Protein AF-A0A4Q6C0Z6-F1 (afdb_monomer_lite)

Secondary structure (DSSP, 8-state):
-EEE-TTS-EEEE-TT----TT--HHHHHHHHHHHHHHHHHHHHHHHHHHHHHHHHHHTTS---PPPGGGHHHHHS-------TT--PPPTTSEEESSTTS-S-HHHHHHHHHT--SS--EEEPPPTT-EEEEEEETTEEEEHHHHHHHHHHHHTTT--S-EEEEE----SHHHHHHHHHHHHHHHHHHTPPTT-EEEEEEE-SHHHHHTHHHHHHHTTTTEEEEEE-HHHHHHHHHHHHTTSGGGPPPPTT-HHHHHHHHHHHHHHHHHHHHTT-EEEESS-----------SPPP-PPPPHHHHHHHHHHHHHHHHHHHTT---S-HHHHHHHHHHHHHHHHHTPBPTTS-B--HHHHHHHHHHH--GGGHHHHHHHHHHHS-SS--S-HHHHHHHHHHHHT-

Structure (mmCIF, N/CA/C/O backbone):
data_AF-A0A4Q6C0Z6-F1
#
_entry.id   AF-A0A4Q6C0Z6-F1
#
loop_
_atom_site.group_PDB
_atom_site.id
_atom_site.type_symbol
_atom_site.label_atom_id
_atom_site.label_alt_id
_atom_site.label_comp_id
_atom_site.label_asym_id
_atom_site.label_entity_id
_atom_site.label_seq_id
_atom_site.pdbx_PDB_ins_code
_atom_site.Cartn_x
_atom_site.Cartn_y
_atom_site.Cartn_z
_atom_site.occupancy
_atom_site.B_iso_or_equiv
_atom_site.auth_seq_id
_atom_site.auth_comp_id
_atom_site.auth_asym_id
_atom_site.auth_atom_id
_atom_site.pdbx_PDB_model_num
ATOM 1 N N . MET A 1 1 ? 4.673 -20.455 23.252 1.00 53.41 1 MET A N 1
ATOM 2 C CA . MET A 1 1 ? 3.624 -20.302 24.293 1.00 53.41 1 MET A CA 1
ATOM 3 C C . MET A 1 1 ? 2.273 -20.616 23.660 1.00 53.41 1 MET A C 1
ATOM 5 O O . MET A 1 1 ? 2.095 -20.304 22.493 1.00 53.41 1 MET A O 1
ATOM 9 N N . THR A 1 2 ? 1.362 -21.293 24.361 1.00 53.03 2 THR A N 1
ATOM 10 C CA . THR A 1 2 ? 0.055 -21.706 23.821 1.00 53.03 2 THR A CA 1
ATOM 11 C C . THR A 1 2 ? -1.032 -21.324 24.810 1.00 53.03 2 THR A C 1
ATOM 13 O O . THR A 1 2 ? -0.955 -21.738 25.965 1.00 53.03 2 THR A O 1
ATOM 16 N N . ILE A 1 3 ? -2.045 -20.586 24.359 1.00 54.84 3 ILE A N 1
ATOM 17 C CA . ILE A 1 3 ? -3.208 -20.227 25.178 1.00 54.84 3 ILE A CA 1
ATOM 18 C C . ILE A 1 3 ? -4.476 -20.737 24.490 1.00 54.84 3 ILE A C 1
ATOM 20 O O . ILE A 1 3 ? -4.656 -20.552 23.288 1.00 54.84 3 ILE A O 1
ATOM 24 N N . ARG A 1 4 ? -5.337 -21.415 25.261 1.00 50.53 4 ARG A N 1
ATOM 25 C CA . ARG A 1 4 ? -6.680 -21.825 24.830 1.00 50.53 4 ARG A CA 1
ATOM 26 C C . ARG A 1 4 ? -7.661 -20.710 25.170 1.00 50.53 4 ARG A C 1
ATOM 28 O O . ARG A 1 4 ? -7.748 -20.310 26.329 1.00 50.53 4 ARG A O 1
ATOM 35 N N . THR A 1 5 ? -8.378 -20.211 24.173 1.00 55.31 5 THR A N 1
ATOM 36 C CA . THR A 1 5 ? -9.434 -19.211 24.379 1.00 55.31 5 THR A CA 1
ATOM 37 C C . THR A 1 5 ? -10.766 -19.863 24.759 1.00 55.31 5 THR A C 1
ATOM 39 O O . THR A 1 5 ? -10.926 -21.083 24.680 1.00 55.31 5 THR A O 1
ATOM 42 N N . ALA A 1 6 ? -11.742 -19.044 25.164 1.00 51.25 6 ALA A N 1
ATOM 43 C CA . ALA A 1 6 ? -13.088 -19.495 25.528 1.00 51.25 6 ALA A CA 1
ATOM 44 C C . ALA A 1 6 ? -13.844 -20.200 24.379 1.00 51.25 6 ALA A C 1
ATOM 46 O O . ALA A 1 6 ? -14.805 -20.913 24.650 1.00 51.25 6 ALA A O 1
ATOM 47 N N . MET A 1 7 ? -13.401 -20.040 23.123 1.00 55.25 7 MET A N 1
ATOM 48 C CA . MET A 1 7 ? -13.974 -20.683 21.931 1.00 55.25 7 MET A CA 1
ATOM 49 C C . MET A 1 7 ? -13.142 -21.867 21.395 1.00 55.25 7 MET A C 1
ATOM 51 O O . MET A 1 7 ? -13.360 -22.309 20.275 1.00 55.25 7 MET A O 1
ATOM 55 N N . ASN A 1 8 ? -12.221 -22.431 22.190 1.00 63.44 8 ASN A N 1
ATOM 56 C CA . ASN A 1 8 ? -11.254 -23.478 21.801 1.00 63.44 8 ASN A CA 1
ATOM 57 C C . ASN A 1 8 ? -10.165 -23.058 20.792 1.00 63.44 8 ASN A C 1
ATOM 59 O O . ASN A 1 8 ? -9.266 -23.862 20.543 1.00 63.44 8 ASN A O 1
ATOM 63 N N . SER A 1 9 ? -10.175 -21.825 20.285 1.00 69.88 9 SER A N 1
ATOM 64 C CA . SER A 1 9 ? -9.145 -21.297 19.382 1.00 69.88 9 SER A CA 1
ATOM 65 C C . SER A 1 9 ? -7.800 -21.174 20.106 1.00 69.88 9 SER A C 1
ATOM 67 O O . SER A 1 9 ? -7.742 -20.736 21.268 1.00 69.88 9 SER A O 1
ATOM 69 N N . ARG A 1 10 ? -6.719 -21.583 19.438 1.00 77.19 10 ARG A N 1
ATOM 70 C CA . ARG A 1 10 ? -5.361 -21.672 19.984 1.00 77.19 10 ARG A CA 1
ATOM 71 C C . ARG A 1 10 ? -4.465 -20.604 19.363 1.00 77.19 10 ARG A C 1
ATOM 73 O O . ARG A 1 10 ? -4.112 -20.703 18.192 1.00 77.19 10 ARG A O 1
ATOM 80 N N . LEU A 1 11 ? -4.055 -19.623 20.170 1.00 81.81 11 LEU A N 1
ATOM 81 C CA . LEU A 1 11 ? -3.036 -18.650 19.771 1.00 81.81 11 LEU A CA 1
ATOM 82 C C . LEU A 1 11 ? -1.640 -19.212 20.079 1.00 81.81 11 LEU A C 1
ATOM 84 O O . LEU A 1 11 ? -1.346 -19.623 21.211 1.00 81.81 11 LEU A O 1
ATOM 88 N N . GLU A 1 12 ? -0.793 -19.237 19.060 1.00 83.62 12 GLU A N 1
ATOM 89 C CA . GLU A 1 12 ? 0.592 -19.688 19.097 1.00 83.62 12 GLU A CA 1
ATOM 90 C C . GLU A 1 12 ? 1.519 -18.564 18.627 1.00 83.62 12 GLU A C 1
ATOM 92 O O . GLU A 1 12 ? 1.139 -17.699 17.841 1.00 83.62 12 GLU A O 1
ATOM 97 N N . PHE A 1 13 ? 2.754 -18.591 19.114 1.00 82.00 13 PHE A N 1
ATOM 98 C CA . PHE A 1 13 ? 3.791 -17.630 18.758 1.00 82.00 13 PHE A CA 1
ATOM 99 C C . PHE A 1 13 ? 4.974 -18.378 18.158 1.00 82.00 13 PHE A C 1
ATOM 101 O O . PHE A 1 13 ? 5.284 -19.485 18.617 1.00 82.00 13 PHE A O 1
ATOM 108 N N . SER A 1 14 ? 5.633 -17.775 17.167 1.00 72.00 14 SER A N 1
ATOM 109 C CA . SER A 1 14 ? 6.854 -18.326 16.578 1.00 72.00 14 SER A CA 1
ATOM 110 C C . SER A 1 14 ? 7.878 -18.655 17.677 1.00 72.00 14 SER A C 1
ATOM 112 O O . SER A 1 14 ? 8.045 -17.858 18.603 1.00 72.00 14 SER A O 1
ATOM 114 N N . PRO A 1 15 ? 8.596 -19.792 17.595 1.00 62.22 15 PRO A N 1
ATOM 115 C CA . PRO A 1 15 ? 9.616 -20.161 18.578 1.00 62.22 15 PRO A CA 1
ATOM 116 C C . PRO A 1 15 ? 10.730 -19.122 18.752 1.00 62.22 15 PRO A C 1
ATOM 118 O O . PRO A 1 15 ? 11.331 -19.054 19.818 1.00 62.22 15 PRO A O 1
ATOM 121 N N . SER A 1 16 ? 11.001 -18.324 17.716 1.00 63.25 16 SER A N 1
ATOM 122 C CA . SER A 1 16 ? 12.012 -17.260 17.717 1.00 63.25 16 SER A CA 1
ATOM 123 C C . SER A 1 16 ? 11.492 -15.917 18.243 1.00 63.25 16 SER A C 1
ATOM 125 O O . SER A 1 16 ? 12.206 -14.920 18.173 1.00 63.25 16 SER A O 1
ATOM 127 N N . MET A 1 17 ? 10.236 -15.858 18.693 1.00 71.12 17 MET A N 1
ATOM 128 C CA . MET A 1 17 ? 9.619 -14.634 19.183 1.00 71.12 17 MET A CA 1
ATOM 129 C C . MET A 1 17 ? 9.951 -14.407 20.663 1.00 71.12 17 MET A C 1
ATOM 131 O O . MET A 1 17 ? 9.461 -15.139 21.526 1.00 71.12 17 MET A O 1
ATOM 135 N N . ASP A 1 18 ? 10.668 -13.324 20.967 1.00 69.44 18 ASP A N 1
ATOM 136 C CA . ASP A 1 18 ? 10.635 -12.734 22.307 1.00 69.44 18 ASP A CA 1
ATOM 137 C C . ASP A 1 18 ? 9.234 -12.168 22.550 1.00 69.44 18 ASP A C 1
ATOM 139 O O . ASP A 1 18 ? 8.791 -11.271 21.828 1.00 69.44 18 ASP A O 1
ATOM 143 N N . VAL A 1 19 ? 8.515 -12.730 23.528 1.00 69.38 19 VAL A N 1
ATOM 144 C CA . VAL A 1 19 ? 7.131 -12.356 23.858 1.00 69.38 19 VAL A CA 1
ATOM 145 C C . VAL A 1 19 ? 7.142 -10.993 24.554 1.00 69.38 19 VAL A C 1
ATOM 147 O O . VAL A 1 19 ? 7.569 -10.912 25.709 1.00 69.38 19 VAL A O 1
ATOM 150 N N . PRO A 1 20 ? 6.669 -9.913 23.910 1.00 73.88 20 PRO A N 1
ATOM 151 C CA . PRO A 1 20 ? 6.732 -8.595 24.517 1.00 73.88 20 PRO A CA 1
ATOM 152 C C . PRO A 1 20 ? 5.702 -8.433 25.638 1.00 73.88 20 PRO A C 1
ATOM 154 O O . PRO A 1 20 ? 4.646 -9.070 25.642 1.00 73.88 20 PRO A O 1
ATOM 157 N N . SER A 1 21 ? 5.966 -7.504 26.557 1.00 76.44 21 SER A N 1
ATOM 158 C CA . SER A 1 21 ? 5.104 -7.238 27.718 1.00 76.44 21 SER A CA 1
ATOM 159 C C . SER A 1 21 ? 3.688 -6.765 27.357 1.00 76.44 21 SER A C 1
ATOM 161 O O . SER A 1 21 ? 2.768 -6.944 28.155 1.00 76.44 21 SER A O 1
ATOM 163 N N . PHE A 1 22 ? 3.482 -6.203 26.159 1.00 78.00 22 PHE A N 1
ATOM 164 C CA . PHE A 1 22 ? 2.162 -5.761 25.694 1.00 78.00 22 PHE A CA 1
ATOM 165 C C . PHE A 1 22 ? 1.218 -6.921 25.326 1.00 78.00 22 PHE A C 1
ATOM 167 O O . PHE A 1 22 ? 0.003 -6.716 25.275 1.00 78.00 22 PHE A O 1
ATOM 174 N N . LEU A 1 23 ? 1.728 -8.146 25.124 1.00 82.19 23 LEU A N 1
ATOM 175 C CA . LEU A 1 23 ? 0.938 -9.340 24.783 1.00 82.19 23 LEU A CA 1
ATOM 176 C C . LEU A 1 23 ? 0.186 -9.930 25.992 1.00 82.19 23 LEU A C 1
ATOM 178 O O . LEU A 1 23 ? 0.222 -11.133 26.260 1.00 82.19 23 LEU A O 1
ATOM 182 N N . THR A 1 24 ? -0.524 -9.082 26.732 1.00 87.19 24 THR A N 1
ATOM 183 C CA . THR A 1 24 ? -1.354 -9.471 27.880 1.00 87.19 24 THR A CA 1
ATOM 184 C C . THR A 1 24 ? -2.492 -10.418 27.476 1.00 87.19 24 THR A C 1
ATOM 186 O O . THR A 1 24 ? -2.891 -10.484 26.314 1.00 87.19 24 THR A O 1
ATOM 189 N N . GLU A 1 25 ? -3.098 -11.119 28.438 1.00 85.69 25 GLU A N 1
ATOM 190 C CA . GLU A 1 25 ? -4.279 -11.957 28.165 1.00 85.69 25 GLU A CA 1
ATOM 191 C C . GLU A 1 25 ? -5.433 -11.144 27.541 1.00 85.69 25 GLU A C 1
ATOM 193 O O . GLU A 1 25 ? -6.139 -11.626 26.655 1.00 85.69 25 GLU A O 1
ATOM 198 N N . GLY A 1 26 ? -5.598 -9.883 27.960 1.00 88.88 26 GLY A N 1
ATOM 199 C CA . GLY A 1 26 ? -6.586 -8.966 27.391 1.00 88.88 26 GLY A CA 1
ATOM 200 C C . GLY A 1 26 ? -6.313 -8.633 25.923 1.00 88.88 26 GLY A C 1
ATOM 201 O O . GLY A 1 26 ? -7.239 -8.693 25.115 1.00 88.88 26 GLY A O 1
ATOM 202 N N . PHE A 1 27 ? -5.051 -8.351 25.578 1.00 90.12 27 PHE A N 1
ATOM 203 C CA . PHE A 1 27 ? -4.611 -8.146 24.194 1.00 90.12 27 PHE A CA 1
ATOM 204 C C . PHE A 1 27 ? -4.964 -9.361 23.332 1.00 90.12 27 PHE A C 1
ATOM 206 O O . PHE A 1 27 ? -5.619 -9.237 22.300 1.00 90.12 27 PHE A O 1
ATOM 213 N N . GLN A 1 28 ? -4.587 -10.555 23.795 1.00 89.81 28 GLN A N 1
ATOM 214 C CA . GLN A 1 28 ? -4.783 -11.793 23.043 1.00 89.81 28 GLN A CA 1
ATOM 215 C C . GLN A 1 28 ? -6.268 -12.100 22.821 1.00 89.81 28 GLN A C 1
ATOM 217 O O . GLN A 1 28 ? -6.658 -12.457 21.713 1.00 89.81 28 GLN A O 1
ATOM 222 N N . LYS A 1 29 ? -7.119 -11.903 23.838 1.00 90.94 29 LYS A N 1
ATOM 223 C CA . LYS A 1 29 ? -8.575 -12.084 23.711 1.00 90.94 29 LYS A CA 1
ATOM 224 C C . LYS A 1 29 ? -9.191 -11.138 22.682 1.00 90.94 29 LYS A C 1
ATOM 226 O O . LYS A 1 29 ? -9.990 -11.583 21.862 1.00 90.94 29 LYS A O 1
ATOM 231 N N . ARG A 1 30 ? -8.818 -9.853 22.704 1.00 93.44 30 ARG A N 1
ATOM 232 C CA . ARG A 1 30 ? -9.310 -8.864 21.731 1.00 93.44 30 ARG A CA 1
ATOM 233 C C . ARG A 1 30 ? -8.865 -9.200 20.316 1.00 93.44 30 ARG A C 1
ATOM 235 O O . ARG A 1 30 ? -9.673 -9.156 19.395 1.00 93.44 30 ARG A O 1
ATOM 242 N N . LEU A 1 31 ? -7.606 -9.598 20.166 1.00 93.00 31 LEU A N 1
ATOM 243 C CA . LEU A 1 31 ? -7.044 -9.968 18.879 1.00 93.00 31 LEU A CA 1
ATOM 244 C C . LEU A 1 31 ? -7.732 -11.210 18.277 1.00 93.00 31 LEU A C 1
ATOM 246 O O . LEU A 1 31 ? -8.065 -11.210 17.090 1.00 93.00 31 LEU A O 1
ATOM 250 N N . VAL A 1 32 ? -7.983 -12.249 19.083 1.00 93.12 32 VAL A N 1
ATOM 251 C CA . VAL A 1 32 ? -8.729 -13.439 18.637 1.00 93.12 32 VAL A CA 1
ATOM 252 C C . VAL A 1 32 ? -10.159 -13.069 18.258 1.00 93.12 32 VAL A C 1
ATOM 254 O O . VAL A 1 32 ? -10.592 -13.413 17.164 1.00 93.12 32 VAL A O 1
ATOM 257 N N . SER A 1 33 ? -10.856 -12.295 19.096 1.00 93.56 33 SER A N 1
ATOM 258 C CA . SER A 1 33 ? -12.245 -11.908 18.830 1.00 93.56 33 SER A CA 1
ATOM 259 C C . SER A 1 33 ? -12.392 -11.084 17.543 1.00 93.56 33 SER A C 1
ATOM 261 O O . SER A 1 33 ? -13.277 -11.364 16.734 1.00 93.56 33 SER A O 1
ATOM 263 N N . LEU A 1 34 ? -11.478 -10.136 17.299 1.00 95.88 34 LEU A N 1
ATOM 264 C CA . LEU A 1 34 ? -11.430 -9.370 16.051 1.00 95.88 34 LEU A CA 1
ATOM 265 C C . LEU A 1 34 ? -11.185 -10.280 14.838 1.00 95.88 34 LEU A C 1
ATOM 267 O O . LEU A 1 34 ? -11.825 -10.132 13.797 1.00 95.88 34 LEU A O 1
ATOM 271 N N . THR A 1 35 ? -10.274 -11.244 14.977 1.00 95.06 35 THR A N 1
ATOM 272 C CA . THR A 1 35 ? -9.931 -12.170 13.892 1.00 95.06 35 THR A CA 1
ATOM 273 C C . THR A 1 35 ? -11.099 -13.089 13.555 1.00 95.06 35 THR A C 1
ATOM 275 O O . THR A 1 35 ? -11.453 -13.205 12.387 1.00 95.06 35 THR A O 1
ATOM 278 N N . GLU A 1 36 ? -11.740 -13.699 14.550 1.00 92.94 36 GLU A N 1
ATOM 279 C CA . GLU A 1 36 ? -12.907 -14.567 14.346 1.00 92.94 36 GLU A CA 1
ATOM 280 C C . GLU A 1 36 ? -14.065 -13.820 13.675 1.00 92.94 36 GLU A C 1
ATOM 282 O O . GLU A 1 36 ? -14.716 -14.368 12.785 1.00 92.94 36 GLU A O 1
ATOM 287 N N . MET A 1 37 ? -14.278 -12.554 14.047 1.00 95.88 37 MET A N 1
ATOM 288 C CA . MET A 1 37 ? -15.336 -11.719 13.480 1.00 95.88 37 MET A CA 1
ATOM 289 C C . MET A 1 37 ? -15.093 -11.374 12.002 1.00 95.88 37 MET A C 1
ATOM 291 O O . MET A 1 37 ? -16.013 -11.461 11.189 1.00 95.88 37 MET A O 1
ATOM 295 N N . PHE A 1 38 ? -13.867 -10.983 11.635 1.00 97.62 38 PHE A N 1
ATOM 296 C CA . PHE A 1 38 ? -13.605 -10.360 10.328 1.00 97.62 38 PHE A CA 1
ATOM 297 C C . PHE A 1 38 ? -12.789 -11.204 9.348 1.00 97.62 38 PHE A C 1
ATOM 299 O O . PHE A 1 38 ? -12.759 -10.876 8.160 1.00 97.62 38 PHE A O 1
ATOM 306 N N . GLN A 1 39 ? -12.156 -12.299 9.777 1.00 95.31 39 GLN A N 1
ATOM 307 C CA . GLN A 1 39 ? -11.352 -13.139 8.884 1.00 95.31 39 GLN A CA 1
ATOM 308 C C . GLN A 1 39 ? -12.144 -13.712 7.692 1.00 95.31 39 GLN A C 1
ATOM 310 O O . GLN A 1 39 ? -11.594 -13.698 6.588 1.00 95.31 39 GLN A O 1
ATOM 315 N N . PRO A 1 40 ? -13.406 -14.175 7.831 1.00 96.00 40 PRO A N 1
ATOM 316 C CA . PRO A 1 40 ? -14.174 -14.657 6.681 1.00 96.00 40 PRO A CA 1
ATOM 317 C C . PRO A 1 40 ? -14.401 -13.572 5.620 1.00 96.00 40 PRO A C 1
ATOM 319 O O . PRO A 1 40 ? -14.172 -13.809 4.436 1.00 96.00 40 PRO A O 1
ATOM 322 N N . ALA A 1 41 ? -14.789 -12.365 6.045 1.00 97.88 41 ALA A N 1
ATOM 323 C CA . ALA A 1 41 ? -15.016 -11.236 5.144 1.00 97.88 41 ALA A CA 1
ATOM 324 C C . ALA A 1 41 ? -13.706 -10.731 4.516 1.00 97.88 41 ALA A C 1
ATOM 326 O O . ALA A 1 41 ? -13.665 -10.468 3.316 1.00 97.88 41 ALA A O 1
ATOM 327 N N . ARG A 1 42 ? -12.611 -10.679 5.289 1.00 97.62 42 ARG A N 1
ATOM 328 C CA . ARG A 1 42 ? -11.268 -10.388 4.768 1.00 97.62 42 ARG A CA 1
ATOM 329 C C . ARG A 1 42 ? -10.884 -11.368 3.658 1.00 97.62 42 ARG A C 1
ATOM 331 O O . ARG A 1 42 ? -10.446 -10.936 2.597 1.00 97.62 42 ARG A O 1
ATOM 338 N N . ALA A 1 43 ? -11.051 -12.671 3.886 1.00 96.50 43 ALA A N 1
ATOM 339 C CA . ALA A 1 43 ? -10.703 -13.698 2.906 1.00 96.50 43 ALA A CA 1
ATOM 340 C C . ALA A 1 43 ? -11.523 -13.568 1.611 1.00 96.50 43 ALA A C 1
ATOM 342 O O . ALA A 1 43 ? -10.957 -13.664 0.524 1.00 96.50 43 ALA A O 1
ATOM 343 N N . ASP A 1 44 ? -12.825 -13.288 1.717 1.00 97.94 44 ASP A N 1
ATOM 344 C CA . ASP A 1 44 ? -13.692 -13.031 0.559 1.00 97.94 44 ASP A CA 1
ATOM 345 C C . ASP A 1 44 ? -13.247 -11.792 -0.240 1.00 97.94 44 ASP A C 1
ATOM 347 O O . ASP A 1 44 ? -13.159 -11.841 -1.468 1.00 97.94 44 ASP A O 1
ATOM 351 N N . LEU A 1 45 ? -12.887 -10.694 0.434 1.00 97.44 45 LEU A N 1
ATOM 352 C CA . LEU A 1 45 ? -12.373 -9.486 -0.225 1.00 97.44 45 LEU A CA 1
ATOM 353 C C . LEU A 1 45 ? -11.047 -9.743 -0.951 1.00 97.44 45 LEU A C 1
ATOM 355 O O . LEU A 1 45 ? -10.894 -9.349 -2.107 1.00 97.44 45 LEU A O 1
ATOM 359 N N . LEU A 1 46 ? -10.106 -10.446 -0.314 1.00 95.00 46 LEU A N 1
ATOM 360 C CA . LEU A 1 46 ? -8.831 -10.799 -0.944 1.00 95.00 46 LEU A CA 1
ATOM 361 C C . LEU A 1 46 ? -9.030 -11.740 -2.141 1.00 95.00 46 LEU A C 1
ATOM 363 O O . LEU A 1 46 ? -8.384 -11.564 -3.173 1.00 95.00 46 LEU A O 1
ATOM 367 N N . GLN A 1 47 ? -9.977 -12.678 -2.058 1.00 94.81 47 GLN A N 1
ATOM 368 C CA . GLN A 1 47 ? -10.336 -13.527 -3.194 1.00 94.81 47 GLN A CA 1
ATOM 369 C C . GLN A 1 47 ? -10.919 -12.701 -4.353 1.00 94.81 47 GLN A C 1
ATOM 371 O O . GLN A 1 47 ? -10.526 -12.891 -5.505 1.00 94.81 47 GLN A O 1
ATOM 376 N N . LYS A 1 48 ? -11.785 -11.723 -4.059 1.00 93.25 48 LYS A N 1
ATOM 377 C CA . LYS A 1 48 ? -12.328 -10.791 -5.061 1.00 93.25 48 LYS A CA 1
ATOM 378 C C . LYS A 1 48 ? -11.244 -9.941 -5.725 1.00 93.25 48 LYS A C 1
ATOM 380 O O . LYS A 1 48 ? -11.328 -9.727 -6.935 1.00 93.25 48 LYS A O 1
ATOM 385 N N . ARG A 1 49 ? -10.217 -9.497 -4.985 1.00 90.75 49 ARG A N 1
ATOM 386 C CA . ARG A 1 49 ? -9.034 -8.839 -5.576 1.00 90.75 49 ARG A CA 1
ATOM 387 C C . ARG A 1 49 ? -8.367 -9.761 -6.592 1.00 90.75 49 ARG A C 1
ATOM 389 O O . ARG A 1 49 ? -8.216 -9.386 -7.754 1.00 90.75 49 ARG A O 1
ATOM 396 N N . MET A 1 50 ? -8.047 -10.994 -6.194 1.00 88.56 50 MET A N 1
ATOM 397 C CA . MET A 1 50 ? -7.407 -11.975 -7.081 1.00 88.56 50 MET A CA 1
ATOM 398 C C . MET A 1 50 ? -8.227 -12.239 -8.348 1.00 88.56 50 MET A C 1
ATOM 400 O O . MET A 1 50 ? -7.675 -12.294 -9.450 1.00 88.56 50 MET A O 1
ATOM 404 N N . ASP A 1 51 ? -9.545 -12.377 -8.213 1.00 89.00 51 ASP A N 1
ATOM 405 C CA . ASP A 1 51 ? -10.437 -12.597 -9.349 1.00 89.00 51 ASP A CA 1
ATOM 406 C C . ASP A 1 51 ? -10.481 -11.374 -10.276 1.00 89.00 51 ASP A C 1
ATOM 408 O O . ASP A 1 51 ? -10.419 -11.530 -11.498 1.00 89.00 51 ASP A O 1
ATOM 412 N N . ARG A 1 52 ? -10.479 -10.154 -9.720 1.00 86.38 52 ARG A N 1
ATOM 413 C CA . ARG A 1 52 ? -10.400 -8.901 -10.489 1.00 86.38 52 ARG A CA 1
ATOM 414 C C . ARG A 1 52 ? -9.097 -8.809 -11.285 1.00 86.38 52 ARG A C 1
ATOM 416 O O . ARG A 1 52 ? -9.143 -8.528 -12.482 1.00 86.38 52 ARG A O 1
ATOM 423 N N . PHE A 1 53 ? -7.954 -9.119 -10.669 1.00 83.75 53 PHE A N 1
ATOM 424 C CA . PHE A 1 53 ? -6.664 -9.194 -11.367 1.00 83.75 53 PHE A CA 1
ATOM 425 C C . PHE A 1 53 ? -6.661 -10.264 -12.461 1.00 83.75 53 PHE A C 1
ATOM 427 O O . PHE A 1 53 ? -6.159 -10.023 -13.561 1.00 83.75 53 PHE A O 1
ATOM 434 N N . ARG A 1 54 ? -7.243 -11.441 -12.197 1.00 83.00 54 ARG A N 1
ATOM 435 C CA . ARG A 1 54 ? -7.355 -12.515 -13.194 1.00 83.00 54 ARG A CA 1
ATOM 436 C C . ARG A 1 54 ? -8.164 -12.055 -14.406 1.00 83.00 54 ARG A C 1
ATOM 438 O O . ARG A 1 54 ? -7.719 -12.256 -15.532 1.00 83.00 54 ARG A O 1
ATOM 445 N N . VAL A 1 55 ? -9.311 -11.416 -14.186 1.00 79.94 55 VAL A N 1
ATOM 446 C CA . VAL A 1 55 ? -10.164 -10.888 -15.261 1.00 79.94 55 VAL A CA 1
ATOM 447 C C . VAL A 1 55 ? -9.446 -9.790 -16.047 1.00 79.94 55 VAL A C 1
ATOM 449 O O . VAL A 1 55 ? -9.441 -9.841 -17.274 1.00 79.94 55 VAL A O 1
ATOM 452 N N . ALA A 1 56 ? -8.777 -8.852 -15.366 1.00 77.12 56 ALA A N 1
ATOM 453 C CA . ALA A 1 56 ? -7.997 -7.798 -16.019 1.00 77.12 56 ALA A CA 1
ATOM 454 C C . ALA A 1 56 ? -6.902 -8.364 -16.943 1.00 77.12 56 ALA A C 1
ATOM 456 O O . ALA A 1 56 ? -6.678 -7.849 -18.037 1.00 77.12 56 ALA A O 1
ATOM 457 N N . ARG A 1 57 ? -6.251 -9.457 -16.521 1.00 75.88 57 ARG A N 1
ATOM 458 C CA . ARG A 1 57 ? -5.251 -10.167 -17.331 1.00 75.88 57 ARG A CA 1
ATOM 459 C C . ARG A 1 57 ? -5.867 -10.906 -18.521 1.00 75.88 57 ARG A C 1
ATOM 461 O O . ARG A 1 57 ? -5.314 -10.861 -19.613 1.00 75.88 57 ARG A O 1
ATOM 468 N N . LEU A 1 58 ? -6.999 -11.587 -18.327 1.00 73.25 58 LEU A N 1
ATOM 469 C CA . LEU A 1 58 ? -7.652 -12.376 -19.383 1.00 73.25 58 LEU A CA 1
ATOM 470 C C . LEU A 1 58 ? -8.268 -11.512 -20.486 1.00 73.25 58 LEU A C 1
ATOM 472 O O . LEU A 1 58 ? -8.220 -11.888 -21.654 1.00 73.25 58 LEU A O 1
ATOM 476 N N . ASN A 1 59 ? -8.821 -10.354 -20.132 1.00 67.69 59 ASN A N 1
ATOM 477 C CA . ASN A 1 59 ? -9.523 -9.487 -21.080 1.00 67.69 59 ASN A CA 1
ATOM 478 C C . ASN A 1 59 ? -8.586 -8.595 -21.906 1.00 67.69 59 ASN A C 1
ATOM 480 O O . ASN A 1 59 ? -9.056 -7.741 -22.654 1.00 67.69 59 ASN A O 1
ATOM 484 N N . ASN A 1 60 ? -7.269 -8.784 -21.779 1.00 63.22 60 ASN A N 1
ATOM 485 C CA . ASN A 1 60 ? -6.249 -7.959 -22.418 1.00 63.22 60 ASN A CA 1
ATOM 486 C C . ASN A 1 60 ? -6.463 -6.448 -22.160 1.00 63.22 60 ASN A C 1
ATOM 488 O O . ASN A 1 60 ? -6.212 -5.601 -23.014 1.00 63.22 60 ASN A O 1
ATOM 492 N N . GLY A 1 61 ? -6.956 -6.120 -20.964 1.00 57.97 61 GLY A N 1
ATOM 493 C CA . GLY A 1 61 ? -7.416 -4.789 -20.595 1.00 57.97 61 GLY A CA 1
ATOM 494 C C . GLY A 1 61 ? -8.477 -4.847 -19.498 1.00 57.97 61 GLY A C 1
ATOM 495 O O . GLY A 1 61 ? -9.068 -5.891 -19.220 1.00 57.97 61 GLY A O 1
ATOM 496 N N . TYR A 1 62 ? -8.718 -3.707 -18.860 1.00 64.38 62 TYR A N 1
ATOM 497 C CA . TYR A 1 62 ? -9.786 -3.531 -17.882 1.00 64.38 62 TYR A CA 1
ATOM 498 C C . TYR A 1 62 ? -10.698 -2.399 -18.36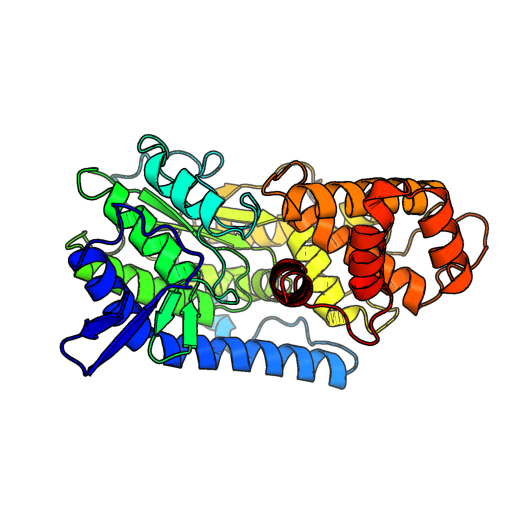2 1.00 64.38 62 TYR A C 1
ATOM 500 O O . TYR A 1 62 ? -10.205 -1.415 -18.912 1.00 64.38 62 TYR A O 1
ATOM 508 N N . SER A 1 63 ? -12.016 -2.525 -18.171 1.00 64.88 63 SER A N 1
ATOM 509 C CA . SER A 1 63 ? -12.891 -1.362 -18.336 1.00 64.88 63 SER A CA 1
ATOM 510 C C . SER A 1 63 ? -12.657 -0.439 -17.150 1.00 64.88 63 SER A C 1
ATOM 512 O O . SER A 1 63 ? -13.041 -0.749 -16.023 1.00 64.88 63 SER A O 1
ATOM 514 N N . TRP A 1 64 ? -11.986 0.680 -17.402 1.00 72.62 64 TRP A N 1
ATOM 515 C CA . TRP A 1 64 ? -11.724 1.720 -16.407 1.00 72.62 64 TRP A CA 1
ATOM 516 C C . TRP A 1 64 ? -12.958 2.585 -16.122 1.00 72.62 64 TRP A C 1
ATOM 518 O O . TRP A 1 64 ? -12.865 3.591 -15.422 1.00 72.62 64 TRP A O 1
ATOM 528 N N . GLU A 1 65 ? -14.113 2.210 -16.675 1.00 68.38 65 GLU A N 1
ATOM 529 C CA . GLU A 1 65 ? -15.361 2.917 -16.458 1.00 68.38 65 GLU A CA 1
ATOM 530 C C . GLU A 1 65 ? -15.782 2.837 -14.996 1.00 68.38 65 GLU A C 1
ATOM 532 O O . GLU A 1 65 ? -15.742 1.787 -14.343 1.00 68.38 65 GLU A O 1
ATOM 537 N N . VAL A 1 66 ? -16.227 3.981 -14.488 1.00 68.69 66 VAL A N 1
ATOM 538 C CA . VAL A 1 66 ? -16.841 4.028 -13.174 1.00 68.69 66 VAL A CA 1
ATOM 539 C C . VAL A 1 66 ? -18.144 3.240 -13.232 1.00 68.69 66 VAL A C 1
ATOM 541 O O . VAL A 1 66 ? -18.992 3.466 -14.094 1.00 68.69 66 VAL A O 1
ATOM 544 N N . LYS A 1 67 ? -18.306 2.336 -12.274 1.00 74.25 67 LYS A N 1
ATOM 545 C CA . LYS A 1 67 ? -19.467 1.462 -12.129 1.00 74.25 67 LYS A CA 1
ATOM 546 C C . LYS A 1 67 ? -20.797 2.239 -12.226 1.00 74.25 67 LYS A C 1
ATOM 548 O O . LYS A 1 67 ? -21.021 3.164 -11.427 1.00 74.25 67 LYS A O 1
ATOM 553 N N . PRO A 1 68 ? -21.692 1.901 -13.177 1.00 78.31 68 PRO A N 1
ATOM 554 C CA . PRO A 1 68 ? -23.020 2.511 -13.268 1.00 78.31 68 PRO A CA 1
ATOM 555 C C . PRO A 1 68 ? -23.853 2.287 -12.002 1.00 78.31 68 PRO A C 1
ATOM 557 O O . PRO A 1 68 ? -24.582 3.172 -11.566 1.00 78.31 68 PRO A O 1
ATOM 560 N N . GLU A 1 69 ? -23.693 1.138 -11.339 1.00 78.81 69 GLU A N 1
ATOM 561 C CA . GLU A 1 69 ? -24.433 0.790 -10.122 1.00 78.81 69 GLU A CA 1
ATOM 562 C C . GLU A 1 69 ? -24.199 1.755 -8.946 1.00 78.81 69 GLU A C 1
ATOM 564 O O . GLU A 1 69 ? -25.045 1.871 -8.051 1.00 78.81 69 GLU A O 1
ATOM 569 N N . SER A 1 70 ? -23.077 2.480 -8.946 1.00 84.75 70 SER A N 1
ATOM 570 C CA . SER A 1 70 ? -22.753 3.487 -7.937 1.00 84.75 70 SER A CA 1
ATOM 571 C C . SER A 1 70 ? -23.009 4.925 -8.396 1.00 84.75 70 SER A C 1
ATOM 573 O O . SER A 1 70 ? -22.749 5.858 -7.638 1.00 84.75 70 SER A O 1
ATOM 575 N N . GLU A 1 71 ? -23.611 5.143 -9.572 1.00 88.06 71 GLU A N 1
ATOM 576 C CA . GLU A 1 71 ? -23.960 6.486 -10.060 1.00 88.06 71 GLU A CA 1
ATOM 577 C C . GLU A 1 71 ? -24.822 7.256 -9.054 1.00 88.06 71 GLU A C 1
ATOM 579 O O . GLU A 1 71 ? -24.591 8.440 -8.816 1.00 88.06 71 GLU A O 1
ATOM 584 N N . ARG A 1 72 ? -25.734 6.563 -8.361 1.00 90.06 72 ARG A N 1
ATOM 585 C CA . ARG A 1 72 ? -26.545 7.149 -7.284 1.00 90.06 72 ARG A CA 1
ATOM 586 C C . ARG A 1 72 ? -25.707 7.803 -6.181 1.00 90.06 72 ARG A C 1
ATOM 588 O O . ARG A 1 72 ? -26.138 8.799 -5.615 1.00 90.06 72 ARG A O 1
ATOM 595 N N . VAL A 1 73 ? -24.526 7.261 -5.873 1.00 91.69 73 VAL A N 1
ATOM 596 C CA . VAL A 1 73 ? -23.610 7.833 -4.876 1.00 91.69 73 VAL A CA 1
ATOM 597 C C . VAL A 1 73 ? -22.991 9.108 -5.437 1.00 91.69 73 VAL A C 1
ATOM 599 O O . VAL A 1 73 ? -23.002 10.143 -4.777 1.00 91.69 73 VAL A O 1
ATOM 602 N N . ARG A 1 74 ? -22.509 9.070 -6.681 1.00 91.50 74 ARG A N 1
ATOM 603 C CA . ARG A 1 74 ? -21.813 10.202 -7.310 1.00 91.50 74 ARG A CA 1
ATOM 604 C C . ARG A 1 74 ? -22.740 11.368 -7.655 1.00 91.50 74 ARG A C 1
ATOM 606 O O . ARG A 1 74 ? -22.334 12.524 -7.530 1.00 91.50 74 ARG A O 1
ATOM 613 N N . ALA A 1 75 ? -23.972 11.083 -8.066 1.00 91.88 75 ALA A N 1
ATOM 614 C CA . ALA A 1 75 ? -24.962 12.085 -8.456 1.00 91.88 75 ALA A CA 1
ATOM 615 C C . ALA A 1 75 ? -25.700 12.706 -7.258 1.00 91.88 75 ALA A C 1
ATOM 617 O O . ALA A 1 75 ? -26.183 13.833 -7.352 1.00 91.88 75 ALA A O 1
ATOM 618 N N . ALA A 1 76 ? -25.787 12.001 -6.126 1.00 92.38 76 ALA A N 1
ATOM 619 C CA . ALA A 1 76 ? -26.478 12.509 -4.947 1.00 92.38 76 ALA A CA 1
ATOM 620 C C . ALA A 1 76 ? -25.730 13.675 -4.279 1.00 92.38 76 ALA A C 1
ATOM 622 O O . ALA A 1 76 ? -24.494 13.712 -4.226 1.00 92.38 76 ALA A O 1
ATOM 623 N N . LEU A 1 77 ? -26.505 14.593 -3.697 1.00 93.38 77 LEU A N 1
ATOM 624 C CA . LEU A 1 77 ? -26.015 15.653 -2.819 1.00 93.38 77 LEU A CA 1
ATOM 625 C C . LEU A 1 77 ? -25.795 15.082 -1.415 1.00 93.38 77 LEU A C 1
ATOM 627 O O . LEU A 1 77 ? -26.748 14.739 -0.719 1.00 93.38 77 LEU A O 1
ATOM 631 N N . TRP A 1 78 ? -24.532 14.958 -1.023 1.00 95.25 78 TRP A N 1
ATOM 632 C CA . TRP A 1 78 ? -24.107 14.546 0.312 1.00 95.25 78 TRP A CA 1
ATOM 633 C C . TRP A 1 78 ? -22.671 15.013 0.552 1.00 95.25 78 TRP A C 1
ATOM 635 O O . TRP A 1 78 ? -21.893 15.163 -0.396 1.00 95.25 78 TRP A O 1
ATOM 645 N N . THR A 1 79 ? -22.332 15.197 1.818 1.00 94.62 79 THR A N 1
ATOM 646 C CA . THR A 1 79 ? -20.982 15.467 2.318 1.00 94.62 79 THR A CA 1
ATOM 647 C C . THR A 1 79 ? -20.707 14.539 3.493 1.00 94.62 79 THR A C 1
ATOM 649 O O . THR A 1 79 ? -21.618 13.854 3.976 1.00 94.62 79 THR A O 1
ATOM 652 N N . ILE A 1 80 ? -19.456 14.484 3.937 1.00 92.25 80 ILE A N 1
ATOM 653 C CA . ILE A 1 80 ? -19.120 13.811 5.191 1.00 92.25 80 ILE A CA 1
ATOM 654 C C . ILE A 1 80 ? -19.820 14.470 6.383 1.00 92.25 80 ILE A C 1
ATOM 656 O O . ILE A 1 80 ? -20.277 15.615 6.316 1.00 92.25 80 ILE A O 1
ATOM 660 N N . THR A 1 81 ? -19.898 13.728 7.483 1.00 83.00 81 THR A N 1
ATOM 661 C CA . THR A 1 81 ? -20.437 14.249 8.740 1.00 83.00 81 THR A CA 1
ATOM 662 C C . THR A 1 81 ? -19.394 15.148 9.411 1.00 83.00 81 THR A C 1
ATOM 664 O O . THR A 1 81 ? -18.452 14.642 10.018 1.00 83.00 81 THR A O 1
ATOM 667 N N . GLU A 1 82 ? -19.564 16.473 9.343 1.00 70.81 82 GLU A N 1
ATOM 668 C CA . GLU A 1 82 ? -18.759 17.416 10.135 1.00 70.81 82 GLU A CA 1
ATOM 669 C C . GLU A 1 82 ? -19.043 17.230 11.635 1.00 70.81 82 GLU A C 1
ATOM 671 O O . GLU A 1 82 ? -20.202 17.224 12.064 1.00 70.81 82 GLU A O 1
ATOM 676 N N . ARG A 1 83 ? -17.997 17.108 12.464 1.00 65.00 83 ARG A N 1
ATOM 677 C CA . ARG A 1 83 ? -18.127 17.208 13.926 1.00 65.00 83 ARG A CA 1
ATOM 678 C C . ARG A 1 83 ? -17.400 18.451 14.433 1.00 65.00 83 ARG A C 1
ATOM 680 O O . ARG A 1 83 ? -16.221 18.642 14.160 1.00 65.00 83 ARG A O 1
ATOM 687 N N . ALA A 1 84 ? -18.107 19.247 15.236 1.00 49.34 84 ALA A N 1
ATOM 688 C CA . ALA A 1 84 ? -17.653 20.524 15.797 1.00 49.34 84 ALA A CA 1
ATOM 689 C C . ALA A 1 84 ? -16.429 20.432 16.740 1.00 49.34 84 ALA A C 1
ATOM 691 O O . ALA A 1 84 ? -15.891 21.462 17.134 1.00 49.34 84 ALA A O 1
ATOM 692 N N . ASP A 1 85 ? -15.972 19.220 17.075 1.00 50.09 85 ASP A N 1
ATOM 693 C CA . ASP A 1 85 ? -14.956 18.960 18.104 1.00 50.09 85 ASP A CA 1
ATOM 694 C C . ASP A 1 85 ? -13.564 18.597 17.531 1.00 50.09 85 ASP A C 1
ATOM 696 O O . ASP A 1 85 ? -12.675 18.161 18.266 1.00 50.09 85 ASP A O 1
ATOM 700 N N . GLU A 1 86 ? -13.349 18.697 16.215 1.00 57.97 86 GLU A N 1
ATOM 701 C CA . GLU A 1 86 ? -12.138 18.186 15.561 1.00 57.97 86 GLU A CA 1
ATOM 702 C C . GLU A 1 86 ? -11.041 19.238 15.360 1.00 57.97 86 GLU A C 1
ATOM 704 O O . GLU A 1 86 ? -10.972 19.929 14.348 1.00 57.97 86 GLU A O 1
ATOM 709 N N . HIS A 1 87 ? -10.092 19.278 16.293 1.00 65.31 87 HIS A N 1
ATOM 710 C CA . HIS A 1 87 ? -8.738 19.780 16.031 1.00 65.31 87 HIS A CA 1
ATOM 711 C C . HIS A 1 87 ? -7.747 18.615 15.964 1.00 65.31 87 HIS A C 1
ATOM 713 O O . HIS A 1 87 ? -6.725 18.607 16.651 1.00 65.31 87 HIS A O 1
ATOM 719 N N . LEU A 1 88 ? -8.069 17.588 15.171 1.00 80.38 88 LEU A N 1
ATOM 720 C CA . LEU A 1 88 ? -7.074 16.577 14.842 1.00 80.38 88 LEU A CA 1
ATOM 721 C C . LEU A 1 88 ? -6.017 17.231 13.941 1.00 80.38 88 LEU A C 1
ATOM 723 O O . LEU A 1 88 ? -6.370 17.925 12.987 1.00 80.38 88 LEU A O 1
ATOM 727 N N . LYS A 1 89 ? -4.730 17.035 14.245 1.00 86.75 89 LYS A N 1
ATOM 728 C CA . LYS A 1 89 ? -3.644 17.532 13.386 1.00 86.75 89 LYS A CA 1
ATOM 729 C C . LYS A 1 89 ? -3.766 16.945 11.974 1.00 86.75 89 LYS A C 1
ATOM 731 O O . LYS A 1 89 ? -4.413 15.915 11.785 1.00 86.75 89 LYS A O 1
ATOM 736 N N . THR A 1 90 ? -3.120 17.567 10.993 1.00 89.56 90 THR A N 1
ATOM 737 C CA . THR A 1 90 ? -2.975 16.986 9.650 1.00 89.56 90 THR A CA 1
ATOM 738 C C . THR A 1 90 ? -2.324 15.593 9.734 1.00 89.56 90 THR A C 1
ATOM 740 O O . THR A 1 90 ? -1.491 15.364 10.616 1.00 89.56 90 THR A O 1
ATOM 743 N N . PRO A 1 91 ? -2.680 14.638 8.853 1.00 92.69 91 PRO A N 1
ATOM 744 C CA . PRO A 1 91 ? -2.095 13.293 8.840 1.00 92.69 91 PRO A CA 1
ATOM 745 C C . PRO A 1 91 ? -0.672 13.226 8.271 1.00 92.69 91 PRO A C 1
ATOM 747 O O . PRO A 1 91 ? -0.210 12.135 7.944 1.00 92.69 91 PRO A O 1
ATOM 750 N N . GLU A 1 92 ? 0.026 14.357 8.141 1.00 90.88 92 GLU A N 1
ATOM 751 C CA . GLU A 1 92 ? 1.425 14.419 7.690 1.00 90.88 92 GLU A CA 1
ATOM 752 C C . GLU A 1 92 ? 2.362 13.698 8.663 1.00 90.88 92 GLU A C 1
ATOM 754 O O . GLU A 1 92 ? 3.238 12.950 8.240 1.00 90.88 92 GLU A O 1
ATOM 759 N N . GLU A 1 93 ? 2.135 13.876 9.967 1.00 91.69 93 GLU A N 1
ATOM 760 C CA . GLU A 1 93 ? 2.850 13.172 11.028 1.00 91.69 93 GLU A CA 1
ATOM 761 C C . GLU A 1 93 ? 2.018 11.979 11.509 1.00 91.69 93 GLU A C 1
ATOM 763 O O . GLU A 1 93 ? 0.911 12.135 12.037 1.00 91.69 93 GLU A O 1
ATOM 768 N N . PHE A 1 94 ? 2.556 10.775 11.335 1.00 93.56 94 PHE A N 1
ATOM 769 C CA . PHE A 1 94 ? 1.908 9.529 11.722 1.00 93.56 94 PHE A CA 1
ATOM 770 C C . PHE A 1 94 ? 2.942 8.472 12.104 1.00 93.56 94 PHE A C 1
ATOM 772 O O . PHE A 1 94 ? 4.076 8.481 11.634 1.00 93.56 94 PHE A O 1
ATOM 779 N N . VAL A 1 95 ? 2.532 7.538 12.958 1.00 93.88 95 VAL A N 1
ATOM 780 C CA . VAL A 1 95 ? 3.313 6.328 13.222 1.00 93.88 95 VAL A CA 1
ATOM 781 C C . VAL A 1 95 ? 3.030 5.321 12.114 1.00 93.88 95 VAL A C 1
ATOM 783 O O . VAL A 1 95 ? 1.873 4.951 11.910 1.00 93.88 95 VAL A O 1
ATOM 786 N N . ASP A 1 96 ? 4.072 4.853 11.436 1.00 93.81 96 ASP A N 1
ATOM 787 C CA . ASP A 1 96 ? 3.940 3.977 10.277 1.00 93.81 96 ASP A CA 1
ATOM 788 C C . ASP A 1 96 ? 4.378 2.540 10.573 1.00 93.81 96 ASP A C 1
ATOM 790 O O . ASP A 1 96 ? 5.549 2.265 10.828 1.00 93.81 96 ASP A O 1
ATOM 794 N N . PHE A 1 97 ? 3.421 1.615 10.570 1.00 94.00 97 PHE A N 1
ATOM 795 C CA . PHE A 1 97 ? 3.659 0.180 10.746 1.00 94.00 97 PHE A CA 1
ATOM 796 C C . PHE A 1 97 ? 3.653 -0.584 9.418 1.00 94.00 97 PHE A C 1
ATOM 798 O O . PHE A 1 97 ? 3.845 -1.809 9.430 1.00 94.00 97 PHE A O 1
ATOM 805 N N . GLU A 1 98 ? 3.419 0.130 8.319 1.00 93.19 98 GLU A N 1
ATOM 806 C CA . GLU A 1 98 ? 3.344 -0.378 6.959 1.00 93.19 98 GLU A CA 1
ATOM 807 C C . GLU A 1 98 ? 4.691 -0.158 6.250 1.00 93.19 98 GLU A C 1
ATOM 809 O O . GLU A 1 98 ? 5.683 -0.724 6.709 1.00 93.19 98 GLU A O 1
ATOM 814 N N . ASP A 1 99 ? 4.770 0.645 5.189 1.00 91.38 99 ASP A N 1
ATOM 815 C CA . ASP A 1 99 ? 5.998 0.852 4.409 1.00 91.38 99 ASP A CA 1
ATOM 816 C C . ASP A 1 99 ? 7.169 1.453 5.211 1.00 91.38 99 ASP A C 1
ATOM 818 O O . ASP A 1 99 ? 8.334 1.218 4.883 1.00 91.38 99 ASP A O 1
ATOM 822 N N . GLY A 1 100 ? 6.883 2.195 6.283 1.00 88.81 100 GLY A N 1
ATOM 823 C CA . GLY A 1 100 ? 7.876 2.795 7.177 1.00 88.81 100 GLY A CA 1
ATOM 824 C C . GLY A 1 100 ? 8.542 1.818 8.149 1.00 88.81 100 GLY A C 1
ATOM 825 O O . GLY A 1 100 ? 9.420 2.230 8.909 1.00 88.81 100 GLY A O 1
ATOM 826 N N . LEU A 1 101 ? 8.166 0.533 8.139 1.00 88.44 101 LEU A N 1
ATOM 827 C CA . LEU A 1 101 ? 8.760 -0.480 9.008 1.00 88.44 101 LEU A CA 1
ATOM 828 C C . LEU A 1 101 ? 9.148 -1.742 8.233 1.00 88.44 101 LEU A C 1
ATOM 830 O O . LEU A 1 101 ? 8.341 -2.352 7.533 1.00 88.44 101 LEU A O 1
ATOM 834 N N . SER A 1 102 ? 10.380 -2.213 8.438 1.00 87.88 102 SER A N 1
ATOM 835 C CA . SER A 1 102 ? 10.774 -3.546 7.973 1.00 87.88 102 SER A CA 1
ATOM 836 C C . SER A 1 102 ? 9.895 -4.626 8.634 1.00 87.88 102 SER A C 1
ATOM 838 O O . SER A 1 102 ? 9.461 -4.474 9.783 1.00 87.88 102 SER A O 1
ATOM 840 N N . PRO A 1 103 ? 9.594 -5.734 7.935 1.00 76.50 103 PRO A N 1
ATOM 841 C CA . PRO A 1 103 ? 8.567 -6.688 8.333 1.00 76.50 103 PRO A CA 1
ATOM 842 C C . PRO A 1 103 ? 9.007 -7.603 9.483 1.00 76.50 103 PRO A C 1
ATOM 844 O O . PRO A 1 103 ? 8.266 -8.513 9.855 1.00 76.50 103 PRO A O 1
ATOM 847 N N . LEU A 1 104 ? 10.203 -7.392 10.035 1.00 84.94 104 LEU A N 1
ATOM 848 C CA . LEU A 1 104 ? 10.720 -8.152 11.163 1.00 84.94 104 LEU A CA 1
ATOM 849 C C . LEU A 1 104 ? 9.873 -7.924 12.417 1.00 84.94 104 LEU A C 1
ATOM 851 O O . LEU A 1 104 ? 9.544 -6.792 12.786 1.00 84.94 104 LEU A O 1
ATOM 855 N N . TRP A 1 105 ? 9.572 -9.014 13.125 1.00 85.00 105 TRP A N 1
ATOM 856 C CA . TRP A 1 105 ? 8.836 -8.939 14.385 1.00 85.00 105 TRP A CA 1
ATOM 857 C C . TRP A 1 105 ? 9.546 -8.061 15.416 1.00 85.00 105 TRP A C 1
ATOM 859 O O . TRP A 1 105 ? 8.888 -7.292 16.110 1.00 85.00 105 TRP A O 1
ATOM 869 N N . GLN A 1 106 ? 10.876 -8.147 15.509 1.00 84.50 106 GLN A N 1
ATOM 870 C CA . GLN A 1 106 ? 11.663 -7.392 16.485 1.00 84.50 106 GLN A CA 1
ATOM 871 C C . GLN A 1 106 ? 11.448 -5.885 16.332 1.00 84.50 106 GLN A C 1
ATOM 873 O O . GLN A 1 106 ? 11.244 -5.194 17.328 1.00 84.50 106 GLN A O 1
ATOM 878 N N . ASN A 1 107 ? 11.392 -5.390 15.095 1.00 87.19 107 ASN A N 1
ATOM 879 C CA . ASN A 1 107 ? 11.121 -3.982 14.817 1.00 87.19 107 ASN A CA 1
ATOM 880 C C . ASN A 1 107 ? 9.740 -3.571 15.307 1.00 87.19 107 ASN A C 1
ATOM 882 O O . ASN A 1 107 ? 9.579 -2.523 15.923 1.00 87.19 107 ASN A O 1
ATOM 886 N N . ARG A 1 108 ? 8.740 -4.423 15.085 1.00 86.81 108 ARG A N 1
ATOM 887 C CA . ARG A 1 108 ? 7.362 -4.170 15.509 1.00 86.81 108 ARG A CA 1
ATOM 888 C C . ARG A 1 108 ? 7.206 -4.222 17.021 1.00 86.81 108 ARG A C 1
ATOM 890 O O . ARG A 1 108 ? 6.561 -3.355 17.608 1.00 86.81 108 ARG A O 1
ATOM 897 N N . ALA A 1 109 ? 7.840 -5.200 17.658 1.00 84.12 109 ALA A N 1
ATOM 898 C CA . ALA A 1 109 ? 7.908 -5.302 19.104 1.00 84.12 109 ALA A CA 1
ATOM 899 C C . ALA A 1 109 ? 8.579 -4.056 19.698 1.00 84.12 109 ALA A C 1
ATOM 901 O O . ALA A 1 109 ? 8.015 -3.435 20.594 1.00 84.12 109 ALA A O 1
ATOM 902 N N . GLN A 1 110 ? 9.714 -3.619 19.154 1.00 84.44 110 GLN A N 1
ATOM 903 C CA . GLN A 1 110 ? 10.401 -2.420 19.624 1.00 84.44 110 GLN A CA 1
ATOM 904 C C . GLN A 1 110 ? 9.577 -1.144 19.390 1.00 84.44 110 GLN A C 1
ATOM 906 O O . GLN A 1 110 ? 9.450 -0.318 20.298 1.00 84.44 110 GLN A O 1
ATOM 911 N N . ALA A 1 111 ? 8.972 -1.000 18.208 1.00 84.56 111 ALA A N 1
ATOM 912 C CA . ALA A 1 111 ? 8.129 0.140 17.860 1.00 84.56 111 ALA A CA 1
ATOM 913 C C . ALA A 1 111 ? 6.899 0.233 18.771 1.00 84.56 111 ALA A C 1
ATOM 915 O O . ALA A 1 111 ? 6.542 1.325 19.198 1.00 84.56 111 ALA A O 1
ATOM 916 N N . SER A 1 112 ? 6.295 -0.902 19.140 1.00 82.50 112 SER A N 1
ATOM 917 C CA . SER A 1 112 ? 5.133 -0.946 20.038 1.00 82.50 112 SER A CA 1
ATOM 918 C C . SER A 1 112 ? 5.421 -0.414 21.450 1.00 82.50 112 SER A C 1
ATOM 920 O O . SER A 1 112 ? 4.550 0.207 22.059 1.00 82.50 112 SER A O 1
ATOM 922 N N . VAL A 1 113 ? 6.642 -0.619 21.964 1.00 80.94 113 VAL A N 1
ATOM 923 C CA . VAL A 1 113 ? 7.066 -0.107 23.278 1.00 80.94 113 VAL A CA 1
ATOM 924 C C . VAL A 1 113 ? 7.307 1.400 23.221 1.00 80.94 113 VAL A C 1
ATOM 926 O O . VAL A 1 113 ? 7.003 2.111 24.177 1.00 80.94 113 VAL A O 1
ATOM 929 N N . ASN A 1 114 ? 7.803 1.887 22.084 1.00 81.31 114 ASN A N 1
ATOM 930 C CA . ASN A 1 114 ? 8.209 3.276 21.885 1.00 81.31 114 ASN A CA 1
ATOM 931 C C . ASN A 1 114 ? 7.162 4.111 21.132 1.00 81.31 114 ASN A C 1
ATOM 933 O O . ASN A 1 114 ? 7.507 5.151 20.575 1.00 81.31 114 ASN A O 1
ATOM 937 N N . LEU A 1 115 ? 5.898 3.671 21.086 1.00 86.56 115 LEU A N 1
ATOM 938 C CA . LEU A 1 115 ? 4.840 4.405 20.393 1.00 86.56 115 LEU A CA 1
ATOM 939 C C . LEU A 1 115 ? 4.698 5.813 20.970 1.00 86.56 115 LEU A C 1
ATOM 941 O O . LEU A 1 115 ? 4.268 5.984 22.115 1.00 86.56 115 LEU A O 1
ATOM 945 N N . ASP A 1 116 ? 4.992 6.818 20.146 1.00 85.19 116 ASP A N 1
ATOM 946 C CA . ASP A 1 116 ? 4.751 8.204 20.510 1.00 85.19 116 ASP A CA 1
ATOM 947 C C . ASP A 1 116 ? 3.238 8.437 20.640 1.00 85.19 116 ASP A C 1
ATOM 949 O O . ASP A 1 116 ? 2.448 8.290 19.697 1.00 85.19 116 ASP A O 1
ATOM 953 N N . ARG A 1 117 ? 2.820 8.758 21.866 1.00 84.25 117 ARG A N 1
ATOM 954 C CA . ARG A 1 117 ? 1.420 9.011 22.220 1.00 84.25 117 ARG A CA 1
ATOM 955 C C . ARG A 1 117 ? 0.968 10.422 21.843 1.00 84.25 117 ARG A C 1
ATOM 957 O O . ARG A 1 117 ? -0.231 10.683 21.871 1.00 84.25 117 ARG A O 1
ATOM 964 N N . SER A 1 118 ? 1.893 11.320 21.501 1.00 85.44 118 SER A N 1
ATOM 965 C CA . SER A 1 118 ? 1.585 12.673 21.031 1.00 85.44 118 SER A CA 1
ATOM 966 C C . SER A 1 118 ? 1.140 12.704 19.563 1.00 85.44 118 SER A C 1
ATOM 968 O O . SER A 1 118 ? 0.401 13.606 19.157 1.00 85.44 118 SER A O 1
ATOM 970 N N . ILE A 1 119 ? 1.519 11.686 18.783 1.00 88.88 119 ILE A N 1
ATOM 971 C CA . ILE A 1 119 ? 1.124 11.528 17.384 1.00 88.88 119 ILE A CA 1
ATOM 972 C C . ILE A 1 119 ? -0.309 10.982 17.312 1.00 88.88 119 ILE A C 1
ATOM 974 O O . ILE A 1 119 ? -0.635 9.933 17.875 1.00 88.88 119 ILE A O 1
ATOM 978 N N . SER A 1 120 ? -1.194 11.694 16.612 1.00 89.94 120 SER A N 1
ATOM 979 C CA . SER A 1 120 ? -2.627 11.351 16.540 1.00 89.94 120 SER A CA 1
ATOM 980 C C . SER A 1 120 ? -2.962 10.311 15.470 1.00 89.94 120 SER A C 1
ATOM 982 O O . SER A 1 120 ? -4.022 9.690 15.549 1.00 89.94 120 SER A O 1
ATOM 984 N N . TRP A 1 121 ? -2.070 10.119 14.497 1.00 94.56 121 TRP A N 1
ATOM 985 C CA . TRP A 1 121 ? -2.288 9.271 13.330 1.00 94.56 121 TRP A CA 1
ATOM 986 C C . TRP A 1 121 ? -1.424 8.014 13.344 1.00 94.56 121 TRP A C 1
ATOM 988 O O . TRP A 1 121 ? -0.268 8.035 13.766 1.00 94.56 121 TRP A O 1
ATOM 998 N N . PHE A 1 122 ? -1.988 6.917 12.852 1.00 95.94 122 PHE A N 1
ATOM 999 C CA . PHE A 1 122 ? -1.312 5.627 12.756 1.00 95.94 122 PHE A CA 1
ATOM 1000 C C . PHE A 1 122 ? -1.643 4.922 11.448 1.00 95.94 122 PHE A C 1
ATOM 1002 O O . PHE A 1 122 ? -2.809 4.845 11.071 1.00 95.94 122 PHE A O 1
ATOM 1009 N N . ARG A 1 123 ? -0.641 4.379 10.764 1.00 97.12 123 ARG A N 1
ATOM 1010 C CA . ARG A 1 123 ? -0.827 3.589 9.549 1.00 97.12 123 ARG A CA 1
ATOM 1011 C C . ARG A 1 123 ? -0.565 2.108 9.852 1.00 97.12 123 ARG A C 1
ATOM 1013 O O . ARG A 1 123 ? 0.598 1.734 9.996 1.00 97.12 123 ARG A O 1
ATOM 1020 N N . PRO A 1 124 ? -1.604 1.263 10.015 1.00 96.94 124 PRO A N 1
ATOM 1021 C CA . PRO A 1 124 ? -1.428 -0.181 10.141 1.00 96.94 124 PRO A CA 1
ATOM 1022 C C . PRO A 1 124 ? -1.043 -0.796 8.794 1.00 96.94 124 PRO A C 1
ATOM 1024 O O . PRO A 1 124 ? -1.287 -0.209 7.742 1.00 96.94 124 PRO A O 1
ATOM 1027 N N . ARG A 1 125 ? -0.546 -2.036 8.812 1.00 96.31 125 ARG A N 1
ATOM 1028 C CA . ARG A 1 125 ? -0.403 -2.835 7.590 1.00 96.31 125 ARG A CA 1
ATOM 1029 C C . ARG A 1 125 ? -1.742 -3.030 6.879 1.00 96.31 125 ARG A C 1
ATOM 1031 O O . ARG A 1 125 ? -2.791 -3.152 7.515 1.00 96.31 125 ARG A O 1
ATOM 1038 N N . GLY A 1 126 ? -1.694 -3.121 5.550 1.00 94.69 126 GLY A N 1
ATOM 1039 C CA . GLY A 1 126 ? -2.875 -3.366 4.725 1.00 94.69 126 GLY A CA 1
ATOM 1040 C C . GLY A 1 126 ? -3.500 -4.748 4.955 1.00 94.69 126 GLY A C 1
ATOM 1041 O O . GLY A 1 126 ? -2.845 -5.702 5.382 1.00 94.69 126 GLY A O 1
ATOM 1042 N N . ILE A 1 127 ? -4.780 -4.896 4.597 1.00 95.25 127 ILE A N 1
ATOM 1043 C CA . ILE A 1 127 ? -5.533 -6.148 4.803 1.00 95.25 127 ILE A CA 1
ATOM 1044 C C . ILE A 1 127 ? -4.977 -7.340 4.014 1.00 95.25 127 ILE A C 1
ATOM 1046 O O . ILE A 1 127 ? -5.365 -8.467 4.281 1.00 95.25 127 ILE A O 1
ATOM 1050 N N . HIS A 1 128 ? -4.073 -7.135 3.061 1.00 92.25 128 HIS A N 1
ATOM 1051 C CA . HIS A 1 128 ? -3.434 -8.198 2.284 1.00 92.25 128 HIS A CA 1
ATOM 1052 C C . HIS A 1 128 ? -2.239 -8.846 3.009 1.00 92.25 128 HIS A C 1
ATOM 1054 O O . HIS A 1 128 ? -1.757 -9.884 2.566 1.00 92.25 128 HIS A O 1
ATOM 1060 N N . MET A 1 129 ? -1.766 -8.265 4.118 1.00 92.75 129 MET A N 1
ATOM 1061 C CA . MET A 1 129 ? -0.602 -8.756 4.859 1.00 92.75 129 MET A CA 1
ATOM 1062 C C . MET A 1 129 ? -0.997 -9.665 6.027 1.00 92.75 129 MET A C 1
ATOM 1064 O O . MET A 1 129 ? -2.016 -9.453 6.690 1.00 92.75 129 MET A O 1
ATOM 1068 N N . ASP A 1 130 ? -0.132 -10.633 6.322 1.00 92.75 130 ASP A N 1
ATOM 1069 C CA . ASP A 1 130 ? -0.234 -11.510 7.486 1.00 92.75 130 ASP A CA 1
ATOM 1070 C C . ASP A 1 130 ? 0.962 -11.304 8.438 1.00 92.75 130 ASP A C 1
ATOM 1072 O O . ASP A 1 130 ? 2.075 -10.984 8.018 1.00 92.75 130 ASP A O 1
ATOM 1076 N N . GLU A 1 131 ? 0.731 -11.510 9.732 1.00 91.56 131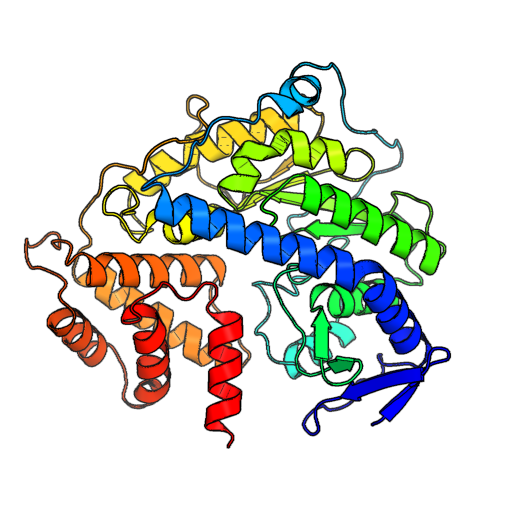 GLU A N 1
ATOM 1077 C CA . GLU A 1 131 ? 1.730 -11.598 10.791 1.00 91.56 131 GLU A CA 1
ATOM 1078 C C . GLU A 1 131 ? 2.050 -13.071 11.047 1.00 91.56 131 GLU A C 1
ATOM 1080 O O . GLU A 1 131 ? 1.321 -13.781 11.738 1.00 91.56 131 GLU A O 1
ATOM 1085 N N . LYS A 1 132 ? 3.159 -13.545 10.482 1.00 88.25 132 LYS A N 1
ATOM 1086 C CA . LYS A 1 132 ? 3.568 -14.951 10.594 1.00 88.25 132 LYS A CA 1
ATOM 1087 C C . LYS A 1 132 ? 4.064 -15.338 11.978 1.00 88.25 132 LYS A C 1
ATOM 1089 O O . LYS A 1 132 ? 4.100 -16.520 12.313 1.00 88.25 132 LYS A O 1
ATOM 1094 N N . SER A 1 133 ? 4.456 -14.357 12.783 1.00 86.69 133 SER A N 1
ATOM 1095 C CA . SER A 1 133 ? 4.977 -14.622 14.116 1.00 86.69 133 SER A CA 1
ATOM 1096 C C . SER A 1 133 ? 3.859 -15.008 15.089 1.00 86.69 133 SER A C 1
ATOM 1098 O O . SER A 1 133 ? 4.138 -15.600 16.129 1.00 86.69 133 SER A O 1
ATOM 1100 N N . MET A 1 134 ? 2.598 -14.721 14.754 1.00 88.56 134 MET A N 1
ATOM 1101 C CA . MET A 1 134 ? 1.421 -15.048 15.556 1.00 88.56 134 MET A CA 1
ATOM 1102 C C . MET A 1 134 ? 0.470 -15.930 14.749 1.00 88.56 134 MET A C 1
ATOM 1104 O O . MET A 1 134 ? 0.037 -15.543 13.668 1.00 88.56 134 MET A O 1
ATOM 1108 N N . LEU A 1 135 ? 0.117 -17.102 15.277 1.00 90.69 135 LEU A N 1
ATOM 1109 C CA . LEU A 1 135 ? -0.741 -18.068 14.595 1.00 90.69 135 LEU A CA 1
ATOM 1110 C C . LEU A 1 135 ? -2.013 -18.329 15.399 1.00 90.69 135 LEU A C 1
ATOM 1112 O O . LEU A 1 135 ? -1.930 -18.683 16.572 1.00 90.69 135 LEU A O 1
ATOM 1116 N N . LEU A 1 136 ? -3.177 -18.233 14.766 1.00 90.75 136 LEU A N 1
ATOM 1117 C CA . LEU A 1 136 ? -4.444 -18.711 15.316 1.00 90.75 136 LEU A CA 1
ATOM 1118 C C . LEU A 1 136 ? -4.813 -20.021 14.626 1.00 90.75 136 LEU A C 1
ATOM 1120 O O . LEU A 1 136 ? -4.980 -20.062 13.408 1.00 90.75 136 LEU A O 1
ATOM 1124 N N . ASP A 1 137 ? -4.871 -21.102 15.401 1.00 89.94 137 ASP A N 1
ATOM 1125 C CA . ASP A 1 137 ? -5.131 -22.459 14.905 1.00 89.94 137 ASP A CA 1
ATOM 1126 C C . ASP A 1 137 ? -4.194 -22.858 13.748 1.00 89.94 137 ASP A C 1
ATOM 1128 O O . ASP A 1 137 ? -4.595 -23.439 12.738 1.00 89.94 137 ASP A O 1
ATOM 1132 N N . GLY A 1 138 ? -2.913 -22.499 13.892 1.00 89.62 138 GLY A N 1
ATOM 1133 C CA . GLY A 1 138 ? -1.856 -22.780 12.919 1.00 89.62 138 GLY A CA 1
ATOM 1134 C C . GLY A 1 138 ? -1.846 -21.870 11.686 1.00 89.62 138 GLY A C 1
ATOM 1135 O O . GLY A 1 138 ? -1.018 -22.077 10.800 1.00 89.62 138 GLY A O 1
ATOM 1136 N N . ARG A 1 139 ? -2.730 -20.865 11.605 1.00 90.75 139 ARG A N 1
ATOM 1137 C CA . ARG A 1 139 ? -2.772 -19.900 10.496 1.00 90.75 139 ARG A CA 1
ATOM 1138 C C . ARG A 1 139 ? -2.232 -18.536 10.924 1.00 90.75 139 ARG A C 1
ATOM 1140 O O . ARG A 1 139 ? -2.613 -18.079 12.000 1.00 90.75 139 ARG A O 1
ATOM 1147 N N . PRO A 1 140 ? -1.404 -17.870 10.099 1.00 91.94 140 PRO A N 1
ATOM 1148 C CA . PRO A 1 140 ? -0.959 -16.506 10.359 1.00 91.94 140 PRO A CA 1
ATOM 1149 C C . PRO A 1 140 ? -2.112 -15.550 10.657 1.00 91.94 140 PRO A C 1
ATOM 1151 O O . PRO A 1 140 ? -3.164 -15.600 10.015 1.00 91.94 140 PRO A O 1
ATOM 1154 N N . MET A 1 141 ? -1.900 -14.678 11.638 1.00 93.25 141 MET A N 1
ATOM 1155 C CA . MET A 1 141 ? -2.861 -13.640 11.990 1.00 93.25 141 MET A CA 1
ATOM 1156 C C . MET A 1 141 ? -2.870 -12.538 10.935 1.00 93.25 141 MET A C 1
ATOM 1158 O O . MET A 1 141 ? -1.818 -12.221 10.388 1.00 93.25 141 MET A O 1
ATOM 1162 N N . PRO A 1 142 ? -4.004 -11.875 10.671 1.00 95.50 142 PRO A N 1
ATOM 1163 C CA . PRO A 1 142 ? -3.992 -10.686 9.830 1.00 95.50 142 PRO A CA 1
ATOM 1164 C C . PRO A 1 142 ? -3.152 -9.584 10.476 1.00 95.50 142 PRO A C 1
ATOM 1166 O O . PRO A 1 142 ? -3.368 -9.199 11.628 1.00 95.50 142 PRO A O 1
ATOM 1169 N N . ALA A 1 143 ? -2.201 -9.060 9.714 1.00 94.88 143 ALA A N 1
ATOM 1170 C CA . ALA A 1 143 ? -1.233 -8.075 10.178 1.00 94.88 143 ALA A CA 1
ATOM 1171 C C . ALA A 1 143 ? -1.896 -6.793 10.716 1.00 94.88 143 ALA A C 1
ATOM 1173 O O . ALA A 1 143 ? -1.545 -6.315 11.796 1.00 94.88 143 ALA A O 1
ATOM 1174 N N . ALA A 1 144 ? -2.913 -6.298 10.002 1.00 96.50 144 ALA A N 1
ATOM 1175 C CA . ALA A 1 144 ? -3.692 -5.120 10.380 1.00 96.50 144 ALA A CA 1
ATOM 1176 C C . ALA A 1 144 ? -4.311 -5.243 11.785 1.00 96.50 144 ALA A C 1
ATOM 1178 O O . ALA A 1 144 ? -4.362 -4.271 12.532 1.00 96.50 144 ALA A O 1
ATOM 1179 N N . TRP A 1 145 ? -4.758 -6.441 12.176 1.00 96.75 145 TRP A N 1
ATOM 1180 C CA . TRP A 1 145 ? -5.360 -6.685 13.491 1.00 96.75 145 TRP A CA 1
ATOM 1181 C C . TRP A 1 145 ? -4.339 -6.557 14.606 1.00 96.75 145 TRP A C 1
ATOM 1183 O O . TRP A 1 145 ? -4.604 -5.906 15.613 1.00 96.75 145 TRP A O 1
ATOM 1193 N N . VAL A 1 146 ? -3.158 -7.142 14.410 1.00 94.56 146 VAL A N 1
ATOM 1194 C CA . VAL A 1 146 ? -2.055 -7.036 15.368 1.00 94.56 146 VAL A CA 1
ATOM 1195 C C . VAL A 1 146 ? -1.678 -5.568 15.560 1.00 94.56 146 VAL A C 1
ATOM 1197 O O . VAL A 1 146 ? -1.601 -5.099 16.694 1.00 94.56 146 VAL A O 1
ATOM 1200 N N . ASP A 1 147 ? -1.533 -4.833 14.460 1.00 95.50 147 ASP A N 1
ATOM 1201 C CA . ASP A 1 147 ? -1.144 -3.423 14.459 1.00 95.50 147 ASP A CA 1
ATOM 1202 C C . ASP A 1 147 ? -2.185 -2.528 15.157 1.00 95.50 147 ASP A C 1
ATOM 1204 O O . ASP A 1 147 ? -1.831 -1.729 16.024 1.00 95.50 147 ASP A O 1
ATOM 1208 N N . LEU A 1 148 ? -3.476 -2.693 14.842 1.00 95.81 148 LEU A N 1
ATOM 1209 C CA . LEU A 1 148 ? -4.560 -1.911 15.450 1.00 95.81 148 LEU A CA 1
ATOM 1210 C C . LEU A 1 148 ? -4.705 -2.175 16.949 1.00 95.81 148 LEU A C 1
ATOM 1212 O O . LEU A 1 148 ? -4.891 -1.230 17.713 1.00 95.81 148 LEU A O 1
ATOM 1216 N N . ILE A 1 149 ? -4.617 -3.435 17.387 1.00 94.94 149 ILE A N 1
ATOM 1217 C CA . ILE A 1 149 ? -4.711 -3.761 18.815 1.00 94.94 149 ILE A CA 1
ATOM 1218 C C . ILE A 1 149 ? -3.488 -3.206 19.559 1.00 94.94 149 ILE A C 1
ATOM 1220 O O . ILE A 1 149 ? -3.666 -2.598 20.613 1.00 94.94 149 ILE A O 1
ATOM 1224 N N . ILE A 1 150 ? -2.268 -3.322 19.008 1.00 92.69 150 ILE A N 1
ATOM 1225 C CA . ILE A 1 150 ? -1.061 -2.685 19.576 1.00 92.69 150 ILE A CA 1
ATOM 1226 C C . ILE A 1 150 ? -1.294 -1.182 19.767 1.00 92.69 150 ILE A C 1
ATOM 1228 O O . ILE A 1 150 ? -1.068 -0.633 20.850 1.00 92.69 150 ILE A O 1
ATOM 1232 N N . TRP A 1 151 ? -1.785 -0.521 18.722 1.00 93.06 151 TRP A N 1
ATOM 1233 C CA . TRP A 1 151 ? -2.027 0.910 18.742 1.00 93.06 151 TRP A CA 1
ATOM 1234 C C . TRP A 1 151 ? -3.102 1.311 19.761 1.00 93.06 151 TRP A C 1
ATOM 1236 O O . TRP A 1 151 ? -2.862 2.208 20.569 1.00 93.06 151 TRP A O 1
ATOM 1246 N N . LEU A 1 152 ? -4.242 0.618 19.807 1.00 92.75 152 LEU A N 1
ATOM 1247 C CA . LEU A 1 152 ? -5.325 0.911 20.752 1.00 92.75 152 LEU A CA 1
ATOM 1248 C C . LEU A 1 152 ? -4.928 0.643 22.211 1.00 92.75 152 LEU A C 1
ATOM 1250 O O . LEU A 1 152 ? -5.267 1.440 23.088 1.00 92.75 152 LEU A O 1
ATOM 1254 N N . GLU A 1 153 ? -4.153 -0.412 22.495 1.00 90.44 153 GLU A N 1
ATOM 1255 C CA . GLU A 1 153 ? -3.614 -0.641 23.846 1.00 90.44 153 GLU A CA 1
ATOM 1256 C C . GLU A 1 153 ? -2.738 0.523 24.319 1.00 90.44 153 GLU A C 1
ATOM 1258 O O . GLU A 1 153 ? -2.826 0.936 25.477 1.00 90.44 153 GLU A O 1
ATOM 1263 N N . SER A 1 154 ? -1.926 1.095 23.425 1.00 87.62 154 SER A N 1
ATOM 1264 C CA . SER A 1 154 ? -1.056 2.228 23.764 1.00 87.62 154 SER A CA 1
ATOM 1265 C C . SER A 1 154 ? -1.824 3.527 24.059 1.00 87.62 154 SER A C 1
ATOM 1267 O O . SER A 1 154 ? -1.251 4.463 24.620 1.00 87.62 154 SER A O 1
ATOM 1269 N N . ARG A 1 155 ? -3.118 3.586 23.703 1.00 86.25 155 ARG A N 1
ATOM 1270 C CA . ARG A 1 155 ? -3.957 4.796 23.744 1.00 86.25 155 ARG A CA 1
ATOM 1271 C C . ARG A 1 155 ? -5.140 4.712 24.705 1.00 86.25 155 ARG A C 1
ATOM 1273 O O . ARG A 1 155 ? -5.946 5.633 24.734 1.00 86.25 155 ARG A O 1
ATOM 1280 N N . ARG A 1 156 ? -5.228 3.672 25.543 1.00 82.75 156 ARG A N 1
ATOM 1281 C CA . ARG A 1 156 ? -6.358 3.470 26.480 1.00 82.75 156 ARG A CA 1
ATOM 1282 C C . ARG A 1 156 ? -6.639 4.652 27.413 1.00 82.75 156 ARG A C 1
ATOM 1284 O O . ARG A 1 156 ? -7.764 4.807 27.870 1.00 82.75 156 ARG A O 1
ATOM 1291 N N . GLU A 1 157 ? -5.621 5.453 27.711 1.00 80.56 157 GLU A N 1
ATOM 1292 C CA . GLU A 1 157 ? -5.712 6.615 28.604 1.00 80.56 157 GLU A CA 1
ATOM 1293 C C . GLU A 1 157 ? -5.844 7.950 27.852 1.00 80.56 157 GLU A C 1
ATOM 1295 O O . GLU A 1 157 ? -6.048 8.992 28.477 1.00 80.56 157 GLU A O 1
ATOM 1300 N N . ILE A 1 158 ? -5.723 7.943 26.520 1.00 72.56 158 ILE A N 1
ATOM 1301 C CA . ILE A 1 158 ? -5.778 9.159 25.709 1.00 72.56 158 ILE A CA 1
ATOM 1302 C C . ILE A 1 158 ? -7.237 9.571 25.529 1.00 72.56 158 ILE A C 1
ATOM 1304 O O . ILE A 1 158 ? -8.068 8.808 25.041 1.00 72.56 158 ILE A O 1
ATOM 1308 N N . LYS A 1 159 ? -7.540 10.811 25.919 1.00 71.00 159 LYS A N 1
ATOM 1309 C CA . LYS A 1 159 ? -8.830 11.458 25.666 1.00 71.00 159 LYS A CA 1
ATOM 1310 C C . LYS A 1 159 ? -8.742 12.269 24.377 1.00 71.00 159 LYS A C 1
ATOM 1312 O O . LYS A 1 159 ? -7.776 13.000 24.189 1.00 71.00 159 LYS A O 1
ATOM 1317 N N . GLY A 1 160 ? -9.775 12.192 23.547 1.00 72.69 160 GLY A N 1
ATOM 1318 C CA . GLY A 1 160 ? -9.866 12.928 22.285 1.00 72.69 160 GLY A CA 1
ATOM 1319 C C . GLY A 1 160 ? -9.968 12.001 21.079 1.00 72.69 160 GLY A C 1
ATOM 1320 O O . GLY A 1 160 ? -9.944 10.779 21.216 1.00 72.69 160 GLY A O 1
ATOM 1321 N N . ASN A 1 161 ? -10.110 12.600 19.899 1.00 77.56 161 ASN A N 1
ATOM 1322 C CA . ASN A 1 161 ? -10.106 11.851 18.649 1.00 77.56 161 ASN A CA 1
ATOM 1323 C C . ASN A 1 161 ? -8.664 11.475 18.285 1.00 77.56 161 ASN A C 1
ATOM 1325 O O . ASN A 1 161 ? -7.717 12.204 18.575 1.00 77.56 161 ASN A O 1
ATOM 1329 N N . PHE A 1 162 ? -8.518 10.337 17.625 1.00 90.25 162 PHE A N 1
ATOM 1330 C CA . PHE A 1 162 ? -7.291 9.856 17.001 1.00 90.25 162 PHE A CA 1
ATOM 1331 C C . PHE A 1 162 ? -7.680 9.182 15.693 1.00 90.25 162 PHE A C 1
ATOM 1333 O O . PHE A 1 162 ? -8.850 8.851 15.488 1.00 90.25 162 PHE A O 1
ATOM 1340 N N . GLY A 1 163 ? -6.729 9.018 14.786 1.00 93.25 163 GLY A N 1
ATOM 1341 C CA . GLY A 1 163 ? -7.037 8.549 13.448 1.00 93.25 163 GLY A CA 1
ATOM 1342 C C . GLY A 1 163 ? -6.095 7.474 12.955 1.00 93.25 163 GLY A C 1
ATOM 1343 O O . GLY A 1 163 ? -4.974 7.326 13.440 1.00 93.25 163 GLY A O 1
ATOM 1344 N N . ILE A 1 164 ? -6.565 6.737 11.957 1.00 97.06 164 ILE A N 1
ATOM 1345 C CA . ILE A 1 164 ? -5.729 5.839 11.179 1.00 97.06 164 ILE A CA 1
ATOM 1346 C C . ILE A 1 164 ? -5.615 6.308 9.733 1.00 97.06 164 ILE A C 1
ATOM 1348 O O . ILE A 1 164 ? -6.553 6.890 9.184 1.00 97.06 164 ILE A O 1
ATOM 1352 N N . ARG A 1 165 ? -4.470 6.028 9.119 1.00 97.69 165 ARG A N 1
ATOM 1353 C CA . ARG A 1 165 ? -4.284 6.098 7.671 1.00 97.69 165 ARG A CA 1
ATOM 1354 C C . ARG A 1 165 ? -4.546 4.706 7.108 1.00 97.69 165 ARG A C 1
ATOM 1356 O O . ARG A 1 165 ? -3.939 3.759 7.593 1.00 97.69 165 ARG A O 1
ATOM 1363 N N . ILE A 1 166 ? -5.484 4.548 6.176 1.00 98.25 166 ILE A N 1
ATOM 1364 C CA . ILE A 1 166 ? -5.841 3.225 5.637 1.00 98.25 166 ILE A CA 1
ATOM 1365 C C . ILE A 1 166 ? -5.143 3.019 4.289 1.00 98.25 166 ILE A C 1
ATOM 1367 O O . ILE A 1 166 ? -5.556 3.673 3.328 1.00 98.25 166 ILE A O 1
ATOM 1371 N N . PRO A 1 167 ? -4.162 2.100 4.200 1.00 96.69 167 PRO A N 1
ATOM 1372 C CA . PRO A 1 167 ? -3.401 1.890 2.979 1.00 96.69 167 PRO A CA 1
ATOM 1373 C C . PRO A 1 167 ? -4.038 0.854 2.041 1.00 96.69 167 PRO A C 1
ATOM 1375 O O . PRO A 1 167 ? -4.736 -0.082 2.457 1.00 96.69 167 PRO A O 1
ATOM 1378 N N . LYS A 1 168 ? -3.705 0.984 0.758 1.00 96.00 168 LYS A N 1
ATOM 1379 C CA . LYS A 1 168 ? -3.754 -0.023 -0.309 1.00 96.00 168 LYS A CA 1
ATOM 1380 C C . LYS A 1 168 ? -5.142 -0.641 -0.503 1.00 96.00 168 LYS A C 1
ATOM 1382 O O . LYS A 1 168 ? -5.270 -1.848 -0.759 1.00 96.00 168 LYS A O 1
ATOM 1387 N N . LEU A 1 169 ? -6.197 0.170 -0.364 1.00 97.19 169 LEU A N 1
ATOM 1388 C CA . LEU A 1 169 ? -7.564 -0.236 -0.705 1.00 97.19 169 LEU A CA 1
ATOM 1389 C C . LEU A 1 169 ? -7.766 -0.247 -2.217 1.00 97.19 169 LEU A C 1
ATOM 1391 O O . LEU A 1 169 ? -7.288 0.633 -2.928 1.00 97.19 169 LEU A O 1
ATOM 1395 N N . GLU A 1 170 ? -8.527 -1.222 -2.701 1.00 94.38 170 GLU A N 1
ATOM 1396 C CA . GLU A 1 170 ? -8.837 -1.397 -4.122 1.00 94.38 170 GLU A CA 1
ATOM 1397 C C . GLU A 1 170 ? -10.328 -1.220 -4.430 1.00 94.38 170 GLU A C 1
ATOM 1399 O O . GLU A 1 170 ? -10.690 -1.018 -5.589 1.00 94.38 170 GLU A O 1
ATOM 1404 N N . THR A 1 171 ? -11.215 -1.299 -3.429 1.00 93.88 171 THR A N 1
ATOM 1405 C CA . THR A 1 171 ? -12.669 -1.181 -3.648 1.00 93.88 171 THR A CA 1
ATOM 1406 C C . THR A 1 171 ? -13.411 -0.448 -2.534 1.00 93.88 171 THR A C 1
ATOM 1408 O O . THR A 1 171 ? -13.001 -0.462 -1.372 1.00 93.88 171 THR A O 1
ATOM 1411 N N . ALA A 1 172 ? -14.579 0.109 -2.858 1.00 95.62 172 ALA A N 1
ATOM 1412 C CA . ALA A 1 172 ? -15.495 0.666 -1.859 1.00 95.62 172 ALA A CA 1
ATOM 1413 C C . ALA A 1 172 ? -15.969 -0.383 -0.832 1.00 95.62 172 ALA A C 1
ATOM 1415 O O . ALA A 1 172 ? -16.194 -0.061 0.332 1.00 95.62 172 ALA A O 1
ATOM 1416 N N . LEU A 1 173 ? -16.062 -1.662 -1.216 1.00 96.25 173 LEU A N 1
ATOM 1417 C CA . LEU A 1 173 ? -16.406 -2.737 -0.277 1.00 96.25 173 LEU A CA 1
ATOM 1418 C C . LEU A 1 173 ? -15.339 -2.930 0.805 1.00 96.25 173 LEU A C 1
ATOM 1420 O O . LEU A 1 173 ? -15.679 -3.243 1.944 1.00 96.25 173 LEU A O 1
ATOM 1424 N N . GLU A 1 174 ? -14.068 -2.714 0.478 1.00 98.25 174 GLU A N 1
ATOM 1425 C CA . GLU A 1 174 ? -12.995 -2.742 1.473 1.00 98.25 174 GLU A CA 1
ATOM 1426 C C . GLU A 1 174 ? -13.051 -1.525 2.395 1.00 98.25 174 GLU A C 1
ATOM 1428 O O . GLU A 1 174 ? -12.810 -1.659 3.592 1.00 98.25 174 GLU A O 1
ATOM 1433 N N . ALA A 1 175 ? -13.432 -0.356 1.873 1.00 98.38 175 ALA A N 1
ATOM 1434 C CA . ALA A 1 175 ? -13.669 0.833 2.688 1.00 98.38 175 ALA A CA 1
ATOM 1435 C C . ALA A 1 175 ? -14.827 0.611 3.682 1.00 98.38 175 ALA A C 1
ATOM 1437 O O . ALA A 1 175 ? -14.687 0.905 4.870 1.00 98.38 175 ALA A O 1
ATOM 1438 N N . ARG A 1 176 ? -15.930 -0.010 3.238 1.00 98.31 176 ARG A N 1
ATOM 1439 C CA . ARG A 1 176 ? -17.025 -0.433 4.130 1.00 98.31 176 ARG A CA 1
ATOM 1440 C C . ARG A 1 176 ? -16.539 -1.412 5.193 1.00 98.31 176 ARG A C 1
ATOM 1442 O O . ARG A 1 176 ? -16.817 -1.218 6.371 1.00 98.31 176 ARG A O 1
ATOM 1449 N N . PHE A 1 177 ? -15.786 -2.431 4.784 1.00 98.69 177 PHE A N 1
ATOM 1450 C CA . PHE A 1 177 ? -15.214 -3.418 5.696 1.00 98.69 177 PHE A CA 1
ATOM 1451 C C . PHE A 1 177 ? -14.354 -2.767 6.785 1.00 98.69 177 PHE A C 1
ATOM 1453 O O . PHE A 1 177 ? -14.488 -3.105 7.958 1.00 98.69 177 PHE A O 1
ATOM 1460 N N . TRP A 1 178 ? -13.529 -1.782 6.427 1.00 98.62 178 TRP A N 1
ATOM 1461 C CA . TRP A 1 178 ? -12.789 -0.988 7.406 1.00 98.62 178 TRP A CA 1
ATOM 1462 C C . TRP A 1 178 ? -13.700 -0.193 8.341 1.00 98.62 178 TRP A C 1
ATOM 1464 O O . TRP A 1 178 ? -13.439 -0.149 9.541 1.00 98.62 178 TRP A O 1
ATOM 1474 N N . SER A 1 179 ? -14.778 0.405 7.830 1.00 98.06 179 SER A N 1
ATOM 1475 C CA . SER A 1 179 ? -15.759 1.098 8.673 1.00 98.06 179 SER A CA 1
ATOM 1476 C C . SER A 1 179 ? -16.360 0.162 9.729 1.00 98.06 179 SER A C 1
ATOM 1478 O O . SER A 1 179 ? -16.394 0.514 10.911 1.00 98.06 179 SER A O 1
ATOM 1480 N N . ASP A 1 180 ? -16.743 -1.055 9.328 1.00 98.56 180 ASP A N 1
ATOM 1481 C CA . ASP A 1 180 ? -17.305 -2.082 10.214 1.00 98.56 180 ASP A CA 1
ATOM 1482 C C . ASP A 1 180 ? -16.296 -2.545 11.276 1.00 98.56 180 ASP A C 1
ATOM 1484 O O . ASP A 1 180 ? -16.629 -2.637 12.460 1.00 98.56 180 ASP A O 1
ATOM 1488 N N . VAL A 1 181 ? -15.042 -2.775 10.875 1.00 98.56 181 VAL A N 1
ATOM 1489 C CA . VAL A 1 181 ? -13.932 -3.110 11.783 1.00 98.56 181 VAL A CA 1
ATOM 1490 C C . VAL A 1 181 ? -13.726 -2.019 12.825 1.00 98.56 181 VAL A C 1
ATOM 1492 O O . VAL A 1 181 ? -13.599 -2.308 14.015 1.00 98.56 181 VAL A O 1
ATOM 1495 N N . LEU A 1 182 ? -13.692 -0.757 12.398 1.00 97.88 182 LEU A N 1
ATOM 1496 C CA . LEU A 1 182 ? -13.456 0.364 13.298 1.00 97.88 182 LEU A CA 1
ATOM 1497 C C . LEU A 1 182 ? -14.619 0.574 14.266 1.00 97.88 182 LEU A C 1
ATOM 1499 O O . LEU A 1 182 ? -14.374 0.839 15.438 1.00 97.88 182 LEU A O 1
ATOM 1503 N N . PHE A 1 183 ? -15.865 0.391 13.823 1.00 97.38 183 PHE A N 1
ATOM 1504 C CA . PHE A 1 183 ? -17.013 0.401 14.729 1.00 97.38 183 PHE A CA 1
ATOM 1505 C C . PHE A 1 183 ? -16.945 -0.722 15.762 1.00 97.38 183 PHE A C 1
ATOM 1507 O O . PHE A 1 183 ? -17.209 -0.490 16.939 1.00 97.38 183 PHE A O 1
ATOM 1514 N N . TYR A 1 184 ? -16.558 -1.926 15.341 1.00 98.12 184 TYR A N 1
ATOM 1515 C CA . TYR A 1 184 ? -16.377 -3.044 16.258 1.00 98.12 184 TYR A CA 1
ATOM 1516 C C . TYR A 1 184 ? -15.276 -2.764 17.291 1.00 98.12 184 TYR A C 1
ATOM 1518 O O . TYR A 1 184 ? -15.449 -3.055 18.473 1.00 98.12 184 TYR A O 1
ATOM 1526 N N . LEU A 1 185 ? -14.155 -2.171 16.872 1.00 96.56 185 LEU A N 1
ATOM 1527 C CA . LEU A 1 185 ? -13.077 -1.773 17.778 1.00 96.56 185 LEU A CA 1
ATOM 1528 C C . LEU A 1 185 ? -13.515 -0.663 18.740 1.00 96.56 185 LEU A C 1
ATOM 1530 O O . LEU A 1 185 ? -13.190 -0.728 19.922 1.00 96.56 185 LEU A O 1
ATOM 1534 N N . GLU A 1 186 ? -14.277 0.321 18.267 1.00 95.06 186 GLU A N 1
ATOM 1535 C CA . GLU A 1 186 ? -14.856 1.363 19.118 1.00 95.06 186 GLU A CA 1
ATOM 1536 C C . GLU A 1 186 ? -15.744 0.747 20.208 1.00 95.06 186 GLU A C 1
ATOM 1538 O O . GLU A 1 186 ? -15.532 1.016 21.391 1.00 95.06 186 GLU A O 1
ATOM 1543 N N . ASP A 1 187 ? -16.645 -0.169 19.841 1.00 95.31 187 ASP A N 1
ATOM 1544 C CA . ASP A 1 187 ? -17.500 -0.881 20.796 1.00 95.31 187 ASP A CA 1
ATOM 1545 C C . ASP A 1 187 ? -16.664 -1.728 21.785 1.00 95.31 187 ASP A C 1
ATOM 1547 O O . ASP A 1 187 ? -16.892 -1.695 22.998 1.00 95.31 187 ASP A O 1
ATOM 1551 N N . LEU A 1 188 ? -15.649 -2.451 21.290 1.00 93.88 188 LEU A N 1
ATOM 1552 C CA . LEU A 1 188 ? -14.776 -3.325 22.085 1.00 93.88 188 LEU A CA 1
ATOM 1553 C C . LEU A 1 188 ? -13.951 -2.558 23.129 1.00 93.88 188 LEU A C 1
ATOM 1555 O O . LEU A 1 188 ? -13.715 -3.064 24.230 1.00 93.88 188 LEU A O 1
ATOM 1559 N N . TYR A 1 189 ? -13.507 -1.350 22.786 1.00 92.69 189 TYR A N 1
ATOM 1560 C CA . TYR A 1 189 ? -12.720 -0.477 23.659 1.00 92.69 189 TYR A CA 1
ATOM 1561 C C . TYR A 1 189 ? -13.571 0.563 24.400 1.00 92.69 189 TYR A C 1
ATOM 1563 O O . TYR A 1 189 ? -13.015 1.362 25.153 1.00 92.69 189 TYR A O 1
ATOM 1571 N N . GLN A 1 190 ? -14.901 0.527 24.241 1.00 92.38 190 GLN A N 1
ATOM 1572 C CA . GLN A 1 190 ? -15.847 1.485 24.831 1.00 92.38 190 GLN A CA 1
ATOM 1573 C C . GLN A 1 190 ? -15.545 2.941 24.437 1.00 92.38 190 GLN A C 1
ATOM 1575 O O . GLN A 1 190 ? -15.727 3.877 25.217 1.00 92.38 190 GLN A O 1
ATOM 1580 N N . ILE A 1 191 ? -15.068 3.123 23.211 1.00 91.19 191 ILE A N 1
ATOM 1581 C CA . ILE A 1 191 ? -14.846 4.420 22.585 1.00 91.19 191 ILE A CA 1
ATOM 1582 C C . ILE A 1 191 ? -16.164 4.832 21.906 1.00 91.19 191 ILE A C 1
ATOM 1584 O O . ILE A 1 191 ? -16.840 3.981 21.323 1.00 91.19 191 ILE A O 1
ATOM 1588 N N . PRO A 1 192 ? -16.566 6.115 21.948 1.00 90.94 192 PRO A N 1
ATOM 1589 C CA . PRO A 1 192 ? -17.727 6.571 21.193 1.00 90.94 192 PRO A CA 1
ATOM 1590 C C . PRO A 1 192 ? -17.614 6.228 19.699 1.00 90.94 192 PRO A C 1
ATOM 1592 O O . PRO A 1 192 ? -16.544 6.303 19.096 1.00 90.94 192 PRO A O 1
ATOM 1595 N N . ARG A 1 193 ? -18.739 5.861 19.079 1.00 91.25 193 ARG A N 1
ATOM 1596 C CA . ARG A 1 193 ? -18.761 5.485 17.659 1.00 91.25 193 ARG A CA 1
ATOM 1597 C C . ARG A 1 193 ? -18.318 6.642 16.755 1.00 91.25 193 ARG A C 1
ATOM 1599 O O . ARG A 1 193 ? -18.710 7.803 16.945 1.00 91.25 193 ARG A O 1
ATOM 1606 N N . ALA A 1 194 ? -17.557 6.287 15.724 1.00 90.50 194 ALA A N 1
ATOM 1607 C CA . ALA A 1 194 ? -16.902 7.189 14.781 1.00 90.50 194 ALA A CA 1
ATOM 1608 C C . ALA A 1 194 ? -15.903 8.177 15.424 1.00 90.50 194 ALA A C 1
ATOM 1610 O O . ALA A 1 194 ? -15.699 9.279 14.916 1.00 90.50 194 ALA A O 1
ATOM 1611 N N . SER A 1 195 ? -15.291 7.815 16.555 1.00 91.00 195 SER A N 1
ATOM 1612 C CA . SER A 1 195 ? -14.175 8.573 17.142 1.00 91.00 195 SER A CA 1
ATOM 1613 C C . SER A 1 195 ? -12.830 8.242 16.499 1.00 91.00 195 SER A C 1
ATOM 1615 O O . SER A 1 195 ? -11.952 9.105 16.483 1.00 91.00 195 SER A O 1
ATOM 1617 N N . ILE A 1 196 ? -12.662 7.034 15.946 1.00 93.69 196 ILE A N 1
ATOM 1618 C CA . ILE A 1 196 ? -11.466 6.678 15.176 1.00 93.69 196 ILE A CA 1
ATOM 1619 C C . ILE A 1 196 ? -11.601 7.281 13.776 1.00 93.69 196 ILE A C 1
ATOM 1621 O O . ILE A 1 196 ? -12.354 6.775 12.937 1.00 93.69 196 ILE A O 1
ATOM 1625 N N . ARG A 1 197 ? -10.891 8.385 13.530 1.00 94.44 197 ARG A N 1
ATOM 1626 C CA . ARG A 1 197 ? -10.908 9.106 12.248 1.00 94.44 197 ARG A CA 1
ATOM 1627 C C . ARG A 1 197 ? -10.089 8.401 11.183 1.00 94.44 197 ARG A C 1
ATOM 1629 O O . ARG A 1 197 ? -9.231 7.577 11.488 1.00 94.44 197 ARG A O 1
ATOM 1636 N N . VAL A 1 198 ? -10.373 8.716 9.926 1.00 96.69 198 VAL A N 1
ATOM 1637 C CA . VAL A 1 198 ? -9.732 8.072 8.782 1.00 96.69 198 VAL A CA 1
ATOM 1638 C C . VAL A 1 198 ? -9.126 9.106 7.848 1.00 96.69 198 VAL A C 1
ATOM 1640 O O . VAL A 1 198 ? -9.801 10.027 7.388 1.00 96.69 198 VAL A O 1
ATOM 1643 N N . ALA A 1 199 ? -7.854 8.888 7.540 1.00 97.00 199 ALA A N 1
ATOM 1644 C CA . ALA A 1 199 ? -7.210 9.378 6.341 1.00 97.00 199 ALA A CA 1
ATOM 1645 C C . ALA A 1 199 ? -7.172 8.213 5.339 1.00 97.00 199 ALA A C 1
ATOM 1647 O O . ALA A 1 199 ? -6.555 7.180 5.597 1.00 97.00 199 ALA A O 1
ATOM 1648 N N . LEU A 1 200 ? -7.909 8.330 4.240 1.00 97.94 200 LEU A N 1
ATOM 1649 C CA . LEU A 1 200 ? -7.988 7.297 3.212 1.00 97.94 200 LEU A CA 1
ATOM 1650 C C . LEU A 1 200 ? -6.846 7.485 2.210 1.00 97.94 200 LEU A C 1
ATOM 1652 O O . LEU A 1 200 ? -6.820 8.504 1.521 1.00 97.94 200 LEU A O 1
ATOM 1656 N N . GLU A 1 201 ? -5.943 6.511 2.096 1.00 96.81 201 GLU A N 1
ATOM 1657 C CA . GLU A 1 201 ? -4.869 6.559 1.101 1.00 96.81 201 GLU A CA 1
ATOM 1658 C C . GLU A 1 201 ? -5.377 5.998 -0.229 1.00 96.81 201 GLU A C 1
ATOM 1660 O O . GLU A 1 201 ? -5.667 4.807 -0.370 1.00 96.81 201 GLU A O 1
ATOM 1665 N N . ILE A 1 202 ? -5.525 6.874 -1.220 1.00 96.06 202 ILE A N 1
ATOM 1666 C CA . ILE A 1 202 ? -5.812 6.470 -2.590 1.00 96.06 202 ILE A CA 1
ATOM 1667 C C . ILE A 1 202 ? -4.481 6.241 -3.288 1.00 96.06 202 ILE A C 1
ATOM 1669 O O . ILE A 1 202 ? -3.807 7.170 -3.709 1.00 96.06 202 ILE A O 1
ATOM 1673 N N . GLU A 1 203 ? -4.112 4.978 -3.417 1.00 94.50 203 GLU A N 1
ATOM 1674 C CA . GLU A 1 203 ? -2.813 4.577 -3.967 1.00 94.50 203 GLU A CA 1
ATOM 1675 C C . GLU A 1 203 ? -2.919 3.323 -4.840 1.00 94.50 203 GLU A C 1
ATOM 1677 O O . GLU A 1 203 ? -1.957 2.622 -5.125 1.00 94.50 203 GLU A O 1
ATOM 1682 N N . THR A 1 204 ? -4.132 3.021 -5.299 1.00 94.31 204 THR A N 1
ATOM 1683 C CA . THR A 1 204 ? -4.378 1.961 -6.272 1.00 94.31 204 THR A CA 1
ATOM 1684 C C . THR A 1 204 ? -5.209 2.513 -7.420 1.00 94.31 204 THR A C 1
ATOM 1686 O O . THR A 1 204 ? -6.069 3.377 -7.242 1.00 94.31 204 THR A O 1
ATOM 1689 N N . VAL A 1 205 ? -4.985 1.987 -8.624 1.00 91.94 205 VAL A N 1
ATOM 1690 C CA . VAL A 1 205 ? -5.763 2.363 -9.818 1.00 91.94 205 VAL A CA 1
ATOM 1691 C C . VAL A 1 205 ? -7.265 2.145 -9.605 1.00 91.94 205 VAL A C 1
ATOM 1693 O O . VAL A 1 205 ? -8.075 2.994 -9.969 1.00 91.94 205 VAL A O 1
ATOM 1696 N N . PHE A 1 206 ? -7.649 1.033 -8.973 1.00 91.12 206 PHE A N 1
ATOM 1697 C CA . PHE A 1 206 ? -9.054 0.753 -8.680 1.00 91.12 206 PHE A CA 1
ATOM 1698 C C . PHE A 1 206 ? -9.618 1.670 -7.592 1.00 91.12 206 PHE A C 1
ATOM 1700 O O . PHE A 1 206 ? -10.754 2.123 -7.722 1.00 91.12 206 PHE A O 1
ATOM 1707 N N . GLY A 1 207 ? -8.816 1.997 -6.576 1.00 93.25 207 GLY A N 1
ATOM 1708 C CA . GLY A 1 207 ? -9.187 2.949 -5.537 1.00 93.25 207 GLY A CA 1
ATOM 1709 C C . GLY A 1 207 ? -9.389 4.359 -6.076 1.00 93.25 207 GLY A C 1
ATOM 1710 O O . GLY A 1 207 ? -10.343 5.015 -5.680 1.00 93.25 207 GLY A O 1
ATOM 1711 N N . ALA A 1 208 ? -8.585 4.800 -7.047 1.00 92.38 208 ALA A N 1
ATOM 1712 C CA . ALA A 1 208 ? -8.811 6.082 -7.710 1.00 92.38 208 ALA A CA 1
ATOM 1713 C C . ALA A 1 208 ? -10.165 6.113 -8.436 1.00 92.38 208 ALA A C 1
ATOM 1715 O O . ALA A 1 208 ? -10.914 7.075 -8.288 1.00 92.38 208 ALA A O 1
ATOM 1716 N N . ILE A 1 209 ? -10.522 5.046 -9.162 1.00 89.31 209 ILE A N 1
ATOM 1717 C CA . ILE A 1 209 ? -11.808 4.945 -9.877 1.00 89.31 209 ILE A CA 1
ATOM 1718 C C . ILE A 1 209 ? -12.997 4.922 -8.907 1.00 89.3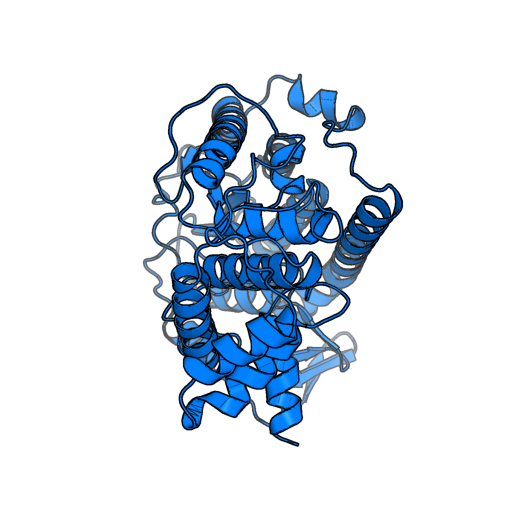1 209 ILE A C 1
ATOM 1720 O O . ILE A 1 209 ? -14.005 5.573 -9.169 1.00 89.31 209 ILE A O 1
ATOM 1724 N N . GLU A 1 210 ? -12.881 4.190 -7.795 1.00 92.50 210 GLU A N 1
ATOM 1725 C CA . GLU A 1 210 ? -13.925 4.057 -6.766 1.00 92.50 210 GLU A CA 1
ATOM 1726 C C . GLU A 1 210 ? -13.757 5.064 -5.606 1.00 92.50 210 GLU A C 1
ATOM 1728 O O . GLU A 1 210 ? -14.320 4.866 -4.530 1.00 92.50 210 GLU A O 1
ATOM 1733 N N . CYS A 1 211 ? -12.983 6.142 -5.789 1.00 93.94 211 CYS A N 1
ATOM 1734 C CA . CYS A 1 211 ? -12.598 7.052 -4.702 1.00 93.94 211 CYS A CA 1
ATOM 1735 C C . CYS A 1 211 ? -13.815 7.688 -4.015 1.00 93.94 211 CYS A C 1
ATOM 1737 O O . CYS A 1 211 ? -13.871 7.773 -2.790 1.00 93.94 211 CYS A O 1
ATOM 1739 N N . GLU A 1 212 ? -14.805 8.133 -4.790 1.00 94.62 212 GLU A N 1
ATOM 1740 C CA . GLU A 1 212 ? -16.001 8.788 -4.251 1.00 94.62 212 GLU A CA 1
ATOM 1741 C C . GLU A 1 212 ? -16.898 7.801 -3.493 1.00 94.62 212 GLU A C 1
ATOM 1743 O O . GLU A 1 212 ? -17.479 8.140 -2.461 1.00 94.62 212 GLU A O 1
ATOM 1748 N N . GLU A 1 213 ? -16.973 6.560 -3.967 1.00 96.38 213 GLU A N 1
ATOM 1749 C CA . GLU A 1 213 ? -17.647 5.461 -3.291 1.00 96.38 213 GLU A CA 1
ATOM 1750 C C . GLU A 1 213 ? -16.924 5.054 -2.003 1.00 96.38 213 GLU A C 1
ATOM 1752 O O . GLU A 1 213 ? -17.581 4.860 -0.986 1.00 96.38 213 GLU A O 1
ATOM 1757 N N . MET A 1 214 ? -15.590 4.983 -1.991 1.00 97.50 214 MET A N 1
ATOM 1758 C CA . MET A 1 214 ? -14.828 4.719 -0.764 1.00 97.50 214 MET A CA 1
ATOM 1759 C C . MET A 1 214 ? -15.062 5.804 0.292 1.00 97.50 214 MET A C 1
ATOM 1761 O O . MET A 1 214 ? -15.295 5.481 1.458 1.00 97.50 214 MET A O 1
ATOM 1765 N N . ILE A 1 215 ? -15.068 7.080 -0.114 1.00 97.81 215 ILE A N 1
ATOM 1766 C CA . ILE A 1 215 ? -15.418 8.194 0.778 1.00 97.81 215 ILE A CA 1
ATOM 1767 C C . ILE A 1 215 ? -16.841 8.009 1.317 1.00 97.81 215 ILE A C 1
ATOM 1769 O O . ILE A 1 215 ? -17.070 8.198 2.509 1.00 97.81 215 ILE A O 1
ATOM 1773 N N . PHE A 1 216 ? -17.798 7.611 0.473 1.00 97.50 216 PHE A N 1
ATOM 1774 C CA . PHE A 1 216 ? -19.179 7.384 0.903 1.00 97.50 216 PHE A CA 1
ATOM 1775 C C . PHE A 1 216 ? -19.294 6.283 1.964 1.00 97.50 216 PHE A C 1
ATOM 1777 O O . PHE A 1 216 ? -20.020 6.451 2.944 1.00 97.50 216 PHE A O 1
ATOM 1784 N N . GLU A 1 217 ? -18.579 5.171 1.791 1.00 98.00 217 GLU A N 1
ATOM 1785 C CA . GLU A 1 217 ? -18.581 4.054 2.746 1.00 98.00 217 GLU A CA 1
ATOM 1786 C C . GLU A 1 217 ? -17.891 4.406 4.077 1.00 98.00 217 GLU A C 1
ATOM 1788 O O . GLU A 1 217 ? -18.178 3.800 5.110 1.00 98.00 217 GLU A O 1
ATOM 1793 N N . LEU A 1 218 ? -17.025 5.425 4.076 1.00 97.69 218 LEU A N 1
ATOM 1794 C CA . LEU A 1 218 ? -16.309 5.926 5.253 1.00 97.69 218 LEU A CA 1
ATOM 1795 C C . LEU A 1 218 ? -16.837 7.276 5.773 1.00 97.69 218 LEU A C 1
ATOM 1797 O O . LEU A 1 218 ? -16.236 7.843 6.685 1.00 97.69 218 LEU A O 1
ATOM 1801 N N . LYS A 1 219 ? -17.953 7.798 5.243 1.00 95.81 219 LYS A N 1
ATOM 1802 C CA . LYS A 1 219 ? -18.438 9.184 5.448 1.00 95.81 219 LYS A CA 1
ATOM 1803 C C . LYS A 1 219 ? -18.668 9.619 6.901 1.00 95.81 219 LYS A C 1
ATOM 1805 O O . LYS A 1 219 ? -18.753 10.814 7.176 1.00 95.81 219 LYS A O 1
ATOM 1810 N N . ASP A 1 220 ? -18.800 8.665 7.819 1.00 93.56 220 ASP A N 1
ATOM 1811 C CA . ASP A 1 220 ? -18.973 8.935 9.249 1.00 93.56 220 ASP A CA 1
ATOM 1812 C C . ASP A 1 220 ? -17.642 9.267 9.947 1.00 93.56 220 ASP A C 1
ATOM 1814 O O . ASP A 1 220 ? -17.642 9.843 11.035 1.00 93.56 220 ASP A O 1
ATOM 1818 N N . ARG A 1 221 ? -16.502 8.895 9.342 1.00 93.88 221 ARG A N 1
ATOM 1819 C CA . ARG A 1 221 ? -15.172 8.954 9.970 1.00 93.88 221 ARG A CA 1
ATOM 1820 C C . ARG A 1 221 ? -14.039 9.491 9.091 1.00 93.88 221 ARG A C 1
ATOM 1822 O O . ARG A 1 221 ? -13.010 9.865 9.651 1.00 93.88 221 ARG A O 1
ATOM 1829 N N . VAL A 1 222 ? -14.182 9.500 7.765 1.00 95.50 222 VAL A N 1
ATOM 1830 C CA . VAL A 1 222 ? -13.150 10.020 6.857 1.00 95.50 222 VAL A CA 1
ATOM 1831 C C . VAL A 1 222 ? -13.084 11.538 6.936 1.00 95.50 222 VAL A C 1
ATOM 1833 O O . VAL A 1 222 ? -14.098 12.218 6.822 1.00 95.50 222 VAL A O 1
ATOM 1836 N N . THR A 1 223 ? -11.878 12.049 7.144 1.00 94.06 223 THR A N 1
ATOM 1837 C CA . THR A 1 223 ? -11.594 13.486 7.262 1.00 94.06 223 THR A CA 1
ATOM 1838 C C . THR A 1 223 ? -10.515 13.926 6.283 1.00 94.06 223 THR A C 1
ATOM 1840 O O . THR A 1 223 ? -10.500 15.085 5.871 1.00 94.06 223 THR A O 1
ATOM 1843 N N . TRP A 1 224 ? -9.673 12.987 5.843 1.00 95.69 224 TRP A N 1
ATOM 1844 C CA . TRP A 1 224 ? -8.626 13.215 4.857 1.00 95.69 224 TRP A CA 1
ATOM 1845 C C . TRP A 1 224 ? -8.647 12.151 3.761 1.00 95.69 224 TRP A C 1
ATOM 1847 O O . TRP A 1 224 ? -8.912 10.977 4.018 1.00 95.69 224 TRP A O 1
ATOM 1857 N N . VAL A 1 225 ? -8.309 12.563 2.546 1.00 96.94 225 VAL A N 1
ATOM 1858 C CA . VAL A 1 225 ? -7.852 11.692 1.465 1.00 96.94 225 VAL A CA 1
ATOM 1859 C C . VAL A 1 225 ? -6.399 12.029 1.174 1.00 96.94 225 VAL A C 1
ATOM 1861 O O . VAL A 1 225 ? -6.046 13.207 1.085 1.00 96.94 225 VAL A O 1
ATOM 1864 N N . THR A 1 226 ? -5.567 11.005 1.014 1.00 94.94 226 THR A N 1
ATOM 1865 C CA . THR A 1 226 ? -4.186 11.157 0.557 1.00 94.94 226 THR A CA 1
ATOM 1866 C C . THR A 1 226 ? -3.955 10.458 -0.775 1.00 94.94 226 THR A C 1
ATOM 1868 O O . THR A 1 226 ? -4.728 9.581 -1.156 1.00 94.94 226 THR A O 1
ATOM 1871 N N . PHE A 1 227 ? -2.898 10.843 -1.490 1.00 93.12 227 PHE A N 1
ATOM 1872 C CA . PHE A 1 227 ? -2.479 10.192 -2.732 1.00 93.12 227 PHE A CA 1
ATOM 1873 C C . PHE A 1 227 ? -1.001 9.799 -2.664 1.00 93.12 227 PHE A C 1
ATOM 1875 O O . PHE A 1 227 ? -0.164 10.665 -2.407 1.00 93.12 227 PHE A O 1
ATOM 1882 N N . ASP A 1 228 ? -0.700 8.519 -2.910 1.00 91.12 228 ASP A N 1
ATOM 1883 C CA . ASP A 1 228 ? 0.668 8.029 -3.120 1.00 91.12 228 ASP A CA 1
ATOM 1884 C C . ASP A 1 228 ? 0.873 7.706 -4.616 1.00 91.12 228 ASP A C 1
ATOM 1886 O O . ASP A 1 228 ? 0.267 6.764 -5.148 1.00 91.12 228 ASP A O 1
ATOM 1890 N N . PRO A 1 229 ? 1.703 8.488 -5.334 1.00 90.25 229 PRO A N 1
ATOM 1891 C CA . PRO A 1 229 ? 1.937 8.280 -6.759 1.00 90.25 229 PRO A CA 1
ATOM 1892 C C . PRO A 1 229 ? 2.739 7.010 -7.070 1.00 90.25 229 PRO A C 1
ATOM 1894 O O . PRO A 1 229 ? 2.596 6.453 -8.164 1.00 90.25 229 PRO A O 1
ATOM 1897 N N . PHE A 1 230 ? 3.598 6.564 -6.153 1.00 92.75 230 PHE A N 1
ATOM 1898 C CA . PHE A 1 230 ? 4.478 5.424 -6.379 1.00 92.75 230 PHE A CA 1
ATOM 1899 C C . PHE A 1 230 ? 3.709 4.120 -6.250 1.00 92.75 230 PHE A C 1
ATOM 1901 O O . PHE A 1 230 ? 3.769 3.304 -7.173 1.00 92.75 230 PHE A O 1
ATOM 1908 N N . ASP A 1 231 ? 2.914 3.964 -5.190 1.00 94.38 231 ASP A N 1
ATOM 1909 C CA . ASP A 1 231 ? 2.043 2.798 -5.037 1.00 94.38 231 ASP A CA 1
ATOM 1910 C C . ASP A 1 231 ? 0.973 2.751 -6.142 1.00 94.38 231 ASP A C 1
ATOM 1912 O O . ASP A 1 231 ? 0.701 1.682 -6.701 1.00 94.38 231 ASP A O 1
ATOM 1916 N N . TYR A 1 232 ? 0.453 3.909 -6.577 1.00 94.12 232 TYR A N 1
ATOM 1917 C CA . TYR A 1 232 ? -0.473 3.980 -7.712 1.00 94.12 232 TYR A CA 1
ATOM 1918 C C . TYR A 1 232 ? 0.156 3.448 -9.010 1.00 94.12 232 TYR A C 1
ATOM 1920 O O . TYR A 1 232 ? -0.422 2.589 -9.689 1.00 94.12 232 TYR A O 1
ATOM 1928 N N . ALA A 1 233 ? 1.352 3.931 -9.363 1.00 93.88 233 ALA A N 1
ATOM 1929 C CA . ALA A 1 233 ? 2.072 3.499 -10.561 1.00 93.88 233 ALA A CA 1
ATOM 1930 C C . ALA A 1 233 ? 2.541 2.036 -10.457 1.00 93.88 233 ALA A C 1
ATOM 1932 O O . ALA A 1 233 ? 2.488 1.285 -11.433 1.00 93.88 233 ALA A O 1
ATOM 1933 N N . PHE A 1 234 ? 2.934 1.583 -9.271 1.00 94.94 234 PHE A N 1
ATOM 1934 C CA . PHE A 1 234 ? 3.213 0.177 -9.005 1.00 94.94 234 PHE A CA 1
ATOM 1935 C C . PHE A 1 234 ? 1.969 -0.695 -9.233 1.00 94.94 234 PHE A C 1
ATOM 1937 O O . PHE A 1 234 ? 2.030 -1.708 -9.940 1.00 94.94 234 PHE A O 1
ATOM 1944 N N . HIS A 1 235 ? 0.812 -0.280 -8.717 1.00 93.81 235 HIS A N 1
ATOM 1945 C CA . HIS A 1 235 ? -0.454 -0.976 -8.916 1.00 93.81 235 HIS A CA 1
ATOM 1946 C C . HIS A 1 235 ? -0.863 -1.019 -10.397 1.00 93.81 235 HIS A C 1
ATOM 1948 O O . HIS A 1 235 ? -1.360 -2.042 -10.872 1.00 93.81 235 HIS A O 1
ATOM 1954 N N . TRP A 1 236 ? -0.591 0.044 -11.161 1.00 92.62 236 TRP A N 1
ATOM 1955 C CA . TRP A 1 236 ? -0.755 0.050 -12.617 1.00 92.62 236 TRP A CA 1
ATOM 1956 C C . TRP A 1 236 ? 0.055 -1.065 -13.287 1.00 92.62 236 TRP A C 1
ATOM 1958 O O . TRP A 1 236 ? -0.491 -1.853 -14.066 1.00 92.62 236 TRP A O 1
ATOM 1968 N N . ILE A 1 237 ? 1.336 -1.199 -12.929 1.00 93.00 237 ILE A N 1
ATOM 1969 C CA . ILE A 1 237 ? 2.201 -2.263 -13.450 1.00 93.00 237 ILE A CA 1
ATOM 1970 C C . ILE A 1 237 ? 1.689 -3.652 -13.032 1.00 93.00 237 ILE A C 1
ATOM 1972 O O . ILE A 1 237 ? 1.702 -4.575 -13.849 1.00 93.00 237 ILE A O 1
ATOM 1976 N N . LYS A 1 238 ? 1.167 -3.823 -11.811 1.00 90.94 238 LYS A N 1
ATOM 1977 C CA . LYS A 1 238 ? 0.561 -5.098 -11.376 1.00 90.94 238 LYS A CA 1
ATOM 1978 C C . LYS A 1 238 ? -0.626 -5.526 -12.237 1.00 90.94 238 LYS A C 1
ATOM 1980 O O . LYS A 1 238 ? -0.798 -6.725 -12.484 1.00 90.94 238 LYS A O 1
ATOM 1985 N N . ILE A 1 239 ? -1.437 -4.566 -12.683 1.00 88.88 239 ILE A N 1
ATOM 1986 C CA . ILE A 1 239 ? -2.597 -4.836 -13.535 1.00 88.88 239 ILE A CA 1
ATOM 1987 C C . ILE A 1 239 ? -2.144 -5.087 -14.976 1.00 88.88 239 ILE A C 1
ATOM 1989 O O . ILE A 1 239 ? -2.432 -6.147 -15.530 1.00 88.88 239 ILE A O 1
ATOM 1993 N N . LEU A 1 240 ? -1.423 -4.139 -15.582 1.00 88.81 240 LEU A N 1
ATOM 1994 C CA . LEU A 1 240 ? -1.188 -4.093 -17.031 1.00 88.81 240 LEU A CA 1
ATOM 1995 C C . LEU A 1 240 ? 0.220 -4.491 -17.474 1.00 88.81 240 LEU A C 1
ATOM 1997 O O . LEU A 1 240 ? 0.466 -4.615 -18.669 1.00 88.81 240 LEU A O 1
ATOM 2001 N N . GLY A 1 241 ? 1.152 -4.752 -16.559 1.00 88.75 241 GLY A N 1
ATOM 2002 C CA . GLY A 1 241 ? 2.556 -4.984 -16.909 1.00 88.75 241 GLY A CA 1
ATOM 2003 C C . GLY A 1 241 ? 2.853 -6.265 -17.683 1.00 88.75 241 GLY A C 1
ATOM 2004 O O . GLY A 1 241 ? 3.978 -6.478 -18.118 1.00 88.75 241 GLY A O 1
ATOM 2005 N N . HIS A 1 242 ? 1.852 -7.110 -17.901 1.00 87.06 242 HIS A N 1
ATOM 2006 C CA . HIS A 1 242 ? 1.949 -8.255 -18.799 1.00 87.06 242 HIS A CA 1
ATOM 2007 C C . HIS A 1 242 ? 1.765 -7.871 -20.281 1.00 87.06 242 HIS A C 1
ATOM 2009 O O . HIS A 1 242 ? 2.002 -8.715 -21.145 1.00 87.06 242 HIS A O 1
ATOM 2015 N N . GLN A 1 243 ? 1.423 -6.610 -20.576 1.00 88.25 243 GLN A N 1
ATOM 2016 C CA . GLN A 1 243 ? 1.268 -6.049 -21.920 1.00 88.25 243 GLN A CA 1
ATOM 2017 C C . GLN A 1 243 ? 2.122 -4.786 -22.104 1.00 88.25 243 GLN A C 1
ATOM 2019 O O . GLN A 1 243 ? 2.371 -4.040 -21.159 1.00 88.25 243 GLN A O 1
ATOM 2024 N N . THR A 1 244 ? 2.511 -4.491 -23.346 1.00 89.62 244 THR A N 1
ATOM 2025 C CA . THR A 1 244 ? 3.273 -3.276 -23.686 1.00 89.62 244 THR A CA 1
ATOM 2026 C C . THR A 1 244 ? 2.457 -1.989 -23.543 1.00 89.62 244 THR A C 1
ATOM 2028 O O . THR A 1 244 ? 3.035 -0.920 -23.397 1.00 89.62 244 THR A O 1
ATOM 2031 N N . SER A 1 245 ? 1.123 -2.076 -23.550 1.00 87.06 245 SER A N 1
ATOM 2032 C CA . SER A 1 245 ? 0.203 -0.960 -23.272 1.00 87.06 245 SER A CA 1
ATOM 2033 C C . SER A 1 245 ? 0.244 -0.487 -21.814 1.00 87.06 245 SER A C 1
ATOM 2035 O O . SER A 1 245 ? -0.235 0.602 -21.517 1.00 87.06 245 SER A O 1
ATOM 2037 N N . GLY A 1 246 ? 0.802 -1.296 -20.906 1.00 89.69 246 GLY A N 1
ATOM 2038 C CA . GLY A 1 246 ? 1.002 -0.963 -19.496 1.00 89.69 246 GLY A CA 1
ATOM 2039 C C . GLY A 1 246 ? 2.418 -0.504 -19.155 1.00 89.69 246 GLY A C 1
ATOM 2040 O O . GLY A 1 246 ? 2.737 -0.400 -17.969 1.00 89.69 246 GLY A O 1
ATOM 2041 N N . LEU A 1 247 ? 3.277 -0.297 -20.157 1.00 93.38 247 LEU A N 1
ATOM 2042 C CA . LEU A 1 247 ? 4.681 0.044 -19.963 1.00 93.38 247 LEU A CA 1
ATOM 2043 C C . LEU A 1 247 ? 4.816 1.450 -19.370 1.00 93.38 247 LEU A C 1
ATOM 2045 O O . LEU A 1 247 ? 4.303 2.407 -19.945 1.00 93.38 247 LEU A O 1
ATOM 2049 N N . LEU A 1 248 ? 5.520 1.576 -18.244 1.00 94.75 248 LEU A N 1
ATOM 2050 C CA . LEU A 1 248 ? 5.806 2.879 -17.641 1.00 94.75 248 LEU A CA 1
ATOM 2051 C C . LEU A 1 248 ? 7.258 3.318 -17.907 1.00 94.75 248 LEU A C 1
ATOM 2053 O O . LEU A 1 248 ? 8.164 2.477 -17.842 1.00 94.75 248 LEU A O 1
ATOM 2057 N N . PRO A 1 249 ? 7.492 4.614 -18.198 1.00 93.81 249 PRO A N 1
ATOM 2058 C CA . PRO A 1 249 ? 8.829 5.190 -18.335 1.00 93.81 249 PRO A CA 1
ATOM 2059 C C . PRO A 1 249 ? 9.526 5.291 -16.967 1.00 93.81 249 PRO A C 1
ATOM 2061 O O . PRO A 1 249 ? 8.869 5.087 -15.945 1.00 93.81 249 PRO A O 1
ATOM 2064 N N . PRO A 1 250 ? 10.835 5.604 -16.914 1.00 93.00 250 PRO A N 1
ATOM 2065 C CA . PRO A 1 250 ? 11.567 5.752 -15.658 1.00 93.00 250 PRO A CA 1
ATOM 2066 C C . PRO A 1 250 ? 10.862 6.658 -14.649 1.00 93.00 250 PRO A C 1
ATOM 2068 O O . PRO A 1 250 ? 10.188 7.618 -15.033 1.00 93.00 250 PRO A O 1
ATOM 2071 N N . LEU A 1 251 ? 11.049 6.354 -13.363 1.00 89.31 251 LEU A N 1
ATOM 2072 C CA . LEU A 1 251 ? 10.540 7.144 -12.243 1.00 89.31 251 LEU A CA 1
ATOM 2073 C C . LEU A 1 251 ? 10.842 8.643 -12.391 1.00 89.31 251 LEU A C 1
ATOM 2075 O O . LEU A 1 251 ? 9.992 9.488 -12.140 1.00 89.31 251 LEU A O 1
ATOM 2079 N N . GLU A 1 252 ? 12.053 8.949 -12.841 1.00 86.94 252 GLU A N 1
ATOM 2080 C CA . GLU A 1 252 ? 12.605 10.290 -12.998 1.00 86.94 252 GLU A CA 1
ATOM 2081 C C . GLU A 1 252 ? 12.103 11.003 -14.271 1.00 86.94 252 GLU A C 1
ATOM 2083 O O . GLU A 1 252 ? 12.451 12.156 -14.525 1.00 86.94 252 GLU A O 1
ATOM 2088 N N . SER A 1 253 ? 11.297 10.332 -15.101 1.00 88.25 253 SER A N 1
ATOM 2089 C CA . SER A 1 253 ? 10.839 10.888 -16.373 1.00 88.25 253 SER A CA 1
ATOM 2090 C C . SER A 1 253 ? 9.727 11.925 -16.199 1.00 88.25 253 SER A C 1
ATOM 2092 O O . SER A 1 253 ? 8.746 11.727 -15.480 1.00 88.25 253 SER A O 1
ATOM 2094 N N . GLU A 1 254 ? 9.810 13.003 -16.982 1.00 88.69 254 GLU A N 1
ATOM 2095 C CA . GLU A 1 254 ? 8.750 14.016 -17.052 1.00 88.69 254 GLU A CA 1
ATOM 2096 C C . GLU A 1 254 ? 7.409 13.412 -17.508 1.00 88.69 254 GLU A C 1
ATOM 2098 O O . GLU A 1 254 ? 6.343 13.836 -17.065 1.00 88.69 254 GLU A O 1
ATOM 2103 N N . ARG A 1 255 ? 7.451 12.374 -18.357 1.00 90.12 255 ARG A N 1
ATOM 2104 C CA . ARG A 1 255 ? 6.258 11.668 -18.846 1.00 90.12 255 ARG A CA 1
ATOM 2105 C C . ARG A 1 255 ? 5.486 10.982 -17.723 1.00 90.12 255 ARG A C 1
ATOM 2107 O O . ARG A 1 255 ? 4.259 11.049 -17.728 1.00 90.12 255 ARG A O 1
ATOM 2114 N N . LEU A 1 256 ? 6.175 10.369 -16.756 1.00 90.00 256 LEU A N 1
ATOM 2115 C CA . LEU A 1 256 ? 5.512 9.773 -15.595 1.00 90.00 256 LEU A CA 1
ATOM 2116 C C . LEU A 1 256 ? 4.853 10.852 -14.727 1.00 90.00 256 LEU A C 1
ATOM 2118 O O . LEU A 1 256 ? 3.692 10.712 -14.351 1.00 90.00 256 LEU A O 1
ATOM 2122 N N . ALA A 1 257 ? 5.555 11.957 -14.465 1.00 87.00 257 ALA A N 1
ATOM 2123 C CA . ALA A 1 257 ? 5.015 13.069 -13.682 1.00 87.00 257 ALA A CA 1
ATOM 2124 C C . ALA A 1 257 ? 3.778 13.710 -14.344 1.00 87.00 257 ALA A C 1
ATOM 2126 O O . ALA A 1 257 ? 2.758 13.926 -13.686 1.00 87.00 257 ALA A O 1
ATOM 2127 N N . GLN A 1 258 ? 3.826 13.954 -15.659 1.00 87.00 258 GLN A N 1
ATOM 2128 C CA . GLN A 1 258 ? 2.692 14.470 -16.442 1.00 87.00 258 GLN A CA 1
ATOM 2129 C C . GLN A 1 258 ? 1.481 13.526 -16.403 1.00 87.00 258 GLN A C 1
ATOM 2131 O O . GLN A 1 258 ? 0.339 13.985 -16.415 1.00 87.00 258 GLN A O 1
ATOM 2136 N N . TRP A 1 259 ? 1.726 12.218 -16.324 1.00 88.75 259 TRP A N 1
ATOM 2137 C CA . TRP A 1 259 ? 0.687 11.200 -16.200 1.00 88.75 259 TRP A CA 1
ATOM 2138 C C . TRP A 1 259 ? 0.095 11.084 -14.796 1.00 88.75 259 TRP A C 1
ATOM 2140 O O . TRP A 1 259 ? -1.037 10.658 -14.653 1.00 88.75 259 TRP A O 1
ATOM 2150 N N . LEU A 1 260 ? 0.795 11.487 -13.740 1.00 88.62 260 LEU A N 1
ATOM 2151 C CA . LEU A 1 260 ? 0.240 11.431 -12.382 1.00 88.62 260 LEU A CA 1
ATOM 2152 C C . LEU A 1 260 ? -0.601 12.674 -12.036 1.00 88.62 260 LEU A C 1
ATOM 2154 O O . LEU A 1 260 ? -1.548 12.577 -11.255 1.00 88.62 260 LEU A O 1
ATOM 2158 N N . GLY A 1 261 ? -0.318 13.833 -12.643 1.00 87.44 261 GLY A N 1
ATOM 2159 C CA . GLY A 1 261 ? -0.983 15.109 -12.323 1.00 87.44 261 GLY A CA 1
ATOM 2160 C C . GLY A 1 261 ? -2.520 15.096 -12.433 1.00 87.44 261 GLY A C 1
ATOM 2161 O O . GLY A 1 261 ? -3.208 15.482 -11.482 1.00 87.44 261 GLY A O 1
ATOM 2162 N N . PRO A 1 262 ? -3.104 14.629 -13.550 1.00 87.19 262 PRO A N 1
ATOM 2163 C CA . PRO A 1 262 ? -4.553 14.463 -13.651 1.00 87.19 262 PRO A CA 1
ATOM 2164 C C . PRO A 1 262 ? -5.171 13.427 -12.698 1.00 87.19 262 PRO A C 1
ATOM 2166 O O . PRO A 1 262 ? -6.327 13.614 -12.323 1.00 87.19 262 PRO A O 1
ATOM 2169 N N . VAL A 1 263 ? -4.436 12.388 -12.254 1.00 88.12 263 VAL A N 1
ATOM 2170 C CA . VAL A 1 263 ? -4.927 11.420 -11.246 1.00 88.12 263 VAL A CA 1
ATOM 2171 C C . VAL A 1 263 ? -5.115 12.163 -9.934 1.00 88.12 263 VAL A C 1
ATOM 2173 O O . VAL A 1 263 ? -6.183 12.101 -9.329 1.00 88.12 263 VAL A O 1
ATOM 2176 N N . LEU A 1 264 ? -4.081 12.905 -9.529 1.00 89.88 264 LEU A N 1
ATOM 2177 C CA . LEU A 1 264 ? -4.092 13.721 -8.324 1.00 89.88 264 LEU A CA 1
ATOM 2178 C C . LEU A 1 264 ? -5.255 14.714 -8.362 1.00 89.88 264 LEU A C 1
ATOM 2180 O O . LEU A 1 264 ? -6.046 14.763 -7.424 1.00 89.88 264 LEU A O 1
ATOM 2184 N N . THR A 1 265 ? -5.406 15.444 -9.472 1.00 89.19 265 THR A N 1
ATOM 2185 C CA . THR A 1 265 ? -6.497 16.418 -9.639 1.00 89.19 265 THR A CA 1
ATOM 2186 C C . THR A 1 265 ? -7.868 15.740 -9.551 1.00 89.19 265 THR A C 1
ATOM 2188 O O . THR A 1 265 ? -8.769 16.2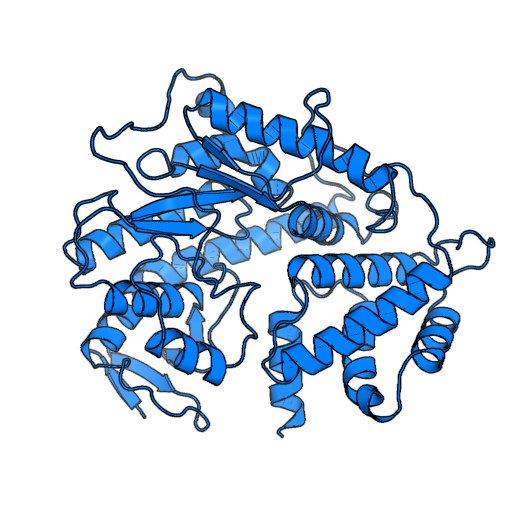43 -8.882 1.00 89.19 265 THR A O 1
ATOM 2191 N N . PHE A 1 266 ? -8.028 14.569 -10.175 1.00 90.25 266 PHE A N 1
ATOM 2192 C CA . PHE A 1 266 ? -9.267 13.800 -10.110 1.00 90.25 266 PHE A CA 1
ATOM 2193 C C . PHE A 1 266 ? -9.617 13.410 -8.667 1.00 90.25 266 PHE A C 1
ATOM 2195 O O . PHE A 1 266 ? -10.739 13.652 -8.226 1.00 90.25 266 PHE A O 1
ATOM 2202 N N . ILE A 1 267 ? -8.668 12.848 -7.914 1.00 92.56 267 ILE A N 1
ATOM 2203 C CA . ILE A 1 267 ? -8.884 12.422 -6.523 1.00 92.56 267 ILE A CA 1
ATOM 2204 C C . ILE A 1 267 ? -9.187 13.625 -5.627 1.00 92.56 267 ILE A C 1
ATOM 2206 O O . ILE A 1 267 ? -10.149 13.584 -4.857 1.00 92.56 267 ILE A O 1
ATOM 2210 N N . GLN A 1 268 ? -8.418 14.708 -5.768 1.00 92.94 268 GLN A N 1
ATOM 2211 C CA . GLN A 1 268 ? -8.630 15.950 -5.029 1.00 92.94 268 GLN A CA 1
ATOM 2212 C C . GLN A 1 268 ? -10.059 16.468 -5.224 1.00 92.94 268 GLN A C 1
ATOM 2214 O O . GLN A 1 268 ? -10.772 16.702 -4.250 1.00 92.94 268 GLN A O 1
ATOM 2219 N N . ASN A 1 269 ? -10.524 16.555 -6.472 1.00 92.69 269 ASN A N 1
ATOM 2220 C CA . ASN A 1 269 ? -11.856 17.076 -6.769 1.00 92.69 269 ASN A CA 1
ATOM 2221 C C . ASN A 1 269 ? -12.968 16.167 -6.217 1.00 92.69 269 ASN A C 1
ATOM 2223 O O . ASN A 1 269 ? -14.012 16.663 -5.790 1.00 92.69 269 ASN A O 1
ATOM 2227 N N . ARG A 1 270 ? -12.761 14.841 -6.161 1.00 92.50 270 ARG A N 1
ATOM 2228 C CA . ARG A 1 270 ? -13.700 13.913 -5.497 1.00 92.50 270 ARG A CA 1
ATOM 2229 C C . ARG A 1 270 ? -13.741 14.113 -3.984 1.00 92.50 270 ARG A C 1
ATOM 2231 O O . ARG A 1 270 ? -14.836 14.100 -3.423 1.00 92.50 270 ARG A O 1
ATOM 2238 N N . ALA A 1 271 ? -12.588 14.302 -3.348 1.00 94.31 271 ALA A N 1
ATOM 2239 C CA . ALA A 1 271 ? -12.485 14.551 -1.913 1.00 94.31 271 ALA A CA 1
ATOM 2240 C C . ALA A 1 271 ? -13.156 15.879 -1.527 1.00 94.31 271 ALA A C 1
ATOM 2242 O O . ALA A 1 271 ? -14.090 15.897 -0.720 1.00 94.31 271 ALA A O 1
ATOM 2243 N N . GLU A 1 272 ? -12.763 16.972 -2.184 1.00 94.00 272 GLU A N 1
ATOM 2244 C CA . GLU A 1 272 ? -13.254 18.322 -1.889 1.00 94.00 272 GLU A CA 1
ATOM 2245 C C . GLU A 1 272 ? -14.757 18.458 -2.151 1.00 94.00 272 GLU A C 1
ATOM 2247 O O . GLU A 1 272 ? -15.478 19.036 -1.335 1.00 94.00 272 GLU A O 1
ATOM 2252 N N . LYS A 1 273 ? -15.275 17.833 -3.221 1.00 94.44 273 LYS A N 1
ATOM 2253 C CA . LYS A 1 273 ? -16.721 17.767 -3.502 1.00 94.44 273 LYS A CA 1
ATOM 2254 C C . LYS A 1 273 ? -17.529 17.220 -2.318 1.00 94.44 273 LYS A C 1
ATOM 2256 O O . LYS A 1 273 ? -18.709 17.542 -2.183 1.00 94.44 273 LYS A O 1
ATOM 2261 N N . ARG A 1 274 ? -16.928 16.363 -1.487 1.00 96.12 274 ARG A N 1
ATOM 2262 C CA . ARG A 1 274 ? -17.580 15.692 -0.353 1.00 96.12 274 ARG A CA 1
ATOM 2263 C C . ARG A 1 274 ? -17.217 16.294 1.002 1.00 96.12 274 ARG A C 1
ATOM 2265 O O . ARG A 1 274 ? -17.642 15.748 2.018 1.00 96.12 274 ARG A O 1
ATOM 2272 N N . GLY A 1 275 ? -16.514 17.428 1.016 1.00 94.00 275 GLY A N 1
ATOM 2273 C CA . GLY A 1 275 ? -16.076 18.103 2.237 1.00 94.00 275 GLY A CA 1
ATOM 2274 C C . GLY A 1 275 ? -14.909 17.405 2.935 1.00 94.00 275 GLY A C 1
ATOM 2275 O O . GLY A 1 275 ? -14.712 17.613 4.124 1.00 94.00 275 GLY A O 1
ATOM 2276 N N . VAL A 1 276 ? -14.158 16.556 2.225 1.00 94.62 276 VAL A N 1
ATOM 2277 C CA . VAL A 1 276 ? -12.982 15.863 2.767 1.00 94.62 276 VAL A CA 1
ATOM 2278 C C . VAL A 1 276 ? -11.727 16.651 2.417 1.00 94.62 276 VAL A C 1
ATOM 2280 O O . VAL A 1 276 ? -11.569 17.084 1.275 1.00 94.62 276 VAL A O 1
ATOM 2283 N N . HIS A 1 277 ? -10.817 16.816 3.375 1.00 94.12 277 HIS A N 1
ATOM 2284 C CA . HIS A 1 277 ? -9.529 17.443 3.107 1.00 94.12 277 HIS A CA 1
ATOM 2285 C C . HIS A 1 277 ? -8.662 16.553 2.211 1.00 94.12 277 HIS A C 1
ATOM 2287 O O . HIS A 1 277 ? -8.737 15.326 2.275 1.00 94.12 277 HIS A O 1
ATOM 2293 N N . PHE A 1 278 ? -7.804 17.167 1.402 1.00 92.81 278 PHE A N 1
ATOM 2294 C CA . PHE A 1 278 ? -6.870 16.455 0.539 1.00 92.81 278 PHE A CA 1
ATOM 2295 C C . PHE A 1 278 ? -5.427 16.791 0.922 1.00 92.81 278 PHE A C 1
ATOM 2297 O O . PHE A 1 278 ? -5.094 17.958 1.127 1.00 92.81 278 PHE A O 1
ATOM 2304 N N . LEU A 1 279 ? -4.581 15.767 1.015 1.00 90.00 279 LEU A N 1
ATOM 2305 C CA . LEU A 1 279 ? -3.147 15.890 1.268 1.00 90.00 279 LEU A CA 1
ATOM 2306 C C . LEU A 1 279 ? -2.379 15.053 0.242 1.00 90.00 279 LEU A C 1
ATOM 2308 O O . LEU A 1 279 ? -2.668 13.880 0.045 1.00 90.00 279 LEU A O 1
ATOM 2312 N N . SER A 1 280 ? -1.353 15.622 -0.376 1.00 78.81 280 SER A N 1
ATOM 2313 C CA . SER A 1 280 ? -0.453 14.892 -1.273 1.00 78.81 280 SER A CA 1
ATOM 2314 C C . SER A 1 280 ? 0.982 15.073 -0.798 1.00 78.81 280 SER A C 1
ATOM 2316 O O . SER A 1 280 ? 1.317 16.140 -0.292 1.00 78.81 280 SER A O 1
ATOM 2318 N N . SER A 1 281 ? 1.848 14.082 -1.015 1.00 63.84 281 SER A N 1
ATOM 2319 C CA . SER A 1 281 ? 3.284 14.112 -0.672 1.00 63.84 281 SER A CA 1
ATOM 2320 C C . SER A 1 281 ? 4.148 15.049 -1.551 1.00 63.84 281 SER A C 1
ATOM 2322 O O . SER A 1 281 ? 5.361 14.892 -1.609 1.00 63.84 281 SER A O 1
ATOM 2324 N N . ASP A 1 282 ? 3.516 16.043 -2.182 1.00 53.97 282 ASP A N 1
ATOM 2325 C CA . ASP A 1 282 ? 4.057 17.103 -3.045 1.00 53.97 282 ASP A CA 1
ATOM 2326 C C . ASP A 1 282 ? 4.598 16.753 -4.457 1.00 53.97 282 ASP A C 1
ATOM 2328 O O . ASP A 1 282 ? 5.078 15.660 -4.741 1.00 53.97 282 ASP A O 1
ATOM 2332 N N . HIS A 1 283 ? 4.491 17.763 -5.336 1.00 45.06 283 HIS A N 1
ATOM 2333 C CA . HIS A 1 283 ? 4.833 17.855 -6.770 1.00 45.06 283 HIS A CA 1
ATOM 2334 C C . HIS A 1 283 ? 3.964 17.088 -7.783 1.00 45.06 283 HIS A C 1
ATOM 2336 O O . HIS A 1 283 ? 4.432 16.190 -8.480 1.00 45.06 283 HIS A O 1
ATOM 2342 N N . ALA A 1 284 ? 2.747 17.576 -8.039 1.00 43.22 284 ALA A N 1
ATOM 2343 C CA . ALA A 1 284 ? 2.238 17.514 -9.410 1.00 43.22 284 ALA A CA 1
ATOM 2344 C C . ALA A 1 284 ? 1.440 18.763 -9.800 1.00 43.22 284 ALA A C 1
ATOM 2346 O O . ALA A 1 284 ? 0.613 19.289 -9.055 1.00 43.22 284 ALA A O 1
ATOM 2347 N N . LEU A 1 285 ? 1.747 19.235 -11.0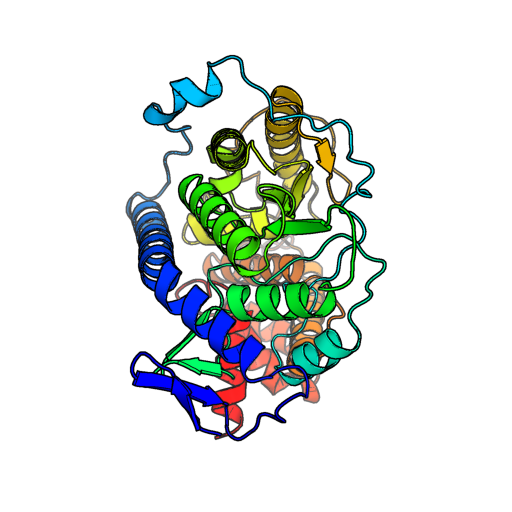06 1.00 49.56 285 LEU A N 1
ATOM 2348 C CA . LEU A 1 285 ? 1.093 20.321 -11.718 1.00 49.56 285 LEU A CA 1
ATOM 2349 C C . LEU A 1 285 ? -0.408 20.040 -11.859 1.00 49.56 285 LEU A C 1
ATOM 2351 O O . LEU A 1 285 ? -0.814 18.945 -12.251 1.00 49.56 285 LEU A O 1
ATOM 2355 N N . ARG A 1 286 ? -1.221 21.064 -11.585 1.00 48.28 286 ARG A N 1
ATOM 2356 C CA . ARG A 1 286 ? -2.665 21.053 -11.847 1.00 48.28 286 ARG A CA 1
ATOM 2357 C C . ARG A 1 286 ? -2.907 20.833 -13.340 1.00 48.28 286 ARG A C 1
ATOM 2359 O O . ARG A 1 286 ? -2.344 21.552 -14.165 1.00 48.28 286 ARG A O 1
ATOM 2366 N N . ALA A 1 287 ? -3.754 19.870 -13.677 1.00 57.28 287 ALA A N 1
ATOM 2367 C CA . ALA A 1 287 ? -4.094 19.518 -15.051 1.00 57.28 287 ALA A CA 1
ATOM 2368 C C . ALA A 1 287 ? -5.598 19.217 -15.174 1.00 57.28 287 ALA A C 1
ATOM 2370 O O . ALA A 1 287 ? -6.318 19.206 -14.180 1.00 57.28 287 ALA A O 1
ATOM 2371 N N . ASN A 1 288 ? -6.092 19.005 -16.395 1.00 53.81 288 ASN A N 1
ATOM 2372 C CA . ASN A 1 288 ? -7.496 18.645 -16.627 1.00 53.81 288 ASN A CA 1
ATOM 2373 C C . ASN A 1 288 ? -7.815 17.264 -16.030 1.00 53.81 288 ASN A C 1
ATOM 2375 O O . ASN A 1 288 ? -6.993 16.364 -16.143 1.00 53.81 288 ASN A O 1
ATOM 2379 N N . GLU A 1 289 ? -9.004 17.084 -15.444 1.00 61.94 289 GLU A N 1
ATOM 2380 C CA . GLU A 1 289 ? -9.438 15.825 -14.815 1.00 61.94 289 GLU A CA 1
ATOM 2381 C C . GLU A 1 289 ? -9.497 14.645 -15.801 1.00 61.94 289 GLU A C 1
ATOM 2383 O O . GLU A 1 289 ? -10.180 14.723 -16.824 1.00 61.94 289 GLU A O 1
ATOM 2388 N N . ALA A 1 290 ? -8.871 13.514 -15.456 1.00 60.97 290 ALA A N 1
ATOM 2389 C CA . ALA A 1 290 ? -9.150 12.225 -16.089 1.00 60.97 290 ALA A CA 1
ATOM 2390 C C . ALA A 1 290 ? -8.741 11.054 -15.172 1.00 60.97 290 ALA A C 1
ATOM 2392 O O . ALA A 1 290 ? -7.588 11.004 -14.739 1.00 60.97 290 ALA A O 1
ATOM 2393 N N . PRO A 1 291 ? -9.625 10.069 -14.911 1.00 58.38 291 PRO A N 1
ATOM 2394 C CA . PRO A 1 291 ? -9.193 8.767 -14.422 1.00 58.38 291 PRO A CA 1
ATOM 2395 C C . PRO A 1 291 ? -8.529 8.064 -15.610 1.00 58.38 291 PRO A C 1
ATOM 2397 O O . PRO A 1 291 ? -9.209 7.625 -16.536 1.00 58.38 291 PRO A O 1
ATOM 2400 N N . PHE A 1 292 ? -7.200 8.079 -15.672 1.00 64.50 292 PHE A N 1
ATOM 2401 C CA . PHE A 1 292 ? -6.489 7.652 -16.875 1.00 64.50 292 PHE A CA 1
ATOM 2402 C C . PHE A 1 292 ? -6.869 6.248 -17.338 1.00 64.50 292 PHE A C 1
ATOM 2404 O O . PHE A 1 292 ? -6.965 5.306 -16.556 1.00 64.50 292 PHE A O 1
ATOM 2411 N N . VAL A 1 293 ? -7.023 6.133 -18.655 1.00 65.56 293 VAL A N 1
ATOM 2412 C CA . VAL A 1 293 ? -7.451 4.920 -19.363 1.00 65.56 293 VAL A CA 1
ATOM 2413 C C . VAL A 1 293 ? -6.261 4.263 -20.092 1.00 65.56 293 VAL A C 1
ATOM 2415 O O . VAL A 1 293 ? -6.385 3.164 -20.630 1.00 65.56 293 VAL A O 1
ATOM 2418 N N . SER A 1 294 ? -5.093 4.925 -20.117 1.00 79.56 294 SER A N 1
ATOM 2419 C CA . SER A 1 294 ? -3.892 4.509 -20.854 1.00 79.56 294 SER A CA 1
ATOM 2420 C C . SER A 1 294 ? -2.591 4.911 -20.150 1.00 79.56 294 SER A C 1
ATOM 2422 O O . SER A 1 294 ? -2.560 5.890 -19.402 1.00 79.56 294 SER A O 1
ATOM 2424 N N . ALA A 1 295 ? -1.515 4.168 -20.425 1.00 86.00 295 ALA A N 1
ATOM 2425 C CA . ALA A 1 295 ? -0.163 4.503 -19.982 1.00 86.00 295 ALA A CA 1
ATOM 2426 C C . ALA A 1 295 ? 0.344 5.779 -20.686 1.00 86.00 295 ALA A C 1
ATOM 2428 O O . ALA A 1 295 ? -0.159 6.112 -21.766 1.00 86.00 295 ALA A O 1
ATOM 2429 N N . PRO A 1 296 ? 1.327 6.493 -20.105 1.00 89.44 296 PRO A N 1
ATOM 2430 C CA . PRO A 1 296 ? 1.985 7.598 -20.790 1.00 89.44 296 PRO A CA 1
ATOM 2431 C C . PRO A 1 296 ? 2.837 7.127 -21.965 1.00 89.44 296 PRO A C 1
ATOM 2433 O O . PRO A 1 296 ? 3.214 5.957 -22.058 1.00 89.44 296 PRO A O 1
ATOM 2436 N N . ASP A 1 297 ? 3.219 8.080 -22.815 1.00 88.62 297 ASP A N 1
ATOM 2437 C CA . ASP A 1 297 ? 4.271 7.857 -23.801 1.00 88.62 297 ASP A CA 1
ATOM 2438 C C . ASP A 1 297 ? 5.543 7.347 -23.117 1.00 88.62 297 ASP A C 1
ATOM 2440 O O . ASP A 1 297 ? 6.010 7.892 -22.111 1.00 88.62 297 ASP A O 1
ATOM 2444 N N . PHE A 1 298 ? 6.116 6.292 -23.690 1.00 91.88 298 PHE A N 1
ATOM 2445 C CA . PHE A 1 298 ? 7.283 5.640 -23.125 1.00 91.88 298 PHE A CA 1
ATOM 2446 C C . PHE A 1 298 ? 8.572 6.371 -23.512 1.00 91.88 298 PHE A C 1
ATOM 2448 O O . PHE A 1 298 ? 8.975 6.375 -24.676 1.00 91.88 298 PHE A O 1
ATOM 2455 N N . THR A 1 299 ? 9.248 6.936 -22.515 1.00 92.94 299 THR A N 1
ATOM 2456 C CA . THR A 1 299 ? 10.638 7.391 -22.615 1.00 92.94 299 THR A CA 1
ATOM 2457 C C . THR A 1 299 ? 11.582 6.227 -22.284 1.00 92.94 299 THR A C 1
ATOM 2459 O O . THR A 1 299 ? 11.491 5.698 -21.173 1.00 92.94 299 THR A O 1
ATOM 2462 N N . PRO A 1 300 ? 12.487 5.823 -23.198 1.00 94.06 300 PRO A N 1
ATOM 2463 C CA . PRO A 1 300 ? 13.509 4.812 -22.925 1.00 94.06 300 PRO A CA 1
ATOM 2464 C C . PRO A 1 300 ? 14.383 5.146 -21.702 1.00 94.06 300 PRO A C 1
ATOM 2466 O O . PRO A 1 300 ? 14.789 6.301 -21.570 1.00 94.06 300 PRO A O 1
ATOM 2469 N N . PRO A 1 301 ? 14.707 4.168 -20.832 1.00 95.94 301 PRO A N 1
ATOM 2470 C CA . PRO A 1 301 ? 15.710 4.352 -19.785 1.00 95.94 301 PRO A CA 1
ATOM 2471 C C . PRO A 1 301 ? 17.119 4.454 -20.376 1.00 95.94 301 PRO A C 1
ATOM 2473 O O . PRO A 1 301 ? 17.430 3.818 -21.386 1.00 95.94 301 PRO A O 1
ATOM 2476 N N . THR A 1 302 ? 17.996 5.184 -19.700 1.00 96.06 302 THR A N 1
ATOM 2477 C CA . THR A 1 302 ? 19.438 5.141 -19.960 1.00 96.06 302 THR A CA 1
ATOM 2478 C C . THR A 1 302 ? 20.084 3.954 -19.242 1.00 96.06 302 THR A C 1
ATOM 2480 O O . THR A 1 302 ? 19.530 3.418 -18.280 1.00 96.06 302 THR A O 1
ATOM 2483 N N . GLN A 1 303 ? 21.286 3.542 -19.656 1.00 96.44 303 GLN A N 1
ATOM 2484 C CA . GLN A 1 303 ? 22.051 2.537 -18.899 1.00 96.44 303 GLN A CA 1
ATOM 2485 C C . GLN A 1 303 ? 22.321 2.994 -17.452 1.00 96.44 303 GLN A C 1
ATOM 2487 O O . GLN A 1 303 ? 22.216 2.188 -16.528 1.00 96.44 303 GLN A O 1
ATOM 2492 N N . LEU A 1 304 ? 22.603 4.285 -17.247 1.00 95.12 304 LEU A N 1
ATOM 2493 C CA . LEU A 1 304 ? 22.856 4.859 -15.924 1.00 95.12 304 LEU A CA 1
ATOM 2494 C C . LEU A 1 304 ? 21.620 4.787 -15.013 1.00 95.12 304 LEU A C 1
ATOM 2496 O O . LEU A 1 304 ? 21.766 4.537 -13.814 1.00 95.12 304 LEU A O 1
ATOM 2500 N N . ASP A 1 305 ? 20.414 4.953 -15.569 1.00 94.19 305 ASP A N 1
ATOM 2501 C CA . ASP A 1 305 ? 19.163 4.785 -14.817 1.00 94.19 305 ASP A CA 1
ATOM 2502 C C . ASP A 1 305 ? 19.039 3.349 -14.294 1.00 94.19 305 ASP A C 1
ATOM 2504 O O . ASP A 1 305 ? 18.700 3.135 -13.129 1.00 94.19 305 ASP A O 1
ATOM 2508 N N . ILE A 1 306 ? 19.366 2.358 -15.135 1.00 97.12 306 ILE A N 1
ATOM 2509 C CA . ILE A 1 306 ? 19.350 0.938 -14.753 1.00 97.12 306 ILE A CA 1
ATOM 2510 C C . ILE A 1 306 ? 20.382 0.659 -13.657 1.00 97.12 306 ILE A C 1
ATOM 2512 O O . ILE A 1 306 ? 20.048 0.051 -12.641 1.00 97.12 306 ILE A O 1
ATOM 2516 N N . GLU A 1 307 ? 21.624 1.105 -13.844 1.00 97.12 307 GLU A N 1
ATOM 2517 C CA . GLU A 1 307 ? 22.726 0.881 -12.902 1.00 97.12 307 GLU A CA 1
ATOM 2518 C C . GLU A 1 307 ? 22.451 1.509 -11.532 1.00 97.12 307 GLU A C 1
ATOM 2520 O O . GLU A 1 307 ? 22.539 0.828 -10.506 1.00 97.12 307 GLU A O 1
ATOM 2525 N N . SER A 1 308 ? 22.044 2.780 -11.514 1.00 95.12 308 SER A N 1
ATOM 2526 C CA . SER A 1 308 ? 21.745 3.509 -10.277 1.00 95.12 308 SER A CA 1
ATOM 2527 C C . SER A 1 308 ? 20.594 2.857 -9.515 1.00 95.12 308 SER A C 1
ATOM 2529 O O . SER A 1 308 ? 20.639 2.725 -8.291 1.00 95.12 308 SER A O 1
ATOM 2531 N N . ARG A 1 309 ? 19.566 2.403 -10.236 1.00 95.50 309 ARG A N 1
ATOM 2532 C CA . ARG A 1 309 ? 18.420 1.712 -9.647 1.00 95.50 309 ARG A CA 1
ATOM 2533 C C . ARG A 1 309 ? 18.792 0.356 -9.072 1.00 95.50 309 ARG A C 1
ATOM 2535 O O . ARG A 1 309 ? 18.366 0.041 -7.967 1.00 95.50 309 ARG A O 1
ATOM 2542 N N . LEU A 1 310 ? 19.595 -0.431 -9.786 1.00 97.81 310 LEU A N 1
ATOM 2543 C CA . LEU A 1 310 ? 20.101 -1.711 -9.290 1.00 97.81 310 LEU A CA 1
ATOM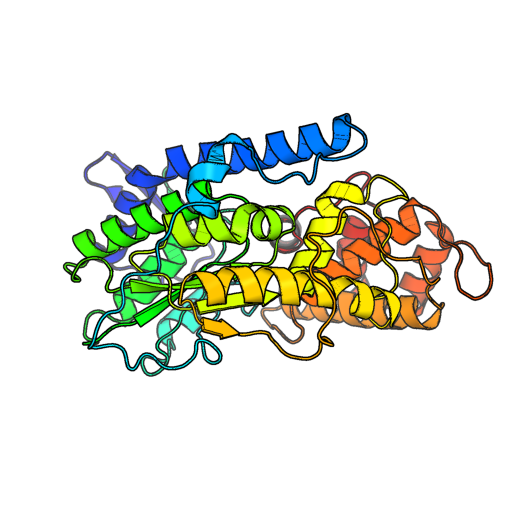 2544 C C . LEU A 1 310 ? 20.853 -1.527 -7.967 1.00 97.81 310 LEU A C 1
ATOM 2546 O O . LEU A 1 310 ? 20.547 -2.221 -7.000 1.00 97.81 310 LEU A O 1
ATOM 2550 N N . GLN A 1 311 ? 21.765 -0.553 -7.893 1.00 96.50 311 GLN A N 1
ATOM 2551 C CA . GLN A 1 311 ? 22.506 -0.246 -6.664 1.00 96.50 311 GLN A CA 1
ATOM 2552 C C . GLN A 1 311 ? 21.573 0.138 -5.511 1.00 96.50 311 GLN A C 1
ATOM 2554 O O . GLN A 1 311 ? 21.655 -0.451 -4.432 1.00 96.50 311 GLN A O 1
ATOM 2559 N N . ARG A 1 312 ? 20.654 1.086 -5.746 1.00 95.56 312 ARG A N 1
ATOM 2560 C CA . ARG A 1 312 ? 19.696 1.542 -4.727 1.00 95.56 312 ARG A CA 1
ATOM 2561 C C . ARG A 1 312 ? 18.786 0.418 -4.250 1.00 95.56 312 ARG A C 1
ATOM 2563 O O . ARG A 1 312 ? 18.688 0.194 -3.050 1.00 95.56 312 ARG A O 1
ATOM 2570 N N . CYS A 1 313 ? 18.147 -0.302 -5.169 1.00 96.75 313 CYS A N 1
ATOM 2571 C CA . CYS A 1 313 ? 17.189 -1.354 -4.845 1.00 96.75 313 CYS A CA 1
ATOM 2572 C C . CYS A 1 313 ? 17.846 -2.533 -4.117 1.00 96.75 313 CYS A C 1
ATOM 2574 O O . CYS A 1 313 ? 17.292 -3.027 -3.137 1.00 96.75 313 CYS A O 1
ATOM 2576 N N . ILE A 1 314 ? 19.024 -2.986 -4.560 1.00 97.12 314 ILE A N 1
ATOM 2577 C CA . ILE A 1 314 ? 19.737 -4.096 -3.909 1.00 97.12 314 ILE A CA 1
ATOM 2578 C C . ILE A 1 314 ? 20.252 -3.663 -2.531 1.00 97.12 314 ILE A C 1
ATOM 2580 O O . ILE A 1 314 ? 20.098 -4.409 -1.563 1.00 97.12 314 ILE A O 1
ATOM 2584 N N . GLY A 1 315 ? 20.816 -2.455 -2.422 1.00 96.06 315 GLY A N 1
ATOM 2585 C CA . GLY A 1 315 ? 21.274 -1.897 -1.149 1.00 96.06 315 GLY A CA 1
ATOM 2586 C C . GLY A 1 315 ? 20.132 -1.712 -0.148 1.00 96.06 315 GLY A C 1
ATOM 2587 O O . GLY A 1 315 ? 20.241 -2.159 0.995 1.00 96.06 315 GLY A O 1
ATOM 2588 N N . PHE A 1 316 ? 19.011 -1.140 -0.593 1.00 95.75 316 PHE A N 1
ATOM 2589 C CA . PHE A 1 316 ? 17.801 -1.018 0.215 1.00 95.75 316 PHE A CA 1
ATOM 2590 C C . PHE A 1 316 ? 17.288 -2.385 0.657 1.00 95.75 316 PHE A C 1
ATOM 2592 O O . PHE A 1 316 ? 17.068 -2.582 1.845 1.00 95.75 316 PHE A O 1
ATOM 2599 N N . LEU A 1 317 ? 17.159 -3.357 -0.254 1.00 94.81 317 LEU A N 1
ATOM 2600 C CA . LEU A 1 317 ? 16.679 -4.693 0.097 1.00 94.81 317 LEU A CA 1
ATOM 2601 C C . LEU A 1 317 ? 17.569 -5.351 1.162 1.00 94.81 317 LEU A C 1
ATOM 2603 O O . LEU A 1 317 ? 17.052 -5.983 2.077 1.00 94.81 317 LEU A O 1
ATOM 2607 N N . ALA A 1 318 ? 18.892 -5.174 1.088 1.00 93.44 318 ALA A N 1
ATOM 2608 C CA . ALA A 1 318 ? 19.814 -5.700 2.094 1.00 93.44 318 ALA A CA 1
ATOM 2609 C C . ALA A 1 318 ? 19.585 -5.061 3.473 1.00 93.44 318 ALA A C 1
ATOM 2611 O O . ALA A 1 318 ? 19.501 -5.771 4.474 1.00 93.44 318 ALA A O 1
ATOM 2612 N N . GLN A 1 319 ? 19.451 -3.735 3.522 1.00 93.12 319 GLN A N 1
ATOM 2613 C CA . GLN A 1 319 ? 19.197 -2.990 4.760 1.00 93.12 319 GLN A CA 1
ATOM 2614 C C . GLN A 1 319 ? 17.819 -3.320 5.344 1.00 93.12 319 GLN A C 1
ATOM 2616 O O . GLN A 1 319 ? 17.696 -3.579 6.539 1.00 93.12 319 GLN A O 1
ATOM 2621 N N . TRP A 1 320 ? 16.810 -3.422 4.485 1.00 92.56 320 TRP A N 1
ATOM 2622 C CA . TRP A 1 320 ? 15.433 -3.737 4.839 1.00 92.56 320 TRP A CA 1
ATOM 2623 C C . TRP A 1 320 ? 15.280 -5.148 5.411 1.00 92.56 320 TRP A C 1
ATOM 2625 O O . TRP A 1 320 ? 14.609 -5.334 6.429 1.00 92.56 320 TRP A O 1
ATOM 2635 N N . LEU A 1 321 ? 15.984 -6.132 4.843 1.00 89.50 321 LEU A N 1
ATOM 2636 C CA . LEU A 1 321 ? 16.122 -7.473 5.426 1.00 89.50 321 LEU A CA 1
ATOM 2637 C C . LEU A 1 321 ? 16.900 -7.465 6.753 1.00 89.50 321 LEU A C 1
ATOM 2639 O O . LEU A 1 321 ? 16.655 -8.309 7.610 1.00 89.50 321 LEU A O 1
ATOM 2643 N N . GLY A 1 322 ? 17.816 -6.510 6.929 1.00 89.56 322 GLY A N 1
ATOM 2644 C CA . GLY A 1 322 ? 18.540 -6.262 8.178 1.00 89.56 322 GLY A CA 1
ATOM 2645 C C . GLY A 1 322 ? 17.736 -5.513 9.246 1.00 89.56 322 GLY A C 1
ATOM 2646 O O . GLY A 1 322 ? 18.228 -5.360 10.359 1.00 89.56 322 GLY A O 1
ATOM 2647 N N . GLY A 1 323 ? 16.511 -5.074 8.934 1.00 89.88 323 GLY A N 1
ATOM 2648 C CA . GLY A 1 323 ? 15.633 -4.361 9.862 1.00 89.88 323 GLY A CA 1
ATOM 2649 C C . GLY A 1 323 ? 15.595 -2.841 9.690 1.00 89.88 323 GLY A C 1
ATOM 2650 O O . GLY A 1 323 ? 14.844 -2.186 10.405 1.00 89.88 323 GLY A O 1
ATOM 2651 N N . GLU A 1 324 ? 16.327 -2.271 8.740 1.00 91.19 324 GLU A N 1
ATOM 2652 C CA . GLU A 1 324 ? 16.431 -0.819 8.558 1.00 91.19 324 GLU A CA 1
ATOM 2653 C C . GLU A 1 324 ? 15.592 -0.334 7.369 1.00 91.19 324 GLU A C 1
ATOM 2655 O O . GLU A 1 324 ? 15.594 -0.947 6.303 1.00 91.19 324 GLU A O 1
ATOM 2660 N N . VAL A 1 325 ? 14.897 0.796 7.516 1.00 89.88 325 VAL A N 1
ATOM 2661 C CA . VAL A 1 325 ? 14.149 1.432 6.416 1.00 89.88 325 VAL A CA 1
ATOM 2662 C C . VAL A 1 325 ? 14.835 2.742 6.051 1.00 89.88 325 VAL A C 1
ATOM 2664 O O . VAL A 1 325 ? 14.703 3.745 6.744 1.00 89.88 325 VAL A O 1
ATOM 2667 N N . THR A 1 326 ? 15.596 2.727 4.961 1.00 89.56 326 THR A N 1
ATOM 2668 C CA . THR A 1 326 ? 16.409 3.868 4.494 1.00 89.56 326 THR A CA 1
ATOM 2669 C C . THR A 1 326 ? 15.881 4.502 3.210 1.00 89.56 326 THR A C 1
ATOM 2671 O O . THR A 1 326 ? 16.405 5.515 2.748 1.00 89.56 326 THR A O 1
ATOM 2674 N N . TYR A 1 327 ? 14.850 3.896 2.625 1.00 87.69 327 TYR A N 1
ATOM 2675 C CA . TYR A 1 327 ? 14.273 4.265 1.343 1.00 87.69 327 TYR A CA 1
ATOM 2676 C C . TYR A 1 327 ? 12.769 3.953 1.347 1.00 87.69 327 TYR A C 1
ATOM 2678 O O . TYR A 1 327 ? 12.375 2.963 1.973 1.00 87.69 327 TYR A O 1
ATOM 2686 N N . PRO A 1 328 ? 11.916 4.756 0.684 1.00 90.56 328 PRO A N 1
ATOM 2687 C CA . PRO A 1 328 ? 10.480 4.492 0.647 1.00 90.56 328 PRO A CA 1
ATOM 2688 C C . PRO A 1 328 ? 10.166 3.151 -0.027 1.00 90.56 328 PRO A C 1
ATOM 2690 O O . PRO A 1 328 ? 10.565 2.916 -1.172 1.00 90.56 328 PRO A O 1
ATOM 2693 N N . LEU A 1 329 ? 9.421 2.276 0.659 1.00 92.69 329 LEU A N 1
ATOM 2694 C CA . LEU A 1 329 ? 9.100 0.947 0.134 1.00 92.69 329 LEU A CA 1
ATOM 2695 C C . LEU A 1 329 ? 8.250 1.032 -1.146 1.00 92.69 329 LEU A C 1
ATOM 2697 O O . LEU A 1 329 ? 8.592 0.366 -2.118 1.00 92.69 329 LEU A O 1
ATOM 2701 N N . ALA A 1 330 ? 7.247 1.914 -1.215 1.00 92.56 330 ALA A N 1
ATOM 2702 C CA . ALA A 1 330 ? 6.471 2.163 -2.437 1.00 92.56 330 ALA A CA 1
ATOM 2703 C C . ALA A 1 330 ? 7.346 2.551 -3.650 1.00 92.56 330 ALA A C 1
ATOM 2705 O O . ALA A 1 330 ? 7.124 2.087 -4.773 1.00 92.56 330 ALA A O 1
ATOM 2706 N N . GLN A 1 331 ? 8.401 3.348 -3.433 1.00 93.75 331 GLN A N 1
ATOM 2707 C CA . GLN A 1 331 ? 9.350 3.712 -4.488 1.00 93.75 331 GLN A CA 1
ATOM 2708 C C . GLN A 1 331 ? 10.164 2.493 -4.948 1.00 93.75 331 GLN A C 1
ATOM 2710 O O . GLN A 1 331 ? 10.281 2.254 -6.150 1.00 93.75 331 GLN A O 1
ATOM 2715 N N . PHE A 1 332 ? 10.658 1.675 -4.012 1.00 95.75 332 PHE A N 1
ATOM 2716 C CA . PHE A 1 332 ? 11.318 0.403 -4.330 1.00 95.75 332 PHE A CA 1
ATOM 2717 C C . PHE A 1 332 ? 10.400 -0.550 -5.111 1.00 95.75 332 PHE A C 1
ATOM 2719 O O . PHE A 1 332 ? 10.831 -1.156 -6.096 1.00 95.75 332 PHE A O 1
ATOM 2726 N N . GLU A 1 333 ? 9.134 -0.671 -4.699 1.00 96.06 333 GLU A N 1
ATOM 2727 C CA . GLU A 1 333 ? 8.121 -1.509 -5.349 1.00 96.06 333 GLU A CA 1
ATOM 2728 C C . GLU A 1 333 ? 7.910 -1.098 -6.815 1.00 96.06 333 GLU A C 1
ATOM 2730 O O . GLU A 1 333 ? 7.929 -1.949 -7.713 1.00 96.06 333 GLU A O 1
ATOM 2735 N N . LEU A 1 334 ? 7.795 0.204 -7.086 1.00 95.62 334 LEU A N 1
ATOM 2736 C CA . LEU A 1 334 ? 7.700 0.734 -8.444 1.00 95.62 334 LEU A CA 1
ATOM 2737 C C . LEU A 1 334 ? 8.974 0.468 -9.257 1.00 95.62 334 LEU A C 1
ATOM 2739 O O . LEU A 1 334 ? 8.899 -0.062 -10.369 1.00 95.62 334 LEU A O 1
ATOM 2743 N N . GLU A 1 335 ? 10.145 0.782 -8.706 1.00 96.44 335 GLU A N 1
ATOM 2744 C CA . GLU A 1 335 ? 11.431 0.630 -9.389 1.00 96.44 335 GLU A CA 1
ATOM 2745 C C . GLU A 1 335 ? 11.718 -0.825 -9.793 1.00 96.44 335 GLU A C 1
ATOM 2747 O O . GLU A 1 335 ? 12.089 -1.089 -10.946 1.00 96.44 335 GLU A O 1
ATOM 2752 N N . ARG A 1 336 ? 11.480 -1.797 -8.897 1.00 96.56 336 ARG A N 1
ATOM 2753 C CA . ARG A 1 336 ? 11.631 -3.223 -9.239 1.00 96.56 336 ARG A CA 1
ATOM 2754 C C . ARG A 1 336 ? 10.632 -3.661 -10.311 1.00 96.56 336 ARG A C 1
ATOM 2756 O O . ARG A 1 336 ? 10.956 -4.491 -11.158 1.00 96.56 336 ARG A O 1
ATOM 2763 N N . CYS A 1 337 ? 9.415 -3.119 -10.296 1.00 96.69 337 CYS A N 1
ATOM 2764 C CA . CYS A 1 337 ? 8.370 -3.498 -11.242 1.00 96.69 337 CYS A CA 1
ATOM 2765 C C . CYS A 1 337 ? 8.632 -2.922 -12.636 1.00 96.69 337 CYS A C 1
ATOM 2767 O O . CYS A 1 337 ? 8.375 -3.602 -13.631 1.00 96.69 337 CYS A O 1
ATOM 2769 N N . GLN A 1 338 ? 9.213 -1.723 -12.715 1.00 96.44 338 GLN A N 1
ATOM 2770 C CA . GLN A 1 338 ? 9.727 -1.164 -13.964 1.00 96.44 338 GLN A CA 1
ATOM 2771 C C . GLN A 1 338 ? 10.843 -2.039 -14.539 1.00 96.44 338 GLN A C 1
ATOM 2773 O O . GLN A 1 338 ? 10.758 -2.434 -15.697 1.00 96.44 338 GLN A O 1
ATOM 2778 N N . LEU A 1 339 ? 11.834 -2.434 -13.728 1.00 97.38 339 LEU A N 1
ATOM 2779 C CA . LEU A 1 339 ? 12.895 -3.347 -14.175 1.00 97.38 339 LEU A CA 1
ATOM 2780 C C . LEU A 1 339 ? 12.328 -4.682 -14.680 1.00 97.38 339 LEU A C 1
ATOM 2782 O O . LEU A 1 339 ? 12.712 -5.142 -15.755 1.00 97.38 339 LEU A O 1
ATOM 2786 N N . TRP A 1 340 ? 11.370 -5.270 -13.957 1.00 97.56 340 TRP A N 1
ATOM 2787 C CA . TRP A 1 340 ? 10.670 -6.482 -14.391 1.00 97.56 340 TRP A CA 1
ATOM 2788 C C . TRP A 1 340 ? 9.997 -6.298 -15.765 1.00 97.56 340 TRP A C 1
ATOM 2790 O O . TRP A 1 340 ? 10.203 -7.119 -16.662 1.00 97.56 340 TRP A O 1
ATOM 2800 N N . GLN A 1 341 ? 9.252 -5.203 -15.978 1.00 95.94 341 GLN A N 1
ATOM 2801 C CA . GLN A 1 341 ? 8.634 -4.899 -17.279 1.00 95.94 341 GLN A CA 1
ATOM 2802 C C . GLN A 1 341 ? 9.687 -4.734 -18.382 1.00 95.94 341 GLN A C 1
ATOM 2804 O O . GLN A 1 341 ? 9.554 -5.297 -19.470 1.00 95.94 341 GLN A O 1
ATOM 2809 N N . TRP A 1 342 ? 10.730 -3.954 -18.111 1.00 97.38 342 TRP A N 1
ATOM 2810 C CA . TRP A 1 342 ? 11.733 -3.567 -19.097 1.00 97.38 342 TRP A CA 1
ATOM 2811 C C . TRP A 1 342 ? 12.558 -4.756 -19.582 1.00 97.38 342 TRP A C 1
ATOM 2813 O O . TRP A 1 342 ? 12.768 -4.896 -20.788 1.00 97.38 342 TRP A O 1
ATOM 2823 N N . VAL A 1 343 ? 12.946 -5.648 -18.665 1.00 97.75 343 VAL A N 1
ATOM 2824 C CA . VAL A 1 343 ? 13.633 -6.904 -18.995 1.00 97.75 343 VAL A CA 1
ATOM 2825 C C . VAL A 1 343 ? 12.707 -7.844 -19.763 1.00 97.75 343 VAL A C 1
ATOM 2827 O O . VAL A 1 343 ? 13.100 -8.417 -20.781 1.00 97.75 343 VAL A O 1
ATOM 2830 N N . ARG A 1 344 ? 11.452 -7.979 -19.315 1.00 95.94 344 ARG A N 1
ATOM 2831 C CA . ARG A 1 344 ? 10.452 -8.840 -19.958 1.00 95.94 344 ARG A CA 1
ATOM 2832 C C . ARG A 1 344 ? 10.197 -8.447 -21.412 1.00 95.94 344 ARG A C 1
ATOM 2834 O O . ARG A 1 344 ? 10.146 -9.320 -22.277 1.00 95.94 344 ARG A O 1
ATOM 2841 N N . PHE A 1 345 ? 10.019 -7.156 -21.678 1.00 96.75 345 PHE A N 1
ATOM 2842 C CA . PHE A 1 345 ? 9.729 -6.646 -23.020 1.00 96.75 345 PHE A CA 1
ATOM 2843 C C . PHE A 1 345 ? 10.971 -6.312 -23.838 1.00 96.75 345 PHE A C 1
ATOM 2845 O O . PHE A 1 345 ? 10.833 -5.930 -24.999 1.00 96.75 345 PHE A O 1
ATOM 2852 N N . GLN A 1 346 ? 12.166 -6.464 -23.261 1.00 97.56 346 GLN A N 1
ATOM 2853 C CA . GLN A 1 346 ? 13.427 -6.084 -23.891 1.00 97.56 346 GLN A CA 1
ATOM 2854 C C . GLN A 1 346 ? 13.331 -4.671 -24.472 1.00 97.56 346 GLN A C 1
ATOM 2856 O O . GLN A 1 346 ? 13.523 -4.442 -25.673 1.00 97.56 346 GLN A O 1
ATOM 2861 N N . VAL A 1 347 ? 12.940 -3.715 -23.629 1.00 97.25 347 VAL A N 1
ATOM 2862 C CA . VAL A 1 347 ? 12.827 -2.318 -24.061 1.00 97.25 347 VAL A CA 1
ATOM 2863 C C . VAL A 1 347 ? 14.174 -1.842 -24.600 1.00 97.25 347 VAL A C 1
ATOM 2865 O O . VAL A 1 347 ? 15.234 -2.316 -24.178 1.00 97.25 347 VAL A O 1
ATOM 2868 N N . ALA A 1 348 ? 14.127 -0.954 -25.589 1.00 97.25 348 ALA A N 1
ATOM 2869 C CA . ALA A 1 348 ? 15.332 -0.264 -26.016 1.00 97.25 348 ALA A CA 1
ATOM 2870 C C . ALA A 1 348 ? 15.748 0.708 -24.907 1.00 97.25 348 ALA A C 1
ATOM 2872 O O . ALA A 1 348 ? 14.886 1.360 -24.316 1.00 97.25 348 ALA A O 1
ATOM 2873 N N . LEU A 1 349 ? 17.047 0.782 -24.641 1.00 96.75 349 LEU A N 1
ATOM 2874 C CA . LEU A 1 349 ? 17.657 1.890 -23.925 1.00 96.75 349 LEU A CA 1
ATOM 2875 C C . LEU A 1 349 ? 17.710 3.118 -24.845 1.00 96.75 349 LEU A C 1
ATOM 2877 O O . LEU A 1 349 ? 17.484 3.011 -26.055 1.00 96.75 349 LEU A O 1
ATOM 2881 N N . ASP A 1 350 ? 18.046 4.278 -24.293 1.00 93.62 350 ASP A N 1
ATOM 2882 C CA . ASP A 1 350 ? 18.307 5.504 -25.059 1.00 93.62 350 ASP A CA 1
ATOM 2883 C C . ASP A 1 350 ? 19.389 5.325 -26.146 1.00 93.62 350 ASP A C 1
ATOM 2885 O O . ASP A 1 350 ? 19.297 5.908 -27.226 1.00 93.62 350 ASP A O 1
ATOM 2889 N N . SER A 1 351 ? 20.360 4.444 -25.900 1.00 94.62 351 SER A N 1
ATOM 2890 C CA . SER A 1 351 ? 21.396 4.030 -26.853 1.00 94.62 351 SER A CA 1
ATOM 2891 C C . SER A 1 351 ? 20.881 3.171 -28.018 1.00 94.62 351 SER A C 1
ATOM 2893 O O . SER A 1 351 ? 21.600 2.948 -28.992 1.00 94.62 351 SER A O 1
ATOM 2895 N N . GLY A 1 352 ? 19.650 2.657 -27.927 1.00 94.44 352 GLY A N 1
ATOM 2896 C CA . GLY A 1 352 ? 19.056 1.705 -28.868 1.00 94.44 352 GLY A CA 1
ATOM 2897 C C . GLY A 1 352 ? 19.339 0.231 -28.549 1.00 94.44 352 GLY A C 1
ATOM 2898 O O . GLY A 1 352 ? 18.702 -0.649 -29.138 1.00 94.44 352 GLY A O 1
ATOM 2899 N N . GLU A 1 353 ? 20.243 -0.066 -27.609 1.00 96.06 353 GLU A N 1
ATOM 2900 C CA . GLU A 1 353 ? 20.488 -1.436 -27.148 1.00 96.06 353 GLU A CA 1
ATOM 2901 C C . GLU A 1 353 ? 19.277 -2.007 -26.403 1.00 96.06 353 GLU A C 1
ATOM 2903 O O . GLU A 1 353 ? 18.527 -1.292 -25.747 1.00 96.06 353 GLU A O 1
ATOM 2908 N N . ARG A 1 354 ? 19.065 -3.321 -26.495 1.00 97.75 354 ARG A N 1
ATOM 2909 C CA . ARG A 1 354 ? 17.908 -3.992 -25.886 1.00 97.75 354 ARG A CA 1
ATOM 2910 C C . ARG A 1 354 ? 18.255 -4.521 -24.495 1.00 97.75 354 ARG A C 1
ATOM 2912 O O . ARG A 1 354 ? 19.234 -5.257 -24.330 1.00 97.75 354 ARG A O 1
ATOM 2919 N N . LEU A 1 355 ? 17.409 -4.233 -23.505 1.00 98.06 355 LEU A N 1
ATOM 2920 C CA . LEU A 1 355 ? 17.550 -4.768 -22.147 1.00 98.06 355 LEU A CA 1
ATOM 2921 C C . LEU A 1 355 ? 17.067 -6.229 -22.068 1.00 98.06 355 LEU A C 1
ATOM 2923 O O . LEU A 1 355 ? 16.011 -6.542 -21.532 1.00 98.06 355 LEU A O 1
ATOM 2927 N N . SER A 1 356 ? 17.835 -7.143 -22.657 1.00 98.06 356 SER A N 1
ATOM 2928 C CA . SER A 1 356 ? 17.650 -8.588 -22.507 1.00 98.06 356 SER A CA 1
ATOM 2929 C C . SER A 1 356 ? 17.977 -9.065 -21.086 1.00 98.06 356 SER A C 1
ATOM 2931 O O . SER A 1 356 ? 18.708 -8.404 -20.352 1.00 98.06 356 SER A O 1
ATOM 2933 N N . VAL A 1 357 ? 17.558 -10.285 -20.733 1.00 98.31 357 VAL A N 1
ATOM 2934 C CA . VAL A 1 357 ? 17.987 -10.951 -19.483 1.00 98.31 357 VAL A CA 1
ATOM 2935 C C . VAL A 1 357 ? 19.515 -10.982 -19.360 1.00 98.31 357 VAL A C 1
ATOM 2937 O O . VAL A 1 357 ? 20.062 -10.768 -18.282 1.00 98.31 357 VAL A O 1
ATOM 2940 N N . SER A 1 358 ? 20.221 -11.209 -20.472 1.00 98.19 358 SER A N 1
ATOM 2941 C CA . SER A 1 358 ? 21.683 -11.301 -20.468 1.00 98.19 358 SER A CA 1
ATOM 2942 C C . SER A 1 358 ? 22.369 -9.954 -20.220 1.00 98.19 358 SER A C 1
ATOM 2944 O O . SER A 1 358 ? 23.363 -9.908 -19.500 1.00 98.19 358 SER A O 1
ATOM 2946 N N . SER A 1 359 ? 21.846 -8.859 -20.783 1.00 97.88 359 SER A N 1
ATOM 2947 C CA . SER A 1 359 ? 22.375 -7.513 -20.539 1.00 97.88 359 SER A CA 1
ATOM 2948 C C . SER A 1 359 ? 21.990 -7.012 -19.150 1.00 97.88 359 SER A C 1
ATOM 2950 O O . SER A 1 359 ? 22.850 -6.470 -18.465 1.00 97.88 359 SER A O 1
ATOM 2952 N N . TYR A 1 360 ? 20.773 -7.301 -18.681 1.00 98.44 360 TYR A N 1
ATOM 2953 C CA . TYR A 1 360 ? 20.368 -7.058 -17.295 1.00 98.44 360 TYR A CA 1
ATOM 2954 C C . TYR A 1 360 ? 21.322 -7.726 -16.296 1.00 98.44 360 TYR A C 1
ATOM 2956 O O . TYR A 1 360 ? 21.860 -7.047 -15.430 1.00 98.44 360 TYR A O 1
ATOM 2964 N N . LEU A 1 361 ? 21.598 -9.029 -16.442 1.00 98.50 361 LEU A N 1
ATOM 2965 C CA . LEU A 1 361 ? 22.494 -9.741 -15.524 1.00 98.50 361 LEU A CA 1
ATOM 2966 C C . LEU A 1 361 ? 23.923 -9.186 -15.566 1.00 98.50 361 LEU A C 1
ATOM 2968 O O . LEU A 1 361 ? 24.567 -9.097 -14.525 1.00 98.50 361 LEU A O 1
ATOM 2972 N N . LYS A 1 362 ? 24.419 -8.776 -16.742 1.00 98.06 362 LYS A N 1
ATOM 2973 C CA . LYS A 1 362 ? 25.729 -8.114 -16.857 1.00 98.06 362 LYS A CA 1
ATOM 2974 C C . LYS A 1 362 ? 25.777 -6.811 -16.058 1.00 98.06 362 LYS A C 1
ATOM 2976 O O . LYS A 1 362 ? 26.714 -6.643 -15.286 1.00 98.06 362 LYS A O 1
ATOM 2981 N N . LEU A 1 363 ? 24.769 -5.947 -16.209 1.00 97.94 363 LEU A N 1
ATOM 2982 C CA . LEU A 1 363 ? 24.662 -4.696 -15.449 1.00 97.94 363 LEU A CA 1
ATOM 2983 C C . LEU A 1 363 ? 24.521 -4.971 -13.950 1.00 97.94 363 LEU A C 1
ATOM 2985 O O . LEU A 1 363 ? 25.222 -4.384 -13.136 1.00 97.94 363 LEU A O 1
ATOM 2989 N N . ARG A 1 364 ? 23.675 -5.937 -13.578 1.00 98.00 364 ARG A N 1
ATOM 2990 C CA . ARG A 1 364 ? 23.508 -6.377 -12.191 1.00 98.00 364 ARG A CA 1
ATOM 2991 C C . ARG A 1 364 ? 24.843 -6.795 -11.584 1.00 98.00 364 ARG A C 1
ATOM 2993 O O . ARG A 1 364 ? 25.179 -6.350 -10.492 1.00 98.00 364 ARG A O 1
ATOM 3000 N N . HIS A 1 365 ? 25.624 -7.617 -12.279 1.00 97.62 365 HIS A N 1
ATOM 3001 C CA . HIS A 1 365 ? 26.941 -8.041 -11.808 1.00 97.62 365 HIS A CA 1
ATOM 3002 C C . HIS A 1 365 ? 27.964 -6.901 -11.750 1.00 97.62 365 HIS A C 1
ATOM 3004 O O . HIS A 1 365 ? 28.800 -6.911 -10.852 1.00 97.62 365 HIS A O 1
ATOM 3010 N N . SER A 1 366 ? 27.926 -5.934 -12.673 1.00 97.19 366 SER A N 1
ATOM 3011 C CA . SER A 1 366 ? 28.906 -4.841 -12.692 1.00 97.19 366 SER A CA 1
ATOM 3012 C C . SER A 1 366 ? 28.711 -3.827 -11.568 1.00 97.19 366 SER A C 1
ATOM 3014 O O . SER A 1 366 ? 29.665 -3.136 -11.225 1.00 97.19 366 SER A O 1
ATOM 3016 N N . VAL A 1 367 ? 27.504 -3.735 -11.002 1.00 96.69 367 VAL A N 1
ATOM 3017 C CA . VAL A 1 367 ? 27.167 -2.738 -9.971 1.00 96.69 367 VAL A CA 1
ATOM 3018 C C . VAL A 1 367 ? 26.957 -3.314 -8.570 1.00 96.69 367 VAL A C 1
ATOM 3020 O O . VAL A 1 367 ? 26.683 -2.554 -7.646 1.00 96.69 367 VAL A O 1
ATOM 3023 N N . THR A 1 368 ? 27.054 -4.635 -8.404 1.00 96.12 368 THR A N 1
ATOM 3024 C CA . THR A 1 368 ? 26.812 -5.309 -7.120 1.00 96.12 368 THR A CA 1
ATOM 3025 C C . THR A 1 368 ? 28.128 -5.710 -6.464 1.00 96.12 368 THR A C 1
ATOM 3027 O O . THR A 1 368 ? 28.886 -6.511 -7.015 1.00 96.12 368 THR A O 1
ATOM 3030 N N . ASP A 1 369 ? 28.360 -5.227 -5.245 1.00 94.19 369 ASP A N 1
ATOM 3031 C CA . ASP A 1 369 ? 29.481 -5.672 -4.420 1.00 94.19 369 ASP A CA 1
ATOM 3032 C C . ASP A 1 369 ? 29.335 -7.140 -4.003 1.00 94.19 369 ASP A C 1
ATOM 3034 O O . ASP A 1 369 ? 28.236 -7.645 -3.766 1.00 94.19 369 ASP A O 1
ATOM 3038 N N . ARG A 1 370 ? 30.467 -7.838 -3.835 1.00 93.19 370 ARG A N 1
ATOM 3039 C CA . ARG A 1 370 ? 30.497 -9.275 -3.501 1.00 93.19 370 ARG A CA 1
ATOM 3040 C C . ARG A 1 370 ? 29.681 -9.628 -2.249 1.00 93.19 370 ARG A C 1
ATOM 3042 O O . ARG A 1 370 ? 29.130 -10.724 -2.176 1.00 93.19 370 ARG A O 1
ATOM 3049 N N . GLU A 1 371 ? 29.619 -8.723 -1.278 1.00 95.31 371 GLU A N 1
ATOM 3050 C CA . GLU A 1 371 ? 28.888 -8.900 -0.016 1.00 95.31 371 GLU A CA 1
ATOM 3051 C C . GLU A 1 371 ? 27.364 -8.894 -0.204 1.00 95.31 371 GLU A C 1
ATOM 3053 O O . GLU A 1 371 ? 26.646 -9.519 0.573 1.00 95.31 371 GLU A O 1
ATOM 3058 N N . LEU A 1 372 ? 26.870 -8.256 -1.269 1.00 95.88 372 LEU A N 1
ATOM 3059 C CA . LEU A 1 372 ? 25.446 -8.141 -1.583 1.00 95.88 372 LEU A CA 1
ATOM 3060 C C . LEU A 1 372 ? 24.960 -9.201 -2.582 1.00 95.88 372 LEU A C 1
ATOM 3062 O O . LEU A 1 372 ? 23.789 -9.196 -2.951 1.00 95.88 372 LEU A O 1
ATOM 3066 N N . GLU A 1 373 ? 25.814 -10.135 -3.013 1.00 95.31 373 GLU A N 1
ATOM 3067 C CA . GLU A 1 373 ? 25.479 -11.116 -4.058 1.00 95.31 373 GLU A CA 1
ATOM 3068 C C . GLU A 1 373 ? 24.281 -12.013 -3.683 1.00 95.31 373 GLU A C 1
ATOM 3070 O O . GLU A 1 373 ? 23.487 -12.380 -4.549 1.00 95.31 373 GLU A O 1
ATOM 3075 N N . SER A 1 374 ? 24.103 -12.359 -2.404 1.00 92.38 374 SER A N 1
ATOM 3076 C CA . SER A 1 374 ? 22.928 -13.120 -1.947 1.00 92.38 374 SER A CA 1
ATOM 3077 C C . SER A 1 374 ? 21.637 -12.306 -2.085 1.00 92.38 374 SER A C 1
ATOM 3079 O O . SER A 1 374 ? 20.653 -12.802 -2.635 1.00 92.38 374 SER A O 1
ATOM 3081 N N . THR A 1 375 ? 21.653 -11.044 -1.655 1.00 94.50 375 THR A N 1
ATOM 3082 C CA . THR A 1 375 ? 20.535 -10.104 -1.803 1.00 94.50 375 THR A CA 1
ATOM 3083 C C . THR A 1 375 ? 20.232 -9.821 -3.270 1.00 94.50 375 THR A C 1
ATOM 3085 O O . THR A 1 375 ? 19.074 -9.814 -3.674 1.00 94.50 375 THR A O 1
ATOM 3088 N N . ALA A 1 376 ? 21.262 -9.655 -4.096 1.00 96.75 376 ALA A N 1
ATOM 3089 C CA . ALA A 1 376 ? 21.132 -9.486 -5.535 1.00 96.75 376 ALA A CA 1
ATOM 3090 C C . ALA A 1 376 ? 20.437 -10.675 -6.209 1.00 96.75 376 ALA A C 1
ATOM 3092 O O . ALA A 1 376 ? 19.596 -10.477 -7.079 1.00 96.75 376 ALA A O 1
ATOM 3093 N N . ARG A 1 377 ? 20.721 -11.913 -5.785 1.00 94.81 377 ARG A N 1
ATOM 3094 C CA . ARG A 1 377 ? 20.014 -13.103 -6.293 1.00 94.81 377 ARG A CA 1
ATOM 3095 C C . ARG A 1 377 ? 18.549 -13.141 -5.872 1.00 94.81 377 ARG A C 1
ATOM 3097 O O . ARG A 1 377 ? 17.703 -13.554 -6.664 1.00 94.81 377 ARG A O 1
ATOM 3104 N N . LEU A 1 378 ? 18.236 -12.706 -4.651 1.00 94.06 378 LEU A N 1
ATOM 3105 C CA . LEU A 1 378 ? 16.845 -12.510 -4.243 1.00 94.06 378 LEU A CA 1
ATOM 3106 C C . LEU A 1 378 ? 16.178 -11.443 -5.121 1.00 94.06 378 LEU A C 1
ATOM 3108 O O . LEU A 1 378 ? 15.079 -11.670 -5.620 1.00 94.06 378 LEU A O 1
ATOM 3112 N N . PHE A 1 379 ? 16.849 -10.320 -5.366 1.00 96.81 379 PHE A N 1
ATOM 3113 C CA . PHE A 1 379 ? 16.330 -9.264 -6.229 1.00 96.81 379 PHE A CA 1
ATOM 3114 C C . PHE A 1 379 ? 16.094 -9.762 -7.664 1.00 96.81 379 PHE A C 1
ATOM 3116 O O . PHE A 1 379 ? 15.012 -9.556 -8.211 1.00 96.81 379 PHE A O 1
ATOM 3123 N N . ASP A 1 380 ? 17.027 -10.531 -8.236 1.00 96.81 380 ASP A N 1
ATOM 3124 C CA . ASP A 1 380 ? 16.856 -11.192 -9.536 1.00 96.81 380 ASP A CA 1
ATOM 3125 C C . ASP A 1 380 ? 15.606 -12.076 -9.571 1.00 96.81 380 ASP A C 1
ATOM 3127 O O . ASP A 1 380 ? 14.915 -12.121 -10.587 1.00 96.81 380 ASP A O 1
ATOM 3131 N N . SER A 1 381 ? 15.269 -12.746 -8.464 1.00 94.81 381 SER A N 1
ATOM 3132 C CA . SER A 1 381 ? 14.048 -13.554 -8.383 1.00 94.81 381 SER A CA 1
ATOM 3133 C C . SER A 1 381 ? 12.769 -12.721 -8.513 1.00 94.81 381 SER A C 1
ATOM 3135 O O . SER A 1 381 ? 11.744 -13.254 -8.931 1.00 94.81 381 SER A O 1
ATOM 3137 N N . PHE A 1 382 ? 12.810 -11.420 -8.211 1.00 95.50 382 PHE A N 1
ATOM 3138 C CA . PHE A 1 382 ? 11.693 -10.505 -8.447 1.00 95.50 382 PHE A CA 1
ATOM 3139 C C . PHE A 1 382 ? 11.642 -10.042 -9.906 1.00 95.50 382 PHE A C 1
ATOM 3141 O O . PHE A 1 382 ? 10.554 -9.937 -10.471 1.00 95.50 382 PHE A O 1
ATOM 3148 N N . ILE A 1 383 ? 12.802 -9.790 -10.522 1.00 96.81 383 ILE A N 1
ATOM 3149 C CA . ILE A 1 383 ? 12.905 -9.226 -11.878 1.00 96.81 383 ILE A CA 1
ATOM 3150 C C . ILE A 1 383 ? 12.724 -10.284 -12.971 1.00 96.81 383 ILE A C 1
ATOM 3152 O O . ILE A 1 383 ? 12.124 -10.014 -14.009 1.00 96.81 383 ILE A O 1
ATOM 3156 N N . LEU A 1 384 ? 13.221 -11.499 -12.750 1.00 96.25 384 LEU A N 1
ATOM 3157 C CA . LEU A 1 384 ? 13.258 -12.566 -13.755 1.00 96.25 384 LEU A CA 1
ATOM 3158 C C . LEU A 1 384 ? 12.086 -13.550 -13.642 1.00 96.25 384 LEU A C 1
ATOM 3160 O O . LEU A 1 384 ? 12.017 -14.525 -14.394 1.00 96.25 384 LEU A O 1
ATOM 3164 N N . ASN A 1 385 ? 11.152 -13.316 -12.719 1.00 92.31 385 ASN A N 1
ATOM 3165 C CA . ASN A 1 385 ? 9.977 -14.164 -12.572 1.00 92.31 385 ASN A CA 1
ATOM 3166 C C . ASN A 1 385 ? 9.033 -14.027 -13.778 1.00 92.31 385 ASN A C 1
ATOM 3168 O O . ASN A 1 385 ? 8.770 -12.935 -14.284 1.00 92.31 385 ASN A O 1
ATOM 3172 N N . SER A 1 386 ? 8.476 -15.157 -14.217 1.00 89.12 386 SER A N 1
ATOM 3173 C CA . SER A 1 386 ? 7.481 -15.225 -15.294 1.00 89.12 386 SER A CA 1
ATOM 3174 C C . SER A 1 386 ? 6.254 -14.343 -15.040 1.00 89.12 386 SER A C 1
ATOM 3176 O O . SER A 1 386 ? 5.734 -13.731 -15.979 1.00 89.12 386 SER A O 1
ATOM 3178 N N . ASN A 1 387 ? 5.832 -14.265 -13.776 1.00 87.88 387 ASN A N 1
ATOM 3179 C CA . ASN A 1 387 ? 4.765 -13.409 -13.286 1.00 87.88 387 ASN A CA 1
ATOM 3180 C C . ASN A 1 387 ? 5.353 -12.360 -12.350 1.00 87.88 387 ASN A C 1
ATOM 3182 O O . ASN A 1 387 ? 6.313 -12.630 -11.632 1.00 87.88 387 ASN A O 1
ATOM 3186 N N . ILE A 1 388 ? 4.734 -11.185 -12.323 1.00 89.19 388 ILE A N 1
ATOM 3187 C CA . ILE A 1 388 ? 5.117 -10.137 -11.388 1.00 89.19 388 ILE A CA 1
ATOM 3188 C C . ILE A 1 388 ? 4.918 -10.610 -9.942 1.00 89.19 388 ILE A C 1
ATOM 3190 O O . ILE A 1 388 ? 3.856 -11.127 -9.586 1.00 89.19 388 ILE A O 1
ATOM 3194 N N . THR A 1 389 ? 5.934 -10.425 -9.102 1.00 88.62 389 THR A N 1
ATOM 3195 C CA . THR A 1 389 ? 5.802 -10.582 -7.649 1.00 88.62 389 THR A CA 1
ATOM 3196 C C . THR A 1 389 ? 4.865 -9.493 -7.123 1.00 88.62 389 THR A C 1
ATOM 3198 O O . THR A 1 389 ? 5.135 -8.309 -7.333 1.00 88.62 389 THR A O 1
ATOM 3201 N N . GLU A 1 390 ? 3.757 -9.869 -6.472 1.00 86.56 390 GLU A N 1
ATOM 3202 C CA . GLU A 1 390 ? 2.684 -8.918 -6.129 1.00 86.56 390 GLU A CA 1
ATOM 3203 C C . GLU A 1 390 ? 3.083 -7.861 -5.106 1.00 86.56 390 GLU A C 1
ATOM 3205 O O . GLU A 1 390 ? 2.603 -6.741 -5.223 1.00 86.56 390 GLU A O 1
ATOM 3210 N N . TYR A 1 391 ? 3.927 -8.230 -4.142 1.00 88.94 391 TYR A N 1
ATOM 3211 C CA . TYR A 1 391 ? 4.548 -7.374 -3.132 1.00 88.94 391 TYR A CA 1
ATOM 3212 C C . TYR A 1 391 ? 5.885 -8.004 -2.748 1.00 88.94 391 TYR A C 1
ATOM 3214 O O . TYR A 1 391 ? 5.971 -9.227 -2.579 1.00 88.94 391 TYR A O 1
ATOM 3222 N N . SER A 1 392 ? 6.928 -7.193 -2.609 1.00 88.44 392 SER A N 1
ATOM 3223 C CA . SER A 1 392 ? 8.251 -7.682 -2.225 1.00 88.44 392 SER A CA 1
ATOM 3224 C C . SER A 1 392 ? 8.269 -8.188 -0.786 1.00 88.44 392 SER A C 1
ATOM 3226 O O . SER A 1 392 ? 8.949 -9.172 -0.494 1.00 88.44 392 SER A O 1
ATOM 3228 N N . ALA A 1 393 ? 7.459 -7.591 0.094 1.00 86.56 393 ALA A N 1
ATOM 3229 C CA . ALA A 1 393 ? 7.555 -7.859 1.515 1.00 86.56 393 ALA A CA 1
ATOM 3230 C C . ALA A 1 393 ? 7.229 -9.308 1.924 1.00 86.56 393 ALA A C 1
ATOM 3232 O O . ALA A 1 393 ? 8.060 -9.942 2.585 1.00 86.56 393 ALA A O 1
ATOM 3233 N N . PRO A 1 394 ? 6.104 -9.910 1.486 1.00 84.00 394 PRO A N 1
ATOM 3234 C CA . PRO A 1 394 ? 5.847 -11.329 1.729 1.00 84.00 394 PRO A CA 1
ATOM 3235 C C . PRO A 1 394 ? 6.899 -12.253 1.099 1.00 84.00 394 PRO A C 1
ATOM 3237 O O . PRO A 1 394 ? 7.267 -13.269 1.692 1.00 84.00 394 PRO A O 1
ATOM 3240 N N . ALA A 1 395 ? 7.401 -11.912 -0.094 1.00 84.69 395 ALA A N 1
ATOM 3241 C CA . ALA A 1 395 ? 8.386 -12.724 -0.808 1.00 84.69 395 ALA A CA 1
ATOM 3242 C C . ALA A 1 395 ? 9.749 -12.730 -0.095 1.00 84.69 395 ALA A C 1
ATOM 3244 O O . ALA A 1 395 ? 10.363 -13.782 0.073 1.00 84.69 395 ALA A O 1
ATOM 3245 N N . ALA A 1 396 ? 10.182 -11.571 0.388 1.00 83.88 396 ALA A N 1
ATOM 3246 C CA . ALA A 1 396 ? 11.393 -11.402 1.173 1.00 83.88 396 ALA A CA 1
ATOM 3247 C C . ALA A 1 396 ? 11.307 -12.098 2.544 1.00 83.88 396 ALA A C 1
ATOM 3249 O O . ALA A 1 396 ? 12.251 -12.779 2.942 1.00 83.88 396 ALA A O 1
ATOM 3250 N N . LEU A 1 397 ? 10.157 -12.025 3.231 1.00 79.50 397 LEU A N 1
ATOM 3251 C CA . LEU A 1 397 ? 9.909 -12.799 4.456 1.00 79.50 397 LEU A CA 1
ATOM 3252 C C . LEU A 1 397 ? 10.039 -14.313 4.218 1.00 79.50 397 LEU A C 1
ATOM 3254 O O . LEU A 1 397 ? 10.686 -15.009 4.997 1.00 79.50 397 LEU A O 1
ATOM 3258 N N . ASN A 1 398 ? 9.450 -14.828 3.132 1.00 81.81 398 ASN A N 1
ATOM 3259 C CA . ASN A 1 398 ? 9.585 -16.241 2.753 1.00 81.81 398 ASN A CA 1
ATOM 3260 C C . ASN A 1 398 ? 11.048 -16.623 2.485 1.00 81.81 398 ASN A C 1
ATOM 3262 O O . ASN A 1 398 ? 11.487 -17.702 2.882 1.00 81.81 398 ASN A O 1
ATOM 3266 N N . TYR A 1 399 ? 11.803 -15.742 1.824 1.00 80.69 399 TYR A N 1
ATOM 3267 C CA . TYR A 1 399 ? 13.220 -15.966 1.563 1.00 80.69 399 TYR A CA 1
ATOM 3268 C C . TYR A 1 399 ? 14.019 -16.084 2.865 1.00 80.69 399 TYR A C 1
ATOM 3270 O O . TYR A 1 399 ? 14.728 -17.076 3.034 1.00 80.69 399 TYR A O 1
ATOM 3278 N N . MET A 1 400 ? 13.839 -15.155 3.813 1.00 74.50 400 MET A N 1
ATOM 3279 C CA . MET A 1 400 ? 14.527 -15.194 5.112 1.00 74.50 400 MET A CA 1
ATOM 3280 C C . MET A 1 400 ? 14.262 -16.496 5.873 1.00 74.50 400 MET A C 1
ATOM 3282 O O . MET A 1 400 ? 15.192 -17.123 6.378 1.00 74.50 400 MET A O 1
ATOM 3286 N N . GLU A 1 401 ? 13.007 -16.948 5.904 1.00 72.69 401 GLU A N 1
ATOM 3287 C CA . GLU A 1 401 ? 12.626 -18.215 6.539 1.00 72.69 401 GLU A CA 1
ATOM 3288 C C . GLU A 1 401 ? 13.289 -19.425 5.877 1.00 72.69 401 GLU A C 1
ATOM 3290 O O . GLU A 1 401 ? 13.662 -20.374 6.566 1.00 72.69 401 GLU A O 1
ATOM 3295 N N . SER A 1 402 ? 13.435 -19.401 4.550 1.00 73.00 402 SER A N 1
ATOM 3296 C CA . SER A 1 402 ? 14.085 -20.478 3.802 1.00 73.00 402 SER A CA 1
ATOM 3297 C C . SER A 1 402 ? 15.604 -20.494 3.968 1.00 73.00 402 SER A C 1
ATOM 3299 O O . SER A 1 402 ? 16.179 -21.571 3.991 1.00 73.00 402 SER A O 1
ATOM 3301 N N . SER A 1 403 ? 16.246 -19.331 4.130 1.00 63.41 403 SER A N 1
ATOM 3302 C CA . SER A 1 403 ? 17.697 -19.224 4.337 1.00 63.41 403 SER A CA 1
ATOM 3303 C C . SER A 1 403 ? 18.154 -19.560 5.760 1.00 63.41 403 SER A C 1
ATOM 3305 O O . SER A 1 403 ? 19.341 -19.776 5.984 1.00 63.41 403 SER A O 1
ATOM 3307 N N . LEU A 1 404 ? 17.225 -19.575 6.722 1.00 53.50 404 LEU A N 1
ATOM 3308 C CA . LEU A 1 404 ? 17.467 -19.973 8.115 1.00 53.50 404 LEU A CA 1
ATOM 3309 C C . LEU A 1 404 ? 17.307 -21.489 8.348 1.00 53.50 404 LEU A C 1
ATOM 3311 O O . LEU A 1 404 ? 17.590 -21.960 9.450 1.00 53.50 404 LEU A O 1
ATOM 3315 N N . ARG A 1 405 ? 16.822 -22.235 7.347 1.00 38.69 405 ARG A N 1
ATOM 3316 C CA . ARG A 1 405 ? 16.690 -23.701 7.352 1.00 38.69 405 ARG A CA 1
ATOM 3317 C C . ARG A 1 405 ? 17.806 -24.329 6.534 1.00 38.69 405 ARG A C 1
ATOM 3319 O O . ARG A 1 405 ? 18.219 -25.445 6.919 1.00 38.69 405 ARG A O 1
#

Radius of gyration: 21.67 Å; chains: 1; bounding box: 57×45×58 Å

Sequence (405 aa):
MTIRTAMNSRLEFSPSMDVPSFLTEGFQKRLVSLTEMFQPARADLLQKRMDRFRVARLNNGYSWEVKPESERVRAALWTITERADEHLKTPEEFVDFEDGLSPLWQNRAQASVNLDRSISWFRPRGIHMDEKSMLLDGRPMPAAWVDLIIWLESRREIKGNFGIRIPKLETALEARFWSDVLFYLEDLYQIPRASIRVALEIETVFGAIECEEMIFELKDRVTWVTFDPFDYAFHWIKILGHQTSGLLPPLESERLAQWLGPVLTFIQNRAEKRGVHFLSSDHALRANEAPFVSAPDFTPPTQLDIESRLQRCIGFLAQWLGGEVTYPLAQFELERCQLWQWVRFQVALDSGERLSVSSYLKLRHSVTDRELESTARLFDSFILNSNITEYSAPAALNYMESSLR

Foldseek 3Di:
DWDQDPVRKIKDFAPPDDDAPLCDPLLVNQLVVLCVVCVVVLVVVVVVVVVQLVCLVVVLHDPLDQDPVCVCLVVDDAAFDDDPQDPQPDQPDEAEQAQQWQLDPVRVSVCLVVPDQVHQEYEWHASVDFACRMDIVNHTGRRRSNRVSSVCSVCLPPDAAGEYEHPDDQALSVLLSVLVSQQVVCVSSVHPRLSHAYAYEQQALNCLSCVLSSCVSCRHHYAEYEYDLLSHLLNLLQRNLVDPQSAAAAPPDPQSLQVCQQSLLSNCCSQVSRNHHYDYPDDHDHDDHDSDRTYTDYDAAALVSLLVLLLVLLVQLVVSLVTDHPDRQSNSSNSLSNLLSQQVVQDQHPVRGGNHPVVSVVSNVVRDDPVSVVSSVLSCCQNVDPHHDSGSNVSSVVVVVVVVD

pLDDT: mean 88.03, std 11.77, range [38.69, 98.69]